Protein 3G23 (pdb70)

CATH classification: 3.40.50.10740 (+1 more: 3.50.30.60)

B-factor: mean 27.27, std 6.24, range [10.01, 80.88]

InterPro domains:
  IPR003507 Peptidase family S66 [PTHR30237] (4-136)
  IPR027461 LD-carboxypeptidase A, C-terminal domain superfamily [G3DSA:3.50.30.60] (161-262)
  IPR027461 LD-carboxypeptidase A, C-terminal domain superfamily [SSF141986] (164-272)
  IPR027478 Murein tetrapeptide carboxypeptidase, N-terminal [G3DSA:3.40.50.10740] (1-160)
  IPR029062 Class I glutamine amidotransferase-like [SSF52317] (4-153)
  IPR040449 LD-carboxypeptidase, N-terminal [PF02016] (5-123)
  IPR040921 LD-carboxypeptidase, C-terminal [PF17676] (167-272)

Sequence (528 aa):
GTRRIAICAPSTPFTREDSARVIIALAAAEFPDLSLSFHEQCFASEGHFAGSDALRLSAFLECANDDDAFEAVWFVRGGYGANRIAEDALARLGRAASAKQYLGYSDAGTLLAALYAHRIGRSVHAPPVDIRRPEGESAVRRTLGWLAGAREGLEPTLGAPAVAFNLTLALCGTRLLPDLSSGHVVIEEVAEHHYAVDRLLFHVTSCLADAGIAGLRLGRVSDDVPENDRPFGCSVEEARHWCHRAGIAFLGTADIGHDVDNRIVPFGGTTRRRIAICAPSTPFTREDSARVIALAAAEFPDLSLSFHEQCFASEGHFAGSDALRLSAFLECANDDAFEAVWFVRGGYGANRIAEDALARLGRAASAKQYLGYSDAGTLLAALYAHRIGRSVHAPPVDIRRPEGESAVRRTLGWLAGAREGLEPTLGAPAVAFNLTLALCGTRLLPDLSGHVVIEEVAEHHYAVDRLLFHVTSCLADAGIAGLRLGRVSDDVPENDRPFGCSVEEARHWCHRAGIAFLGTADIGHDVDNRIVPFG

Radius of gyration: 25.05 Å; Cα contacts (8 Å, |Δi|>4): 1220; chains: 2; bounding box: 41×42×93 Å

Structure (mmCIF, N/CA/C/O backbone):
data_3G23
#
_entry.id   3G23
#
_cell.length_a   43.628
_cell.length_b   91.042
_cell.length_c   145.744
_cell.angle_alpha   90.000
_cell.angle_beta   90.000
_cell.angle_gamma   90.000
#
_symmetry.space_group_name_H-M   'P 21 21 21'
#
loop_
_entity.id
_entity.type
_entity.pdbx_description
1 polymer 'LD-carboxypeptidase A'
2 non-polymer 'SULFATE ION'
3 non-polymer GLYCEROL
4 non-polymer 'UNKNOWN LIGAND'
5 water water
#
loop_
_atom_site.group_PDB
_atom_site.id
_atom_site.type_symbol
_atom_site.label_atom_id
_atom_site.label_alt_id
_atom_site.label_comp_id
_atom_site.label_asym_id
_atom_site.label_entity_id
_atom_site.label_seq_id
_atom_site.pdbx_PDB_ins_code
_atom_site.Cartn_x
_atom_site.Cartn_y
_atom_site.Cartn_z
_atom_site.occupancy
_atom_site.B_iso_or_equiv
_atom_site.auth_seq_id
_atom_site.auth_comp_id
_atom_site.auth_asym_id
_atom_site.auth_atom_id
_atom_site.pdbx_PDB_model_num
ATOM 1 N N . GLY A 1 1 ? 19.358 1.959 -4.907 1.00 35.51 0 GLY A N 1
ATOM 2 C CA . GLY A 1 1 ? 18.933 3.305 -5.313 1.00 33.85 0 GLY A CA 1
ATOM 3 C C . GLY A 1 1 ? 17.811 3.909 -4.473 1.00 31.19 0 GLY A C 1
ATOM 4 O O . GLY A 1 1 ? 17.638 5.115 -4.511 1.00 32.37 0 GLY A O 1
ATOM 13 N N . THR A 1 3 ? 16.190 5.789 -1.645 1.00 24.60 2 THR A N 1
ATOM 14 C CA . THR A 1 3 ? 16.842 6.625 -0.645 1.00 22.94 2 THR A CA 1
ATOM 15 C C . THR A 1 3 ? 16.052 6.605 0.676 1.00 23.68 2 THR A C 1
ATOM 16 O O . THR A 1 3 ? 14.914 6.147 0.732 1.00 22.37 2 THR A O 1
ATOM 20 N N . ARG A 1 4 ? 16.685 7.064 1.735 1.00 24.64 3 ARG A N 1
ATOM 21 C CA . ARG A 1 4 ? 16.070 7.110 3.059 1.00 27.01 3 ARG A CA 1
ATOM 22 C C . ARG A 1 4 ? 16.666 8.233 3.883 1.00 26.30 3 ARG A C 1
ATOM 23 O O . ARG A 1 4 ? 17.898 8.422 3.915 1.00 24.40 3 ARG A O 1
ATOM 31 N N . ARG A 1 5 ? 15.798 8.996 4.534 1.00 23.85 4 ARG A N 1
ATOM 32 C CA . ARG A 1 5 ? 16.261 10.137 5.318 1.00 26.70 4 ARG A CA 1
ATOM 33 C C . ARG A 1 5 ? 16.085 9.840 6.813 1.00 25.41 4 ARG A C 1
ATOM 34 O O . ARG A 1 5 ? 14.990 9.440 7.239 1.00 24.05 4 ARG A O 1
ATOM 42 N N . ILE A 1 6 ? 17.165 10.059 7.574 1.00 25.14 5 ILE A N 1
ATOM 43 C CA . ILE A 1 6 ? 17.200 9.841 9.035 1.00 24.77 5 ILE A CA 1
ATOM 44 C C . ILE A 1 6 ? 17.478 11.146 9.811 1.00 25.68 5 ILE A C 1
ATOM 45 O O . ILE A 1 6 ? 18.462 11.824 9.573 1.00 25.90 5 ILE A O 1
ATOM 50 N N . ALA A 1 7 ? 16.586 11.460 10.753 1.00 25.15 6 ALA A N 1
ATOM 51 C CA . ALA A 1 7 ? 16.720 12.601 11.666 1.00 24.22 6 ALA A CA 1
ATOM 52 C C . ALA A 1 7 ? 17.460 12.155 12.955 1.00 25.51 6 ALA A C 1
ATOM 53 O O . ALA A 1 7 ? 17.245 11.039 13.473 1.00 23.44 6 ALA A O 1
ATOM 55 N N . ILE A 1 8 ? 18.387 13.010 13.414 1.00 23.63 7 ILE A N 1
ATOM 56 C CA . ILE A 1 8 ? 19.136 12.763 14.615 1.00 24.97 7 ILE A CA 1
ATOM 57 C C . ILE A 1 8 ? 18.963 13.897 15.620 1.00 24.94 7 ILE A C 1
ATOM 58 O O . ILE A 1 8 ? 19.126 15.055 15.279 1.00 23.52 7 ILE A O 1
ATOM 63 N N . CYS A 1 9 ? 18.682 13.534 16.873 1.00 27.23 8 CYS A N 1
ATOM 64 C CA . CYS A 1 9 ? 18.424 14.517 17.957 1.00 26.79 8 CYS A CA 1
ATOM 65 C C . CYS A 1 9 ? 19.025 14.029 19.276 1.00 26.92 8 CYS A C 1
ATOM 66 O O . CYS A 1 9 ? 19.519 12.877 19.357 1.00 26.37 8 CYS A O 1
ATOM 69 N N . ALA A 1 10 ? 19.049 14.906 20.288 1.00 25.63 9 ALA A N 1
ATOM 70 C CA . ALA A 1 10 ? 19.748 14.581 21.565 1.00 25.96 9 ALA A CA 1
ATOM 71 C C . ALA A 1 10 ? 18.742 14.601 22.717 1.00 25.00 9 ALA A C 1
ATOM 72 O O . ALA A 1 10 ? 18.550 15.629 23.352 1.00 25.61 9 ALA A O 1
ATOM 74 N N . PRO A 1 11 ? 18.037 13.479 22.958 1.00 25.16 10 PRO A N 1
ATOM 75 C CA . PRO A 1 11 ? 16.998 13.493 24.007 1.00 24.98 10 PRO A CA 1
ATOM 76 C C . PRO A 1 11 ? 17.543 13.698 25.425 1.00 24.56 10 PRO A C 1
ATOM 77 O O . PRO A 1 11 ? 16.770 13.993 26.330 1.00 22.39 10 PRO A O 1
ATOM 81 N N . SER A 1 12 ? 18.860 13.503 25.630 1.00 22.54 11 SER A N 1
ATOM 82 C CA . SER A 1 12 ? 19.471 13.736 26.920 1.00 23.71 11 SER A CA 1
ATOM 83 C C . SER A 1 12 ? 20.745 14.578 26.827 1.00 22.52 11 SER A C 1
ATOM 84 O O . SER A 1 12 ? 20.697 15.735 27.099 1.00 22.55 11 SER A O 1
ATOM 87 N N . THR A 1 13 ? 21.866 13.950 26.469 1.00 24.81 12 THR A N 1
ATOM 88 C CA . THR A 1 13 ? 23.197 14.558 26.513 1.00 23.24 12 THR A CA 1
ATOM 89 C C . THR A 1 13 ? 23.752 14.922 25.120 1.00 25.28 12 THR A C 1
ATOM 90 O O . THR A 1 13 ? 23.380 14.327 24.124 1.00 26.49 12 THR A O 1
ATOM 94 N N . PRO A 1 14 ? 24.672 15.892 25.055 1.00 25.74 13 PRO A N 1
ATOM 95 C CA . PRO A 1 14 ? 25.042 16.453 23.757 1.00 25.99 13 PRO A CA 1
ATOM 96 C C . PRO A 1 14 ? 26.133 15.749 22.960 1.00 24.92 13 PRO A C 1
ATOM 97 O O . PRO A 1 14 ? 26.972 15.032 23.512 1.00 23.21 13 PRO A O 1
ATOM 101 N N . PHE A 1 15 ? 26.092 15.971 21.646 1.00 25.06 14 PHE A N 1
ATOM 102 C CA . PHE A 1 15 ? 27.135 15.515 20.720 1.00 25.18 14 PHE A CA 1
ATOM 103 C C . PHE A 1 15 ? 27.990 16.722 20.312 1.00 25.76 14 PHE A C 1
ATOM 104 O O . PHE A 1 15 ? 27.715 17.844 20.754 1.00 25.18 14 PHE A O 1
ATOM 112 N N . THR A 1 16 ? 28.997 16.487 19.459 1.00 24.54 15 THR A N 1
ATOM 113 C CA . THR A 1 16 ? 29.847 17.519 18.921 1.00 23.99 15 THR A CA 1
ATOM 114 C C . THR A 1 16 ? 29.839 17.480 17.397 1.00 24.31 15 THR A C 1
ATOM 115 O O . THR A 1 16 ? 29.641 16.419 16.759 1.00 23.95 15 THR A O 1
ATOM 119 N N . ARG A 1 17 ? 30.077 18.631 16.800 1.00 24.48 16 ARG A N 1
ATOM 120 C CA . ARG A 1 17 ? 29.981 18.776 15.339 1.00 26.76 16 ARG A CA 1
ATOM 121 C C . ARG A 1 17 ? 31.014 17.964 14.556 1.00 26.45 16 ARG A C 1
ATOM 122 O O . ARG A 1 17 ? 30.676 17.342 13.545 1.00 26.01 16 ARG A O 1
ATOM 130 N N . GLU A 1 18 ? 32.258 17.948 15.028 1.00 26.82 17 GLU A N 1
ATOM 131 C CA . GLU A 1 18 ? 33.305 17.189 14.346 1.00 27.98 17 GLU A CA 1
ATOM 132 C C . GLU A 1 18 ? 32.991 15.691 14.323 1.00 27.40 17 GLU A C 1
ATOM 133 O O . GLU A 1 18 ? 33.226 15.032 13.323 1.00 27.81 17 GLU A O 1
ATOM 136 N N . ASP A 1 19 ? 32.437 15.155 15.403 1.00 26.58 18 ASP A N 1
ATOM 137 C CA . ASP A 1 19 ? 32.036 13.754 15.414 1.00 26.28 18 ASP A CA 1
ATOM 138 C C . ASP A 1 19 ? 30.807 13.484 14.527 1.00 26.22 18 ASP A C 1
ATOM 139 O O . ASP A 1 19 ? 30.765 12.446 13.853 1.00 25.07 18 ASP A O 1
ATOM 144 N N . SER A 1 20 ? 29.841 14.412 14.473 1.00 25.27 19 SER A N 1
ATOM 145 C CA . SER A 1 20 ? 28.776 14.266 13.489 1.00 25.30 19 SER A CA 1
ATOM 146 C C . SER A 1 20 ? 29.350 14.282 12.063 1.00 24.53 19 SER A C 1
ATOM 147 O O . SER A 1 20 ? 28.889 13.549 11.245 1.00 24.17 19 SER A O 1
ATOM 150 N N . ALA A 1 21 ? 30.355 15.106 11.775 1.00 25.50 20 ALA A N 1
ATOM 151 C CA . ALA A 1 21 ? 30.978 15.151 10.433 1.00 25.52 20 ALA A CA 1
ATOM 152 C C . ALA A 1 21 ? 31.554 13.801 10.062 1.00 24.99 20 ALA A C 1
ATOM 153 O O . ALA A 1 21 ? 31.445 13.371 8.899 1.00 25.37 20 ALA A O 1
ATOM 155 N N . ARG A 1 22 ? 32.114 13.110 11.048 1.00 26.15 21 ARG A N 1
ATOM 156 C CA . ARG A 1 22 ? 32.683 11.756 10.872 1.00 26.76 21 ARG A CA 1
ATOM 157 C C . ARG A 1 22 ? 31.638 10.719 10.508 1.00 26.82 21 ARG A C 1
ATOM 158 O O . ARG A 1 22 ? 31.840 9.865 9.635 1.00 26.39 21 ARG A O 1
ATOM 163 N N . VAL A 1 23 ? 30.524 10.798 11.203 1.00 24.06 22 VAL A N 1
ATOM 164 C CA . VAL A 1 23 ? 29.400 9.901 10.920 1.00 24.72 22 VAL A CA 1
ATOM 165 C C . VAL A 1 23 ? 28.833 10.170 9.511 1.00 23.98 22 VAL A C 1
ATOM 166 O O . VAL A 1 23 ? 28.560 9.219 8.768 1.00 24.19 22 VAL A O 1
ATOM 170 N N . ILE A 1 24 ? 28.670 11.455 9.164 1.00 23.58 23 ILE A N 1
ATOM 171 C CA A ILE A 1 24 ? 28.173 11.854 7.847 0.50 23.61 23 ILE A CA 1
ATOM 172 C CA B ILE A 1 24 ? 28.185 11.845 7.836 0.50 23.85 23 ILE A CA 1
ATOM 173 C C . ILE A 1 24 ? 29.081 11.302 6.732 1.00 23.47 23 ILE A C 1
ATOM 174 O O . ILE A 1 24 ? 28.585 10.802 5.718 1.00 22.93 23 ILE A O 1
ATOM 183 N N . ALA A 1 25 ? 30.403 11.384 6.935 1.00 22.57 24 ALA A N 1
ATOM 184 C CA . ALA A 1 25 ? 31.377 10.913 5.952 1.00 22.75 24 ALA A CA 1
ATOM 185 C C . ALA A 1 25 ? 31.341 9.422 5.753 1.00 23.71 24 ALA A C 1
ATOM 186 O O . ALA A 1 25 ? 31.418 8.973 4.618 1.00 24.52 24 ALA A O 1
ATOM 188 N N . LEU A 1 26 ? 31.194 8.666 6.843 1.00 24.00 25 LEU A N 1
ATOM 189 C CA . LEU A 1 26 ? 31.101 7.213 6.813 1.00 23.26 25 LEU A CA 1
ATOM 190 C C . LEU A 1 26 ? 29.876 6.800 6.016 1.00 21.52 25 LEU A C 1
ATOM 191 O O . LEU A 1 26 ? 29.963 5.981 5.136 1.00 23.12 25 LEU A O 1
ATOM 196 N N . ALA A 1 27 ? 28.730 7.381 6.340 1.00 21.78 26 ALA A N 1
ATOM 197 C CA . ALA A 1 27 ? 27.493 7.097 5.635 1.00 21.43 26 ALA A CA 1
ATOM 198 C C . ALA A 1 27 ? 27.587 7.476 4.143 1.00 21.70 26 ALA A C 1
ATOM 199 O O . ALA A 1 27 ? 27.152 6.720 3.292 1.00 22.34 26 ALA A O 1
ATOM 201 N N . ALA A 1 28 ? 28.175 8.628 3.832 1.00 21.41 27 ALA A N 1
ATOM 202 C CA . ALA A 1 28 ? 28.333 9.078 2.450 1.00 21.92 27 ALA A CA 1
ATOM 203 C C . ALA A 1 28 ? 29.087 8.038 1.622 1.00 23.30 27 ALA A C 1
ATOM 204 O O . ALA A 1 28 ? 28.692 7.721 0.487 1.00 24.11 27 ALA A O 1
ATOM 206 N N . ALA A 1 29 ? 30.150 7.494 2.203 1.00 23.21 28 ALA A N 1
ATOM 207 C CA . ALA A 1 29 ? 31.030 6.508 1.519 1.00 23.49 28 ALA A CA 1
ATOM 208 C C . ALA A 1 29 ? 30.424 5.094 1.414 1.00 24.21 28 ALA A C 1
ATOM 209 O O . ALA A 1 29 ? 30.580 4.407 0.394 1.00 23.40 28 ALA A O 1
ATOM 211 N N . GLU A 1 30 ? 29.761 4.658 2.483 1.00 24.42 29 GLU A N 1
ATOM 212 C CA . GLU A 1 30 ? 29.370 3.263 2.646 1.00 26.00 29 GLU A CA 1
ATOM 213 C C . GLU A 1 30 ? 27.874 3.020 2.438 1.00 23.89 29 GLU A C 1
ATOM 214 O O . GLU A 1 30 ? 27.476 1.915 2.080 1.00 22.00 29 GLU A O 1
ATOM 220 N N . PHE A 1 31 ? 27.063 4.039 2.665 1.00 23.01 30 PHE A N 1
ATOM 221 C CA . PHE A 1 31 ? 25.610 3.933 2.485 1.00 24.17 30 PHE A CA 1
ATOM 222 C C . PHE A 1 31 ? 25.136 5.161 1.725 1.00 23.66 30 PHE A C 1
ATOM 223 O O . PHE A 1 31 ? 24.480 6.016 2.280 1.00 22.69 30 PHE A O 1
ATOM 231 N N . PRO A 1 32 ? 25.501 5.244 0.445 1.00 24.14 31 PRO A N 1
ATOM 232 C CA . PRO A 1 32 ? 25.225 6.441 -0.315 1.00 25.46 31 PRO A CA 1
ATOM 233 C C . PRO A 1 32 ? 23.748 6.798 -0.519 1.00 26.23 31 PRO A C 1
ATOM 234 O O . PRO A 1 32 ? 23.474 7.936 -0.864 1.00 27.31 31 PRO A O 1
ATOM 238 N N . ASP A 1 33 ? 22.829 5.852 -0.352 1.00 24.72 32 ASP A N 1
ATOM 239 C CA . ASP A 1 33 ? 21.375 6.169 -0.431 1.00 26.22 32 ASP A CA 1
ATOM 240 C C . ASP A 1 33 ? 20.772 6.704 0.875 1.00 25.95 32 ASP A C 1
ATOM 241 O O . ASP A 1 33 ? 19.633 7.181 0.872 1.00 28.02 32 ASP A O 1
ATOM 246 N N . LEU A 1 34 ? 21.497 6.591 1.980 1.00 25.06 33 LEU A N 1
ATOM 247 C CA . LEU A 1 34 ? 21.032 7.182 3.228 1.00 25.79 33 LEU A CA 1
ATOM 248 C C . LEU A 1 34 ? 21.399 8.665 3.250 1.00 26.19 33 LEU A C 1
ATOM 249 O O . LEU A 1 34 ? 22.391 9.077 2.669 1.00 25.83 33 LEU A O 1
ATOM 254 N N . SER A 1 35 ? 20.571 9.450 3.914 1.00 27.55 34 SER A N 1
ATOM 255 C CA . SER A 1 35 ? 20.830 10.862 4.126 1.00 29.12 34 SER A CA 1
ATOM 256 C C . SER A 1 35 ? 20.638 11.193 5.606 1.00 28.32 34 SER A C 1
ATOM 257 O O . SER A 1 35 ? 19.567 10.944 6.162 1.00 27.29 34 SER A O 1
ATOM 260 N N . LEU A 1 36 ? 21.675 11.721 6.259 1.00 26.79 35 LEU A N 1
ATOM 261 C CA . LEU A 1 36 ? 21.576 12.033 7.703 1.00 26.94 35 LEU A CA 1
ATOM 262 C C . LEU A 1 36 ? 21.350 13.525 7.972 1.00 26.72 35 LEU A C 1
ATOM 263 O O . LEU A 1 36 ? 22.036 14.350 7.402 1.00 27.92 35 LEU A O 1
ATOM 268 N N . SER A 1 37 ? 20.363 13.853 8.808 1.00 27.61 36 SER A N 1
ATOM 269 C CA . SER A 1 37 ? 20.110 15.235 9.249 1.00 27.56 36 SER A CA 1
ATOM 270 C C . SER A 1 37 ? 20.220 15.334 10.760 1.00 26.24 36 SER A C 1
ATOM 271 O O . SER A 1 37 ? 19.315 14.903 11.463 1.00 25.87 36 SER A O 1
ATOM 274 N N . PHE A 1 38 ? 21.343 15.858 11.251 1.00 24.92 37 PHE A N 1
ATOM 275 C CA . PHE A 1 38 ? 21.543 16.147 12.679 1.00 24.14 37 PHE A CA 1
ATOM 276 C C . PHE A 1 38 ? 20.838 17.453 13.004 1.00 24.67 37 PHE A C 1
ATOM 277 O O . PHE A 1 38 ? 21.216 18.488 12.486 1.00 24.14 37 PHE A O 1
ATOM 285 N N . HIS A 1 39 ? 19.813 17.396 13.847 1.00 24.40 38 HIS A N 1
ATOM 286 C CA . HIS A 1 39 ? 19.185 18.586 14.380 1.00 25.59 38 HIS A CA 1
ATOM 287 C C . HIS A 1 39 ? 20.219 19.423 15.095 1.00 24.92 38 HIS A C 1
ATOM 288 O O . HIS A 1 39 ? 21.110 18.892 15.739 1.00 24.07 38 HIS A O 1
ATOM 295 N N . GLU A 1 40 ? 20.134 20.742 14.942 1.00 24.89 39 GLU A N 1
ATOM 296 C CA . GLU A 1 40 ? 21.043 21.670 15.655 1.00 25.05 39 GLU A CA 1
ATOM 297 C C . GLU A 1 40 ? 21.119 21.442 17.172 1.00 23.59 39 GLU A C 1
ATOM 298 O O . GLU A 1 40 ? 22.151 21.685 17.786 1.00 21.94 39 GLU A O 1
ATOM 304 N N . GLN A 1 41 ? 20.015 20.973 17.745 1.00 23.69 40 GLN A N 1
ATOM 305 C CA . GLN A 1 41 ? 19.876 20.682 19.170 1.00 24.19 40 GLN A CA 1
ATOM 306 C C . GLN A 1 41 ? 20.790 19.552 19.635 1.00 24.48 40 GLN A C 1
ATOM 307 O O . GLN A 1 41 ? 21.058 19.453 20.812 1.00 26.36 40 GLN A O 1
ATOM 313 N N . CYS A 1 42 ? 21.259 18.690 18.728 1.00 25.55 41 CYS A N 1
ATOM 314 C CA . CYS A 1 42 ? 22.351 17.714 19.049 1.00 24.34 41 CYS A CA 1
ATOM 315 C C . CYS A 1 42 ? 23.561 18.367 19.708 1.00 25.26 41 CYS A C 1
ATOM 316 O O . CYS A 1 42 ? 24.265 17.733 20.501 1.00 25.81 41 CYS A O 1
ATOM 319 N N . PHE A 1 43 ? 23.823 19.614 19.340 1.00 24.05 42 PHE A N 1
ATOM 320 C CA . PHE A 1 43 ? 25.076 20.311 19.690 1.00 23.80 42 PHE A CA 1
ATOM 321 C C . PHE A 1 43 ? 24.939 21.389 20.789 1.00 23.84 42 PHE A C 1
ATOM 322 O O . PHE A 1 43 ? 25.933 22.003 21.192 1.00 23.50 42 PHE A O 1
ATOM 330 N N . ALA A 1 44 ? 23.711 21.605 21.256 1.00 23.34 43 ALA A N 1
ATOM 331 C CA . ALA A 1 44 ? 23.395 22.459 22.388 1.00 23.73 43 ALA A CA 1
ATOM 332 C C . ALA A 1 44 ? 23.980 21.850 23.657 1.00 23.59 43 ALA A C 1
ATOM 333 O O . ALA A 1 44 ? 24.008 20.640 23.828 1.00 23.26 43 ALA A O 1
ATOM 335 N N . SER A 1 45 ? 24.455 22.704 24.546 1.00 24.49 44 SER A N 1
ATOM 336 C CA . SER A 1 45 ? 24.886 22.250 25.839 1.00 24.56 44 SER A CA 1
ATOM 337 C C . SER A 1 45 ? 24.556 23.239 26.940 1.00 22.94 44 SER A C 1
ATOM 338 O O . SER A 1 45 ? 24.809 24.432 26.816 1.00 21.07 44 SER A O 1
ATOM 341 N N . GLU A 1 46 ? 24.019 22.704 28.031 1.00 23.21 45 GLU A N 1
ATOM 342 C CA . GLU A 1 46 ? 23.907 23.436 29.274 1.00 23.36 45 GLU A CA 1
ATOM 343 C C . GLU A 1 46 ? 24.691 22.743 30.395 1.00 22.76 45 GLU A C 1
ATOM 344 O O . GLU A 1 46 ? 24.407 22.921 31.591 1.00 21.12 45 GLU A O 1
ATOM 350 N N . GLY A 1 47 ? 25.693 21.968 29.994 1.00 22.59 46 GLY A N 1
ATOM 351 C CA . GLY A 1 47 ? 26.439 21.105 30.899 1.00 23.04 46 GLY A CA 1
ATOM 352 C C . GLY A 1 47 ? 26.123 19.654 30.695 1.00 21.69 46 GLY A C 1
ATOM 353 O O . GLY A 1 47 ? 26.510 19.061 29.696 1.00 20.62 46 GLY A O 1
ATOM 354 N N . HIS A 1 48 ? 25.356 19.074 31.630 1.00 22.16 47 HIS A N 1
ATOM 355 C CA . HIS A 1 48 ? 24.948 17.707 31.518 1.00 23.96 47 HIS A CA 1
ATOM 356 C C . HIS A 1 48 ? 24.084 17.516 30.270 1.00 25.10 47 HIS A C 1
ATOM 357 O O . HIS A 1 48 ? 24.323 16.582 29.476 1.00 24.24 47 HIS A O 1
ATOM 364 N N . PHE A 1 49 ? 23.093 18.405 30.103 1.00 24.56 48 PHE A N 1
ATOM 365 C CA . PHE A 1 49 ? 22.039 18.228 29.108 1.00 23.23 48 PHE A CA 1
ATOM 366 C C . PHE A 1 49 ? 22.293 18.988 27.823 1.00 23.86 48 PHE A C 1
ATOM 367 O O . PHE A 1 49 ? 22.899 20.094 27.813 1.00 22.46 48 PHE A O 1
ATOM 375 N N . ALA A 1 50 ? 21.719 18.454 26.739 1.00 25.06 49 ALA A N 1
ATOM 376 C CA . ALA A 1 50 ? 21.772 19.119 25.433 1.00 24.10 49 ALA A CA 1
ATOM 377 C C . ALA A 1 50 ? 20.620 20.135 25.316 1.00 24.75 49 ALA A C 1
ATOM 378 O O . ALA A 1 50 ? 19.706 20.005 24.479 1.00 25.14 49 ALA A O 1
ATOM 380 N N . GLY A 1 51 ? 20.688 21.165 26.168 1.00 22.94 50 GLY A N 1
ATOM 381 C CA . GLY A 1 51 ? 19.657 22.167 26.267 1.00 23.21 50 GLY A CA 1
ATOM 382 C C . GLY A 1 51 ? 18.637 21.869 27.346 1.00 23.32 50 GLY A C 1
ATOM 383 O O . GLY A 1 51 ? 18.628 20.812 27.961 1.00 23.77 50 GLY A O 1
ATOM 384 N N . SER A 1 52 ? 17.756 22.821 27.584 1.00 24.15 51 SER A N 1
ATOM 385 C CA . SER A 1 52 ? 16.696 22.632 28.576 1.00 24.42 51 SER A CA 1
ATOM 386 C C . SER A 1 52 ? 15.739 21.497 28.204 1.00 25.23 51 SER A C 1
ATOM 387 O O . SER A 1 52 ? 15.660 21.101 27.037 1.00 24.61 51 SER A O 1
ATOM 390 N N . ASP A 1 53 ? 14.956 21.014 29.170 1.00 24.89 52 ASP A N 1
ATOM 391 C CA . ASP A 1 53 ? 13.928 20.013 28.862 1.00 24.99 52 ASP A CA 1
ATOM 392 C C . ASP A 1 53 ? 12.999 20.483 27.729 1.00 23.22 52 ASP A C 1
ATOM 393 O O . ASP A 1 53 ? 12.673 19.706 26.844 1.00 23.14 52 ASP A O 1
ATOM 398 N N . ALA A 1 54 ? 12.588 21.746 27.729 1.00 24.45 53 ALA A N 1
ATOM 399 C CA . ALA A 1 54 ? 11.750 22.275 26.634 1.00 23.73 53 ALA A CA 1
ATOM 400 C C . ALA A 1 54 ? 12.421 22.185 25.237 1.00 24.85 53 ALA A C 1
ATOM 401 O O . ALA A 1 54 ? 11.739 21.900 24.249 1.00 26.14 53 ALA A O 1
ATOM 403 N N . LEU A 1 55 ? 13.725 22.445 25.155 1.00 23.67 54 LEU A N 1
ATOM 404 C CA . LEU A 1 55 ? 14.443 22.400 23.903 1.00 24.38 54 LEU A CA 1
ATOM 405 C C . LEU A 1 55 ? 14.613 20.951 23.418 1.00 23.97 54 LEU A C 1
ATOM 406 O O . LEU A 1 55 ? 14.427 20.651 22.244 1.00 24.03 54 LEU A O 1
ATOM 411 N N . ARG A 1 56 ? 14.991 20.058 24.322 1.00 23.56 55 ARG A N 1
ATOM 412 C CA . ARG A 1 56 ? 15.122 18.645 23.963 1.00 22.95 55 ARG A CA 1
ATOM 413 C C . ARG A 1 56 ? 13.790 18.080 23.500 1.00 23.32 55 ARG A C 1
ATOM 414 O O . ARG A 1 56 ? 13.750 17.363 22.506 1.00 24.22 55 ARG A O 1
ATOM 422 N N . LEU A 1 57 ? 12.718 18.376 24.226 1.00 24.17 56 LEU A N 1
ATOM 423 C CA . LEU A 1 57 ? 11.360 17.935 23.855 1.00 24.25 56 LEU A CA 1
ATOM 424 C C . LEU A 1 57 ? 10.986 18.464 22.476 1.00 25.97 56 LEU A C 1
ATOM 425 O O . LEU A 1 57 ? 10.469 17.736 21.633 1.00 24.24 56 LEU A O 1
ATOM 430 N N . SER A 1 58 ? 11.186 19.770 22.286 1.00 26.05 57 SER A N 1
ATOM 431 C CA . SER A 1 58 ? 10.897 20.425 21.028 1.00 26.59 57 SER A CA 1
ATOM 432 C C . SER A 1 58 ? 11.622 19.798 19.814 1.00 25.53 57 SER A C 1
ATOM 433 O O . SER A 1 58 ? 11.006 19.512 18.784 1.00 26.07 57 SER A O 1
ATOM 436 N N . ALA A 1 59 ? 12.922 19.566 19.933 1.00 25.44 58 ALA A N 1
ATOM 437 C CA . ALA A 1 59 ? 13.698 18.989 18.850 1.00 24.17 58 ALA A CA 1
ATOM 438 C C . ALA A 1 59 ? 13.227 17.563 18.538 1.00 26.18 58 ALA A C 1
ATOM 439 O O . ALA A 1 59 ? 13.127 17.182 17.368 1.00 27.09 58 ALA A O 1
ATOM 441 N N . PHE A 1 60 ? 12.913 16.780 19.571 1.00 25.56 59 PHE A N 1
ATOM 442 C CA . PHE A 1 60 ? 12.466 15.411 19.357 1.00 25.38 59 PHE A CA 1
ATOM 443 C C . PHE A 1 60 ? 11.154 15.395 18.596 1.00 25.25 59 PHE A C 1
ATOM 444 O O . PHE A 1 60 ? 11.010 14.661 17.618 1.00 24.46 59 PHE A O 1
ATOM 452 N N . LEU A 1 61 ? 10.200 16.214 19.037 1.00 24.79 60 LEU A N 1
ATOM 453 C CA . LEU A 1 61 ? 8.922 16.278 18.357 1.00 25.63 60 LEU A CA 1
ATOM 454 C C . LEU A 1 61 ? 9.031 16.800 16.920 1.00 26.90 60 LEU A C 1
ATOM 455 O O . LEU A 1 61 ? 8.252 16.386 16.056 1.00 26.09 60 LEU A O 1
ATOM 460 N N . GLU A 1 62 ? 9.943 17.742 16.688 1.00 27.99 61 GLU A N 1
ATOM 461 C CA . GLU A 1 62 ? 10.240 18.227 15.339 1.00 29.96 61 GLU A CA 1
ATOM 462 C C . GLU A 1 62 ? 10.732 17.141 14.416 1.00 28.02 61 GLU A C 1
ATOM 463 O O . GLU A 1 62 ? 10.318 17.077 13.268 1.00 29.14 61 GLU A O 1
ATOM 469 N N . CYS A 1 63 ? 11.628 16.306 14.904 1.00 26.40 62 CYS A N 1
ATOM 470 C CA . CYS A 1 63 ? 12.069 15.133 14.157 1.00 25.90 62 CYS A CA 1
ATOM 471 C C . CYS A 1 63 ? 10.968 14.104 13.989 1.00 25.43 62 CYS A C 1
ATOM 472 O O . CYS A 1 63 ? 10.717 13.639 12.875 1.00 26.18 62 CYS A O 1
ATOM 475 N N . ALA A 1 64 ? 10.309 13.757 15.090 1.00 26.18 63 ALA A N 1
ATOM 476 C CA . ALA A 1 64 ? 9.375 12.642 15.123 1.00 26.25 63 ALA A CA 1
ATOM 477 C C . ALA A 1 64 ? 8.175 12.908 14.248 1.00 25.64 63 ALA A C 1
ATOM 478 O O . ALA A 1 64 ? 7.720 12.017 13.537 1.00 24.82 63 ALA A O 1
ATOM 480 N N . ASN A 1 65 ? 7.714 14.162 14.227 1.00 24.99 64 ASN A N 1
ATOM 481 C CA . ASN A 1 65 ? 6.485 14.535 13.531 1.00 24.59 64 ASN A CA 1
ATOM 482 C C . ASN A 1 65 ? 6.679 15.018 12.074 1.00 24.62 64 ASN A C 1
ATOM 483 O O . ASN A 1 65 ? 5.725 15.368 11.410 1.00 22.46 64 ASN A O 1
ATOM 488 N N . ASP A 1 66 ? 7.924 15.036 11.616 1.00 24.50 65 ASP A N 1
ATOM 489 C CA . ASP A 1 66 ? 8.258 15.422 10.257 1.00 25.53 65 ASP A CA 1
ATOM 490 C C . ASP A 1 66 ? 8.269 14.162 9.371 1.00 24.76 65 ASP A C 1
ATOM 491 O O . ASP A 1 66 ? 9.071 13.290 9.564 1.00 24.47 65 ASP A O 1
ATOM 496 N N A ASP A 1 67 ? 7.362 14.065 8.412 0.50 24.56 66 ASP A N 1
ATOM 497 N N B ASP A 1 67 ? 7.360 14.121 8.401 0.50 24.75 66 ASP A N 1
ATOM 498 C CA A ASP A 1 67 ? 7.309 12.867 7.573 0.50 24.59 66 ASP A CA 1
ATOM 499 C CA B ASP A 1 67 ? 7.242 13.006 7.455 0.50 24.81 66 ASP A CA 1
ATOM 500 C C A ASP A 1 67 ? 8.370 12.878 6.453 0.50 25.15 66 ASP A C 1
ATOM 501 C C B ASP A 1 67 ? 8.432 12.852 6.540 0.50 25.38 66 ASP A C 1
ATOM 502 O O A ASP A 1 67 ? 8.401 11.974 5.644 0.50 26.12 66 ASP A O 1
ATOM 503 O O B ASP A 1 67 ? 8.624 11.802 5.962 0.50 26.56 66 ASP A O 1
ATOM 512 N N . ALA A 1 68 ? 9.220 13.907 6.398 1.00 26.86 67 ALA A N 1
ATOM 513 C CA . ALA A 1 68 ? 10.464 13.840 5.600 1.00 26.09 67 ALA A CA 1
ATOM 514 C C . ALA A 1 68 ? 11.423 12.768 6.107 1.00 27.30 67 ALA A C 1
ATOM 515 O O . ALA A 1 68 ? 12.340 12.427 5.382 1.00 28.97 67 ALA A O 1
ATOM 517 N N . PHE A 1 69 ? 11.242 12.259 7.329 1.00 27.06 68 PHE A N 1
ATOM 518 C CA . PHE A 1 69 ? 12.168 11.277 7.901 1.00 26.13 68 PHE A CA 1
ATOM 519 C C . PHE A 1 69 ? 11.521 9.946 8.179 1.00 26.51 68 PHE A C 1
ATOM 520 O O . PHE A 1 69 ? 10.404 9.920 8.669 1.00 26.92 68 PHE A O 1
ATOM 528 N N . GLU A 1 70 ? 12.229 8.846 7.875 1.00 27.30 69 GLU A N 1
ATOM 529 C CA . GLU A 1 70 ? 11.733 7.473 8.099 1.00 28.67 69 GLU A CA 1
ATOM 530 C C . GLU A 1 70 ? 12.203 6.935 9.462 1.00 26.79 69 GLU A C 1
ATOM 531 O O . GLU A 1 70 ? 11.715 5.906 9.931 1.00 24.63 69 GLU A O 1
ATOM 537 N N . ALA A 1 71 ? 13.183 7.612 10.057 1.00 25.31 70 ALA A N 1
ATOM 538 C CA . ALA A 1 71 ? 13.743 7.235 11.344 1.00 25.25 70 ALA A CA 1
ATOM 539 C C . ALA A 1 71 ? 14.147 8.459 12.157 1.00 23.94 70 ALA A C 1
ATOM 540 O O . ALA A 1 71 ? 14.493 9.525 11.594 1.00 23.29 70 ALA A O 1
ATOM 542 N N . VAL A 1 72 ? 14.105 8.292 13.479 1.00 23.89 71 VAL A N 1
ATOM 543 C CA . VAL A 1 72 ? 14.784 9.177 14.452 1.00 24.02 71 VAL A CA 1
ATOM 544 C C . VAL A 1 72 ? 15.851 8.322 15.172 1.00 24.28 71 VAL A C 1
ATOM 545 O O . VAL A 1 72 ? 15.555 7.286 15.783 1.00 25.90 71 VAL A O 1
ATOM 549 N N . TRP A 1 73 ? 17.099 8.728 15.059 1.00 24.88 72 TRP A N 1
ATOM 550 C CA . TRP A 1 73 ? 18.217 8.036 15.641 1.00 25.30 72 TRP A CA 1
ATOM 551 C C . TRP A 1 73 ? 18.752 8.917 16.790 1.00 27.00 72 TRP A C 1
ATOM 552 O O . TRP A 1 73 ? 19.197 10.060 16.557 1.00 28.33 72 TRP A O 1
ATOM 563 N N . PHE A 1 74 ? 18.657 8.402 18.025 1.00 24.60 73 PHE A N 1
ATOM 564 C CA . PHE A 1 74 ? 19.046 9.170 19.204 1.00 25.30 73 PHE A CA 1
ATOM 565 C C . PHE A 1 74 ? 20.583 9.269 19.226 1.00 25.61 73 PHE A C 1
ATOM 566 O O . PHE A 1 74 ? 21.287 8.280 19.077 1.00 26.88 73 PHE A O 1
ATOM 574 N N . VAL A 1 75 ? 21.109 10.473 19.339 1.00 24.55 74 VAL A N 1
ATOM 575 C CA . VAL A 1 75 ? 22.549 10.702 19.133 1.00 24.36 74 VAL A CA 1
ATOM 576 C C . VAL A 1 75 ? 23.481 10.157 20.211 1.00 25.43 74 VAL A C 1
ATOM 577 O O . VAL A 1 75 ? 24.644 9.724 19.925 1.00 24.82 74 VAL A O 1
ATOM 581 N N . ARG A 1 76 ? 22.966 10.166 21.446 1.00 25.13 75 ARG A N 1
ATOM 582 C CA . ARG A 1 76 ? 23.694 9.830 22.652 1.00 26.72 75 ARG A CA 1
ATOM 583 C C . ARG A 1 76 ? 22.708 9.449 23.753 1.00 27.24 75 ARG A C 1
ATOM 584 O O . ARG A 1 76 ? 21.563 9.877 23.705 1.00 29.20 75 ARG A O 1
ATOM 592 N N . GLY A 1 77 ? 23.111 8.593 24.691 1.00 27.66 76 GLY A N 1
ATOM 593 C CA . GLY A 1 77 ? 22.193 8.064 25.706 1.00 27.06 76 GLY A CA 1
ATOM 594 C C . GLY A 1 77 ? 22.680 8.151 27.150 1.00 26.29 76 GLY A C 1
ATOM 595 O O . GLY A 1 77 ? 22.586 7.172 27.926 1.00 25.35 76 GLY A O 1
ATOM 596 N N . GLY A 1 78 ? 23.181 9.325 27.531 1.00 26.09 77 GLY A N 1
ATOM 597 C CA . GLY A 1 78 ? 23.387 9.634 28.938 1.00 24.62 77 GLY A CA 1
ATOM 598 C C . GLY A 1 78 ? 22.053 9.913 29.600 1.00 24.19 77 GLY A C 1
ATOM 599 O O . GLY A 1 78 ? 21.026 10.066 28.932 1.00 25.09 77 GLY A O 1
ATOM 600 N N . TYR A 1 79 ? 22.058 10.009 30.918 1.00 25.34 78 TYR A N 1
ATOM 601 C CA . TYR A 1 79 ? 20.819 10.270 31.667 1.00 24.94 78 TYR A CA 1
ATOM 602 C C . TYR A 1 79 ? 20.058 11.487 31.182 1.00 24.84 78 TYR A C 1
ATOM 603 O O . TYR A 1 79 ? 20.621 12.565 30.967 1.00 22.10 78 TYR A O 1
ATOM 612 N N . GLY A 1 80 ? 18.735 11.336 31.039 1.00 25.47 79 GLY A N 1
ATOM 613 C CA . GLY A 1 80 ? 17.885 12.497 30.919 1.00 26.27 79 GLY A CA 1
ATOM 614 C C . GLY A 1 80 ? 16.675 12.443 30.028 1.00 26.26 79 GLY A C 1
ATOM 615 O O . GLY A 1 80 ? 15.885 13.365 30.037 1.00 26.87 79 GLY A O 1
ATOM 616 N N . ALA A 1 81 ? 16.504 11.382 29.259 1.00 26.49 80 ALA A N 1
ATOM 617 C CA . ALA A 1 81 ? 15.352 11.306 28.359 1.00 25.11 80 ALA A CA 1
ATOM 618 C C . ALA A 1 81 ? 14.020 11.197 29.117 1.00 26.49 80 ALA A C 1
ATOM 619 O O . ALA A 1 81 ? 12.958 11.545 28.575 1.00 26.18 80 ALA A O 1
ATOM 621 N N . ASN A 1 82 ? 14.053 10.765 30.388 1.00 25.73 81 ASN A N 1
ATOM 622 C CA . ASN A 1 82 ? 12.843 10.711 31.236 1.00 25.07 81 ASN A CA 1
ATOM 623 C C . ASN A 1 82 ? 12.158 12.074 31.454 1.00 25.47 81 ASN A C 1
ATOM 624 O O . ASN A 1 82 ? 10.935 12.146 31.776 1.00 23.48 81 ASN A O 1
ATOM 629 N N . ARG A 1 83 ? 12.926 13.145 31.241 1.00 24.59 82 ARG A N 1
ATOM 630 C CA . ARG A 1 83 ? 12.399 14.512 31.367 1.00 25.00 82 ARG A CA 1
ATOM 631 C C . ARG A 1 83 ? 11.653 15.026 30.124 1.00 25.34 82 ARG A C 1
ATOM 632 O O . ARG A 1 83 ? 11.073 16.137 30.164 1.00 25.90 82 ARG A O 1
ATOM 640 N N . ILE A 1 84 ? 11.655 14.252 29.037 1.00 24.51 83 ILE A N 1
ATOM 641 C CA . ILE A 1 84 ? 10.857 14.608 27.851 1.00 25.41 83 ILE A CA 1
ATOM 642 C C . ILE A 1 84 ? 9.817 13.519 27.437 1.00 24.98 83 ILE A C 1
ATOM 643 O O . ILE A 1 84 ? 8.855 13.805 26.726 1.00 23.94 83 ILE A O 1
ATOM 648 N N . ALA A 1 85 ? 9.966 12.288 27.920 1.00 25.60 84 ALA A N 1
ATOM 649 C CA . ALA A 1 85 ? 9.229 11.138 27.330 1.00 25.32 84 ALA A CA 1
ATOM 650 C C . ALA A 1 85 ? 7.711 11.238 27.516 1.00 25.83 84 ALA A C 1
ATOM 651 O O . ALA A 1 85 ? 6.948 11.126 26.552 1.00 23.03 84 ALA A O 1
ATOM 653 N N . GLU A 1 86 ? 7.279 11.502 28.736 1.00 26.23 85 GLU A N 1
ATOM 654 C CA . GLU A 1 86 ? 5.850 11.603 29.013 1.00 28.28 85 GLU A CA 1
ATOM 655 C C . GLU A 1 86 ? 5.194 12.744 28.221 1.00 27.02 85 GLU A C 1
ATOM 656 O O . GLU A 1 86 ? 4.175 12.570 27.570 1.00 28.60 85 GLU A O 1
ATOM 659 N N . ASP A 1 87 ? 5.803 13.919 28.255 1.00 27.69 86 ASP A N 1
ATOM 660 C CA . ASP A 1 87 ? 5.275 15.064 27.508 1.00 26.63 86 ASP A CA 1
ATOM 661 C C . ASP A 1 87 ? 5.301 14.797 26.004 1.00 25.70 86 ASP A C 1
ATOM 662 O O . ASP A 1 87 ? 4.435 15.248 25.303 1.00 24.38 86 ASP A O 1
ATOM 667 N N . ALA A 1 88 ? 6.331 14.105 25.514 1.00 24.17 87 ALA A N 1
ATOM 668 C CA . ALA A 1 88 ? 6.416 13.786 24.060 1.00 25.14 87 ALA A CA 1
ATOM 669 C C . ALA A 1 88 ? 5.238 12.941 23.565 1.00 25.52 87 ALA A C 1
ATOM 670 O O . ALA A 1 88 ? 4.714 13.230 22.499 1.00 25.10 87 ALA A O 1
ATOM 672 N N . LEU A 1 89 ? 4.823 11.939 24.354 1.00 26.35 88 LEU A N 1
ATOM 673 C CA . LEU A 1 89 ? 3.757 11.004 23.993 1.00 26.15 88 LEU A CA 1
ATOM 674 C C . LEU A 1 89 ? 2.474 11.734 23.737 1.00 27.75 88 LEU A C 1
ATOM 675 O O . LEU A 1 89 ? 1.752 11.366 22.824 1.00 29.14 88 LEU A O 1
ATOM 680 N N . ALA A 1 90 ? 2.210 12.794 24.503 1.00 27.68 89 ALA A N 1
ATOM 681 C CA . ALA A 1 90 ? 0.987 13.554 24.367 1.00 29.11 89 ALA A CA 1
ATOM 682 C C . ALA A 1 90 ? 0.964 14.421 23.112 1.00 28.96 89 ALA A C 1
ATOM 683 O O . ALA A 1 90 ? -0.072 14.923 22.748 1.00 30.06 89 ALA A O 1
ATOM 685 N N . ARG A 1 91 ? 2.099 14.587 22.452 1.00 29.15 90 ARG A N 1
ATOM 686 C CA . ARG A 1 91 ? 2.214 15.523 21.347 1.00 30.24 90 ARG A CA 1
ATOM 687 C C . ARG A 1 91 ? 2.705 14.879 20.048 1.00 29.12 90 ARG A C 1
ATOM 688 O O . ARG A 1 91 ? 3.084 15.584 19.144 1.00 26.50 90 ARG A O 1
ATOM 696 N N . LEU A 1 92 ? 2.714 13.552 19.960 1.00 28.64 91 LEU A N 1
ATOM 697 C CA . LEU A 1 92 ? 3.130 12.869 18.731 1.00 29.27 91 LEU A CA 1
ATOM 698 C C . LEU A 1 92 ? 1.954 12.818 17.762 1.00 29.89 91 LEU A C 1
ATOM 699 O O . LEU A 1 92 ? 0.824 12.572 18.169 1.00 30.71 91 LEU A O 1
ATOM 704 N N . GLY A 1 93 ? 2.229 13.113 16.493 1.00 29.66 92 GLY A N 1
ATOM 705 C CA . GLY A 1 93 ? 1.239 13.051 15.426 1.00 29.50 92 GLY A CA 1
ATOM 706 C C . GLY A 1 93 ? 1.263 11.751 14.625 1.00 29.17 92 GLY A C 1
ATOM 707 O O . GLY A 1 93 ? 1.968 10.822 14.950 1.00 29.78 92 GLY A O 1
ATOM 708 N N . ARG A 1 94 ? 0.480 11.715 13.547 1.00 29.95 93 ARG A N 1
ATOM 709 C CA . ARG A 1 94 ? 0.367 10.539 12.678 1.00 28.36 93 ARG A CA 1
ATOM 710 C C . ARG A 1 94 ? 1.733 10.185 12.087 1.00 27.78 93 ARG A C 1
ATOM 711 O O . ARG A 1 94 ? 2.110 9.021 12.071 1.00 27.77 93 ARG A O 1
ATOM 713 N N . ALA A 1 95 ? 2.494 11.174 11.618 1.00 26.31 94 ALA A N 1
ATOM 714 C CA . ALA A 1 95 ? 3.812 10.885 11.062 1.00 25.66 94 ALA A CA 1
ATOM 715 C C . ALA A 1 95 ? 4.637 10.041 11.992 1.00 25.91 94 ALA A C 1
ATOM 716 O O . ALA A 1 95 ? 5.445 9.248 11.536 1.00 25.30 94 ALA A O 1
ATOM 718 N N . ALA A 1 96 ? 4.435 10.190 13.308 1.00 25.47 95 ALA A N 1
ATOM 719 C CA . ALA A 1 96 ? 5.348 9.595 14.251 1.00 25.05 95 ALA A CA 1
ATOM 720 C C . ALA A 1 96 ? 5.173 8.071 14.292 1.00 23.64 95 ALA A C 1
ATOM 721 O O . ALA A 1 96 ? 6.099 7.379 14.556 1.00 24.42 95 ALA A O 1
ATOM 723 N N . SER A 1 97 ? 3.980 7.577 13.975 1.00 23.52 96 SER A N 1
ATOM 724 C CA . SER A 1 97 ? 3.737 6.145 13.903 1.00 23.76 96 SER A CA 1
ATOM 725 C C . SER A 1 97 ? 4.324 5.471 12.654 1.00 21.84 96 SER A C 1
ATOM 726 O O . SER A 1 97 ? 4.329 4.250 12.572 1.00 21.15 96 SER A O 1
ATOM 729 N N . ALA A 1 98 ? 4.748 6.259 11.677 1.00 20.55 97 ALA A N 1
ATOM 730 C CA . ALA A 1 98 ? 5.306 5.735 10.414 1.00 22.55 97 ALA A CA 1
ATOM 731 C C . ALA A 1 98 ? 6.824 5.762 10.427 1.00 22.68 97 ALA A C 1
ATOM 732 O O . ALA A 1 98 ? 7.443 5.688 9.393 1.00 23.97 97 ALA A O 1
ATOM 734 N N . LYS A 1 99 ? 7.404 5.831 11.603 1.00 24.75 98 LYS A N 1
ATOM 735 C CA . LYS A 1 99 ? 8.854 5.920 11.782 1.00 26.08 98 LYS A CA 1
ATOM 736 C C . LYS A 1 99 ? 9.396 4.810 12.669 1.00 26.34 98 LYS A C 1
ATOM 737 O O . LYS A 1 99 ? 8.674 4.217 13.460 1.00 24.59 98 LYS A O 1
ATOM 743 N N . GLN A 1 100 ? 10.699 4.607 12.578 1.00 24.49 99 GLN A N 1
ATOM 744 C CA . GLN A 1 100 ? 11.436 3.843 13.559 1.00 26.81 99 GLN A CA 1
ATOM 745 C C . GLN A 1 100 ? 12.369 4.725 14.394 1.00 25.14 99 GLN A C 1
ATOM 746 O O . GLN A 1 100 ? 12.810 5.785 13.941 1.00 24.14 99 GLN A O 1
ATOM 752 N N . TYR A 1 101 ? 12.627 4.276 15.616 1.00 23.44 100 TYR A N 1
ATOM 753 C CA . TYR A 1 101 ? 13.363 5.057 16.622 1.00 23.59 100 TYR A CA 1
ATOM 754 C C . TYR A 1 101 ? 14.471 4.165 17.120 1.00 24.33 100 TYR A C 1
ATOM 755 O O . TYR A 1 101 ? 14.207 3.038 17.514 1.00 22.73 100 TYR A O 1
ATOM 764 N N . LEU A 1 102 ? 15.715 4.640 17.054 1.00 24.48 101 LEU A N 1
ATOM 765 C CA . LEU A 1 102 ? 16.881 3.805 17.311 1.00 25.53 101 LEU A CA 1
ATOM 766 C C . LEU A 1 102 ? 17.869 4.411 18.319 1.00 25.39 101 LEU A C 1
ATOM 767 O O . LEU A 1 102 ? 18.236 5.560 18.230 1.00 24.78 101 LEU A O 1
ATOM 772 N N . GLY A 1 103 ? 18.234 3.641 19.328 1.00 25.37 102 GLY A N 1
ATOM 773 C CA . GLY A 1 103 ? 19.463 3.935 20.127 1.00 26.15 102 GLY A CA 1
ATOM 774 C C . GLY A 1 103 ? 19.566 2.956 21.265 1.00 24.74 102 GLY A C 1
ATOM 775 O O . GLY A 1 103 ? 18.944 1.907 21.192 1.00 26.43 102 GLY A O 1
ATOM 776 N N . TYR A 1 104 ? 20.359 3.260 22.292 1.00 26.18 103 TYR A N 1
ATOM 777 C CA . TYR A 1 104 ? 20.469 2.387 23.484 1.00 25.58 103 TYR A CA 1
ATOM 778 C C . TYR A 1 104 ? 20.726 3.242 24.764 1.00 26.25 103 TYR A C 1
ATOM 779 O O . TYR A 1 104 ? 20.698 4.491 24.716 1.00 24.60 103 TYR A O 1
ATOM 788 N N . SER A 1 105 ? 20.972 2.586 25.896 1.00 26.33 104 SER A N 1
ATOM 789 C CA . SER A 1 105 ? 21.282 3.260 27.154 1.00 26.60 104 SER A CA 1
ATOM 790 C C . SER A 1 105 ? 20.065 4.058 27.573 1.00 27.22 104 SER A C 1
ATOM 791 O O . SER A 1 105 ? 18.962 3.520 27.468 1.00 26.50 104 SER A O 1
ATOM 794 N N . ASP A 1 106 ? 20.217 5.301 28.058 1.00 27.77 105 ASP A N 1
ATOM 795 C CA . ASP A 1 106 ? 19.038 6.103 28.498 1.00 28.23 105 ASP A CA 1
ATOM 796 C C . ASP A 1 106 ? 17.981 6.308 27.423 1.00 27.92 105 ASP A C 1
ATOM 797 O O . ASP A 1 106 ? 16.771 6.456 27.741 1.00 29.93 105 ASP A O 1
ATOM 802 N N . ALA A 1 107 ? 18.399 6.315 26.149 1.00 27.87 106 ALA A N 1
ATOM 803 C CA . ALA A 1 107 ? 17.446 6.454 25.023 1.00 27.69 106 ALA A CA 1
ATOM 804 C C . ALA A 1 107 ? 16.386 5.347 25.014 1.00 26.28 106 ALA A C 1
ATOM 805 O O . ALA A 1 107 ? 15.239 5.521 24.500 1.00 28.58 106 ALA A O 1
ATOM 807 N N . GLY A 1 108 ? 16.743 4.220 25.640 1.00 26.54 107 GLY A N 1
ATOM 808 C CA . GLY A 1 108 ? 15.814 3.139 25.974 1.00 25.49 107 GLY A CA 1
ATOM 809 C C . GLY A 1 108 ? 14.560 3.625 26.660 1.00 25.98 107 GLY A C 1
ATOM 810 O O . GLY A 1 108 ? 13.538 2.996 26.547 1.00 24.37 107 GLY A O 1
ATOM 811 N N . THR A 1 109 ? 14.643 4.735 27.399 1.00 25.73 108 THR A N 1
ATOM 812 C CA . THR A 1 109 ? 13.454 5.358 27.994 1.00 24.13 108 THR A CA 1
ATOM 813 C C . THR A 1 109 ? 12.407 5.699 26.933 1.00 24.42 108 THR A C 1
ATOM 814 O O . THR A 1 109 ? 11.204 5.414 27.117 1.00 23.43 108 THR A O 1
ATOM 818 N N . LEU A 1 110 ? 12.871 6.311 25.834 1.00 25.07 109 LEU A N 1
ATOM 819 C CA . LEU A 1 110 ? 12.029 6.619 24.671 1.00 25.87 109 LEU A CA 1
ATOM 820 C C . LEU A 1 110 ? 11.597 5.352 23.901 1.00 24.59 109 LEU A C 1
ATOM 821 O O . LEU A 1 110 ? 10.400 5.178 23.580 1.00 25.78 109 LEU A O 1
ATOM 826 N N . LEU A 1 111 ? 12.517 4.418 23.701 1.00 24.48 110 LEU A N 1
ATOM 827 C CA . LEU A 1 111 ? 12.179 3.130 23.077 1.00 24.77 110 LEU A CA 1
ATOM 828 C C . LEU A 1 111 ? 11.037 2.458 23.820 1.00 25.64 110 LEU A C 1
ATOM 829 O O . LEU A 1 111 ? 10.087 1.955 23.187 1.00 26.82 110 LEU A O 1
ATOM 834 N N . ALA A 1 112 ? 11.127 2.470 25.157 1.00 25.76 111 ALA A N 1
ATOM 835 C CA . ALA A 1 112 ? 10.120 1.855 26.012 1.00 25.09 111 ALA A CA 1
ATOM 836 C C . ALA A 1 112 ? 8.796 2.552 25.865 1.00 24.87 111 ALA A C 1
ATOM 837 O O . ALA A 1 112 ? 7.749 1.923 25.703 1.00 24.98 111 ALA A O 1
ATOM 839 N N . ALA A 1 113 ? 8.821 3.872 25.990 1.00 24.45 112 ALA A N 1
ATOM 840 C CA . ALA A 1 113 ? 7.578 4.630 25.990 1.00 22.86 112 ALA A CA 1
ATOM 841 C C . ALA A 1 113 ? 6.872 4.488 24.662 1.00 22.74 112 ALA A C 1
ATOM 842 O O . ALA A 1 113 ? 5.647 4.373 24.618 1.00 20.83 112 ALA A O 1
ATOM 844 N N . LEU A 1 114 ? 7.621 4.518 23.565 1.00 23.37 113 LEU A N 1
ATOM 845 C CA . LEU A 1 114 ? 6.974 4.406 22.222 1.00 23.65 113 LEU A CA 1
ATOM 846 C C . LEU A 1 114 ? 6.426 3.001 21.998 1.00 23.81 113 LEU A C 1
ATOM 847 O O . LEU A 1 114 ? 5.322 2.799 21.472 1.00 22.81 113 LEU A O 1
ATOM 852 N N . TYR A 1 115 ? 7.181 2.012 22.470 1.00 24.58 114 TYR A N 1
ATOM 853 C CA . TYR A 1 115 ? 6.737 0.646 22.348 1.00 24.09 114 TYR A CA 1
ATOM 854 C C . TYR A 1 115 ? 5.506 0.361 23.202 1.00 23.88 114 TYR A C 1
ATOM 855 O O . TYR A 1 115 ? 4.674 -0.409 22.787 1.00 22.82 114 TYR A O 1
ATOM 864 N N . ALA A 1 116 ? 5.405 0.991 24.385 1.00 24.13 115 ALA A N 1
ATOM 865 C CA . ALA A 1 116 ? 4.259 0.817 25.298 1.00 23.09 115 ALA A CA 1
ATOM 866 C C . ALA A 1 116 ? 2.973 1.278 24.683 1.00 23.26 115 ALA A C 1
ATOM 867 O O . ALA A 1 116 ? 1.920 0.834 25.095 1.00 25.32 115 ALA A O 1
ATOM 869 N N . HIS A 1 117 ? 3.055 2.171 23.702 1.00 24.06 116 HIS A N 1
ATOM 870 C CA . HIS A 1 117 ? 1.905 2.650 22.981 1.00 25.54 116 HIS A CA 1
ATOM 871 C C . HIS A 1 117 ? 1.875 2.184 21.521 1.00 26.19 116 HIS A C 1
ATOM 872 O O . HIS A 1 117 ? 0.989 2.566 20.798 1.00 23.67 116 HIS A O 1
ATOM 879 N N . ARG A 1 118 ? 2.852 1.372 21.098 1.00 26.36 117 ARG A N 1
ATOM 880 C CA . ARG A 1 118 ? 2.896 0.851 19.724 1.00 25.87 117 ARG A CA 1
ATOM 881 C C . ARG A 1 118 ? 3.024 1.982 18.710 1.00 24.79 117 ARG A C 1
ATOM 882 O O . ARG A 1 118 ? 2.318 2.033 17.708 1.00 26.61 117 ARG A O 1
ATOM 886 N N . ILE A 1 119 ? 3.898 2.933 18.998 1.00 24.13 118 ILE A N 1
ATOM 887 C CA . ILE A 1 119 ? 4.122 4.052 18.088 1.00 24.72 118 ILE A CA 1
ATOM 888 C C . ILE A 1 119 ? 5.354 3.762 17.237 1.00 24.90 118 ILE A C 1
ATOM 889 O O . ILE A 1 119 ? 6.468 3.810 17.727 1.00 24.75 118 ILE A O 1
ATOM 894 N N . GLY A 1 120 ? 5.148 3.482 15.946 1.00 24.03 119 GLY A N 1
ATOM 895 C CA . GLY A 1 120 ? 6.288 3.198 15.071 1.00 23.43 119 GLY A CA 1
ATOM 896 C C . GLY A 1 120 ? 6.952 1.895 15.440 1.00 24.76 119 GLY A C 1
ATOM 897 O O . GLY A 1 120 ? 6.270 0.930 15.792 1.00 22.44 119 GLY A O 1
ATOM 898 N N . ARG A 1 121 ? 8.283 1.868 15.369 1.00 24.03 120 ARG A N 1
ATOM 899 C CA . ARG A 1 121 ? 9.088 0.693 15.744 1.00 24.92 120 ARG A CA 1
ATOM 900 C C . ARG A 1 121 ? 10.233 1.175 16.621 1.00 24.33 120 ARG A C 1
ATOM 901 O O . ARG A 1 121 ? 10.884 2.134 16.283 1.00 26.19 120 ARG A O 1
ATOM 909 N N . SER A 1 122 ? 10.417 0.539 17.771 1.00 21.70 121 SER A N 1
ATOM 910 C CA . SER A 1 122 ? 11.501 0.850 18.688 1.00 22.93 121 SER A CA 1
ATOM 911 C C . SER A 1 122 ? 12.612 -0.118 18.440 1.00 21.46 121 SER A C 1
ATOM 912 O O . SER A 1 122 ? 12.371 -1.311 18.354 1.00 21.04 121 SER A O 1
ATOM 915 N N . VAL A 1 123 ? 13.838 0.371 18.330 1.00 22.80 122 VAL A N 1
ATOM 916 C CA . VAL A 1 123 ? 14.963 -0.514 17.986 1.00 22.75 122 VAL A CA 1
ATOM 917 C C . VAL A 1 123 ? 16.162 -0.146 18.831 1.00 23.24 122 VAL A C 1
ATOM 918 O O . VAL A 1 123 ? 16.585 0.989 18.786 1.00 25.79 122 VAL A O 1
ATOM 922 N N . HIS A 1 124 ? 16.663 -1.116 19.618 1.00 21.92 123 HIS A N 1
ATOM 923 C CA . HIS A 1 124 ? 17.911 -1.033 20.328 1.00 23.49 123 HIS A CA 1
ATOM 924 C C . HIS A 1 124 ? 19.057 -1.179 19.305 1.00 23.00 123 HIS A C 1
ATOM 925 O O . HIS A 1 124 ? 19.158 -2.176 18.586 1.00 23.53 123 HIS A O 1
ATOM 932 N N . ALA A 1 125 ? 19.915 -0.194 19.201 1.00 23.79 124 ALA A N 1
ATOM 933 C CA . ALA A 1 125 ? 20.927 -0.189 18.144 1.00 23.78 124 ALA A CA 1
ATOM 934 C C . ALA A 1 125 ? 22.064 0.743 18.524 1.00 24.56 124 ALA A C 1
ATOM 935 O O . ALA A 1 125 ? 21.852 1.688 19.290 1.00 24.81 124 ALA A O 1
ATOM 937 N N . PRO A 1 126 ? 23.291 0.485 18.007 1.00 24.24 125 PRO A N 1
ATOM 938 C CA . PRO A 1 126 ? 24.309 1.498 18.184 1.00 23.52 125 PRO A CA 1
ATOM 939 C C . PRO A 1 126 ? 23.929 2.915 17.800 1.00 25.25 125 PRO A C 1
ATOM 940 O O . PRO A 1 126 ? 23.122 3.119 16.906 1.00 24.70 125 PRO A O 1
ATOM 952 N N . PRO A 1 128 ? 25.135 7.258 17.064 1.00 22.29 127 PRO A N 1
ATOM 953 C CA . PRO A 1 128 ? 26.231 8.064 16.489 1.00 24.19 127 PRO A CA 1
ATOM 954 C C . PRO A 1 128 ? 27.446 8.263 17.431 1.00 24.49 127 PRO A C 1
ATOM 955 O O . PRO A 1 128 ? 28.622 8.314 16.972 1.00 24.81 127 PRO A O 1
ATOM 959 N N . VAL A 1 129 ? 27.186 8.408 18.738 1.00 25.45 128 VAL A 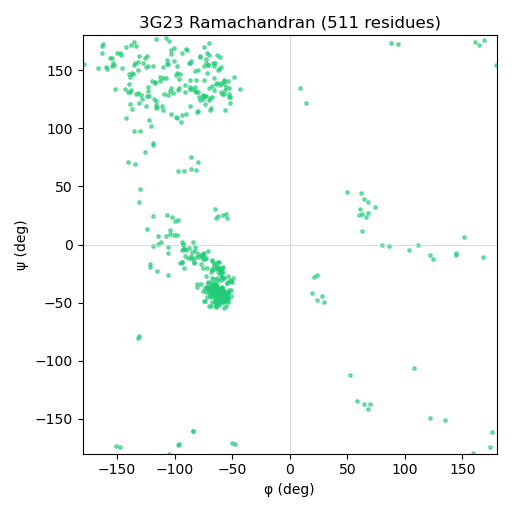N 1
ATOM 960 C CA . VAL A 1 129 ? 28.291 8.610 19.711 1.00 25.88 128 VAL A CA 1
ATOM 961 C C . VAL A 1 129 ? 29.300 7.448 19.749 1.00 24.59 128 VAL A C 1
ATOM 962 O O . VAL A 1 129 ? 30.427 7.617 20.203 1.00 25.60 128 VAL A O 1
ATOM 966 N N . ASP A 1 130 ? 28.878 6.257 19.308 1.00 26.27 129 ASP A N 1
ATOM 967 C CA . ASP A 1 130 ? 29.795 5.105 19.240 1.00 25.83 129 ASP A CA 1
ATOM 968 C C . ASP A 1 130 ? 30.975 5.341 18.309 1.00 25.67 129 ASP A C 1
ATOM 969 O O . ASP A 1 130 ? 31.943 4.616 18.427 1.00 24.37 129 ASP A O 1
ATOM 974 N N . ILE A 1 131 ? 30.927 6.371 17.441 1.00 24.81 130 ILE A N 1
ATOM 975 C CA . ILE A 1 131 ? 32.060 6.720 16.566 1.00 25.30 130 ILE A CA 1
ATOM 976 C C . ILE A 1 131 ? 33.290 7.051 17.410 1.00 24.75 130 ILE A C 1
ATOM 977 O O . ILE A 1 131 ? 34.450 6.947 16.965 1.00 24.06 130 ILE A O 1
ATOM 982 N N . ARG A 1 132 ? 33.055 7.446 18.656 1.00 25.69 131 ARG A N 1
ATOM 983 C CA . ARG A 1 132 ? 34.131 7.826 19.575 1.00 25.41 131 ARG A CA 1
ATOM 984 C C . ARG A 1 132 ? 34.904 6.653 20.135 1.00 25.06 131 ARG A C 1
ATOM 985 O O . ARG A 1 132 ? 36.035 6.832 20.576 1.00 25.14 131 ARG A O 1
ATOM 993 N N . ARG A 1 133 ? 34.317 5.453 20.104 1.00 24.62 132 ARG A N 1
ATOM 994 C CA . ARG A 1 133 ? 35.012 4.258 20.560 1.00 24.34 132 ARG A CA 1
ATOM 995 C C . ARG A 1 133 ? 36.116 3.864 19.614 1.00 24.93 132 ARG A C 1
ATOM 996 O O . ARG A 1 133 ? 36.086 4.179 18.435 1.00 24.31 132 ARG A O 1
ATOM 1004 N N . PRO A 1 134 ? 37.121 3.167 20.143 1.00 26.49 133 PRO A N 1
ATOM 1005 C CA . PRO A 1 134 ? 38.102 2.503 19.313 1.00 26.33 133 PRO A CA 1
ATOM 1006 C C . PRO A 1 134 ? 37.345 1.517 18.418 1.00 27.35 133 PRO A C 1
ATOM 1007 O O . PRO A 1 134 ? 36.501 0.804 18.931 1.00 27.56 133 PRO A O 1
ATOM 1011 N N . GLU A 1 135 ? 37.581 1.547 17.105 1.00 26.53 134 GLU A N 1
ATOM 1012 C CA . GLU A 1 135 ? 36.853 0.691 16.134 1.00 26.46 134 GLU A CA 1
ATOM 1013 C C . GLU A 1 135 ? 35.363 0.994 16.094 1.00 25.62 134 GLU A C 1
ATOM 1014 O O . GLU A 1 135 ? 34.557 0.134 15.734 1.00 27.15 134 GLU A O 1
ATOM 1017 N N . GLY A 1 136 ? 34.991 2.225 16.439 1.00 24.85 135 GLY A N 1
ATOM 1018 C CA . GLY A 1 136 ? 33.578 2.590 16.595 1.00 24.81 135 GLY A CA 1
ATOM 1019 C C . GLY A 1 136 ? 32.776 2.686 15.299 1.00 24.48 135 GLY A C 1
ATOM 1020 O O . GLY A 1 136 ? 31.556 2.589 15.316 1.00 24.74 135 GLY A O 1
ATOM 1021 N N . GLU A 1 137 ? 33.487 2.853 14.182 1.00 25.48 136 GLU A N 1
ATOM 1022 C CA . GLU A 1 137 ? 32.931 2.766 12.828 1.00 25.04 136 GLU A CA 1
ATOM 1023 C C . GLU A 1 137 ? 32.189 1.448 12.671 1.00 25.40 136 GLU A C 1
ATOM 1024 O O . GLU A 1 137 ? 31.130 1.426 12.040 1.00 27.56 136 GLU A O 1
ATOM 1028 N N . SER A 1 138 ? 32.728 0.360 13.240 1.00 25.44 137 SER A N 1
ATOM 1029 C CA . SER A 1 138 ? 32.053 -0.953 13.196 1.00 26.39 137 SER A CA 1
ATOM 1030 C C . SER A 1 138 ? 30.656 -0.924 13.835 1.00 26.81 137 SER A C 1
ATOM 1031 O O . SER A 1 138 ? 29.723 -1.540 13.318 1.00 28.22 137 SER A O 1
ATOM 1034 N N . ALA A 1 139 ? 30.475 -0.169 14.924 1.00 26.22 138 ALA A N 1
ATOM 1035 C CA . ALA A 1 139 ? 29.159 -0.043 15.536 1.00 24.52 138 ALA A CA 1
ATOM 1036 C C . ALA A 1 139 ? 28.219 0.838 14.729 1.00 26.10 138 ALA A C 1
ATOM 1037 O O . ALA A 1 139 ? 27.029 0.500 14.499 1.00 23.97 138 ALA A O 1
ATOM 1039 N N . VAL A 1 140 ? 28.731 2.000 14.352 1.00 25.76 139 VAL A N 1
ATOM 1040 C CA . VAL A 1 140 ? 27.960 2.951 13.549 1.00 24.83 139 VAL A CA 1
ATOM 1041 C C . VAL A 1 140 ? 27.532 2.325 12.196 1.00 24.57 139 VAL A C 1
ATOM 1042 O O . VAL A 1 140 ? 26.380 2.487 11.760 1.00 22.96 139 VAL A O 1
ATOM 1046 N N . ARG A 1 141 ? 28.415 1.592 11.538 1.00 23.23 140 ARG A N 1
ATOM 1047 C CA . ARG A 1 141 ? 28.029 0.914 10.289 1.00 25.20 140 ARG A CA 1
ATOM 1048 C C . ARG A 1 141 ? 27.025 -0.218 10.475 1.00 24.29 140 ARG A C 1
ATOM 1049 O O . ARG A 1 141 ? 26.237 -0.492 9.583 1.00 24.67 140 ARG A O 1
ATOM 1057 N N . ARG A 1 142 ? 26.963 -0.795 11.670 1.00 22.98 141 ARG A N 1
ATOM 1058 C CA . ARG A 1 142 ? 25.886 -1.741 11.971 1.00 22.97 141 ARG A CA 1
ATOM 1059 C C . ARG A 1 142 ? 24.497 -1.116 11.895 1.00 22.18 141 ARG A C 1
ATOM 1060 O O . ARG A 1 142 ? 23.598 -1.651 11.229 1.00 24.14 141 ARG A O 1
ATOM 1068 N N . THR A 1 143 ? 24.294 -0.003 12.589 1.00 22.00 142 THR A N 1
ATOM 1069 C CA . THR A 1 143 ? 22.995 0.729 12.512 1.00 22.83 142 THR A CA 1
ATOM 1070 C C . THR A 1 143 ? 22.700 1.286 11.118 1.00 22.89 142 THR A C 1
ATOM 1071 O O . THR A 1 143 ? 21.588 1.120 10.596 1.00 22.29 142 THR A O 1
ATOM 1075 N N . LEU A 1 144 ? 23.705 1.888 10.475 1.00 22.55 143 LEU A N 1
ATOM 1076 C CA . LEU A 1 144 ? 23.524 2.377 9.104 1.00 23.53 143 LEU A CA 1
ATOM 1077 C C . LEU A 1 144 ? 23.137 1.220 8.153 1.00 23.29 143 LEU A C 1
ATOM 1078 O O . LEU A 1 144 ? 22.296 1.375 7.302 1.00 24.74 143 LEU A O 1
ATOM 1083 N N . GLY A 1 145 ? 23.751 0.056 8.303 1.00 23.48 144 GLY A N 1
ATOM 1084 C CA . GLY A 1 145 ? 23.395 -1.089 7.482 1.00 24.25 144 GLY A CA 1
ATOM 1085 C C . GLY A 1 145 ? 21.957 -1.496 7.692 1.00 24.23 144 GLY A C 1
ATOM 1086 O O . GLY A 1 145 ? 21.250 -1.785 6.726 1.00 26.49 144 GLY A O 1
ATOM 1087 N N . TRP A 1 146 ? 21.555 -1.563 8.960 1.00 24.90 145 TRP A N 1
ATOM 1088 C CA . TRP A 1 146 ? 20.145 -1.816 9.347 1.00 25.25 145 TRP A CA 1
ATOM 1089 C C . TRP A 1 146 ? 19.197 -0.823 8.671 1.00 24.69 145 TRP A C 1
ATOM 1090 O O . TRP A 1 146 ? 18.155 -1.204 8.106 1.00 27.49 145 TRP A O 1
ATOM 1101 N N . LEU A 1 147 ? 19.556 0.454 8.694 1.00 25.44 146 LEU A N 1
ATOM 1102 C CA . LEU A 1 147 ? 18.697 1.493 8.107 1.00 24.81 146 LEU A CA 1
ATOM 1103 C C . LEU A 1 147 ? 18.635 1.341 6.579 1.00 24.83 146 LEU A C 1
ATOM 1104 O O . LEU A 1 147 ? 17.619 1.641 5.967 1.00 24.96 146 LEU A O 1
ATOM 1109 N N . ALA A 1 148 ? 19.712 0.790 6.001 1.00 24.33 147 ALA A N 1
ATOM 1110 C CA . ALA A 1 148 ? 19.796 0.520 4.586 1.00 25.16 147 ALA A CA 1
ATOM 1111 C C . ALA A 1 148 ? 19.154 -0.800 4.201 1.00 25.83 147 ALA A C 1
ATOM 1112 O O . ALA A 1 148 ? 19.204 -1.189 3.023 1.00 26.12 147 ALA A O 1
ATOM 1114 N N . GLY A 1 149 ? 18.567 -1.510 5.163 1.00 26.37 148 GLY A N 1
ATOM 1115 C CA . GLY A 1 149 ? 17.847 -2.731 4.862 1.00 26.96 148 GLY A CA 1
ATOM 1116 C C . GLY A 1 149 ? 18.537 -4.034 5.188 1.00 28.00 148 GLY A C 1
ATOM 1117 O O . GLY A 1 149 ? 17.903 -5.082 5.050 1.00 27.52 148 GLY A O 1
ATOM 1118 N N . ALA A 1 150 ? 19.801 -4.005 5.636 1.00 27.52 149 ALA A N 1
ATOM 1119 C CA . ALA A 1 150 ? 20.496 -5.237 6.048 1.00 28.26 149 ALA A CA 1
ATOM 1120 C C . ALA A 1 150 ? 19.951 -5.781 7.370 1.00 27.86 149 ALA A C 1
ATOM 1121 O O . ALA A 1 150 ? 19.517 -5.016 8.245 1.00 26.86 149 ALA A O 1
ATOM 1123 N N . ARG A 1 151 ? 19.980 -7.104 7.502 1.00 28.14 150 ARG A N 1
ATOM 1124 C CA . ARG A 1 151 ? 19.561 -7.807 8.746 1.00 30.55 150 ARG A CA 1
ATOM 1125 C C . ARG A 1 151 ? 20.676 -8.563 9.493 1.00 29.58 150 ARG A C 1
ATOM 1126 O O . ARG A 1 151 ? 20.432 -9.111 10.569 1.00 30.05 150 ARG A O 1
ATOM 1134 N N . GLU A 1 152 ? 21.895 -8.512 8.959 1.00 27.42 151 GLU A N 1
ATOM 1135 C CA . GLU A 1 152 ? 23.056 -9.172 9.553 1.00 27.47 151 GLU A CA 1
ATOM 1136 C C . GLU A 1 152 ? 23.361 -8.725 10.985 1.00 26.41 151 GLU A C 1
ATOM 1137 O O . GLU A 1 152 ? 23.872 -9.515 11.771 1.00 26.15 151 GLU A O 1
ATOM 1140 N N . GLY A 1 153 ? 23.011 -7.488 11.327 1.00 25.47 152 GLY A N 1
ATOM 1141 C CA . GLY A 1 153 ? 23.269 -6.935 12.658 1.00 25.96 152 GLY A CA 1
ATOM 1142 C C . GLY A 1 153 ? 22.330 -7.323 13.783 1.00 25.11 152 GLY A C 1
ATOM 1143 O O . GLY A 1 153 ? 22.577 -6.996 14.930 1.00 24.84 152 GLY A O 1
ATOM 1144 N N . LEU A 1 154 ? 21.244 -8.007 13.464 1.00 24.12 153 LEU A N 1
ATOM 1145 C CA . LEU A 1 154 ? 20.321 -8.496 14.490 1.00 25.13 153 LEU A CA 1
ATOM 1146 C C . LEU A 1 154 ? 21.059 -9.390 15.475 1.00 25.14 153 LEU A C 1
ATOM 1147 O O . LEU A 1 154 ? 21.943 -10.138 15.084 1.00 24.51 153 LEU A O 1
ATOM 1152 N N . GLU A 1 155 ? 20.691 -9.262 16.745 1.00 24.87 154 GLU A N 1
ATOM 1153 C CA . GLU A 1 155 ? 21.241 -10.067 17.817 1.00 26.40 154 GLU A CA 1
ATOM 1154 C C . GLU A 1 155 ? 20.908 -11.532 17.438 1.00 26.58 154 GLU A C 1
ATOM 1155 O O . GLU A 1 155 ? 19.777 -11.801 17.005 1.00 26.01 154 GLU A O 1
ATOM 1161 N N . PRO A 1 156 ? 21.909 -12.442 17.491 1.00 25.70 155 PRO A N 1
ATOM 1162 C CA . PRO A 1 156 ? 21.746 -13.766 16.869 1.00 27.21 155 PRO A CA 1
ATOM 1163 C C . PRO A 1 156 ? 20.726 -14.731 17.470 1.00 27.83 155 PRO A C 1
ATOM 1164 O O . PRO A 1 156 ? 20.413 -15.709 16.808 1.00 27.82 155 PRO A O 1
ATOM 1168 N N . THR A 1 157 ? 20.220 -14.472 18.679 1.00 28.71 156 THR A N 1
ATOM 1169 C CA . THR A 1 157 ? 19.162 -15.301 19.292 1.00 29.44 156 THR A CA 1
ATOM 1170 C C . THR A 1 157 ? 17.773 -14.929 18.781 1.00 31.32 156 THR A C 1
ATOM 1171 O O . THR A 1 157 ? 16.813 -15.645 19.022 1.00 30.79 156 THR A O 1
ATOM 1175 N N . LEU A 1 158 ? 17.670 -13.820 18.063 1.00 31.81 157 LEU A N 1
ATOM 1176 C CA . LEU A 1 158 ? 16.386 -13.335 17.583 1.00 33.04 157 LEU A CA 1
ATOM 1177 C C . LEU A 1 158 ? 15.931 -14.206 16.428 1.00 36.10 157 LEU A C 1
ATOM 1178 O O . LEU A 1 158 ? 16.740 -14.616 15.600 1.00 36.88 157 LEU A O 1
ATOM 1183 N N . GLY A 1 159 ? 14.636 -14.487 16.378 1.00 38.34 158 GLY A N 1
ATOM 1184 C CA . GLY A 1 159 ? 14.071 -15.300 15.309 1.00 40.54 158 GLY A CA 1
ATOM 1185 C C . GLY A 1 159 ? 12.838 -16.082 15.717 1.00 41.36 158 GLY A C 1
ATOM 1186 O O . GLY A 1 159 ? 12.200 -16.697 14.854 1.00 43.98 158 GLY A O 1
ATOM 1187 N N . ALA A 1 162 ? 9.718 -15.934 20.696 1.00 37.50 161 ALA A N 1
ATOM 1188 C CA . ALA A 1 162 ? 9.475 -14.984 21.800 1.00 36.43 161 ALA A CA 1
ATOM 1189 C C . ALA A 1 162 ? 9.944 -13.574 21.444 1.00 34.80 161 ALA A C 1
ATOM 1190 O O . ALA A 1 162 ? 11.129 -13.387 21.196 1.00 35.03 161 ALA A O 1
ATOM 1192 N N . PRO A 1 163 ? 9.027 -12.579 21.475 1.00 31.90 162 PRO A N 1
ATOM 1193 C CA . PRO A 1 163 ? 9.384 -11.195 21.203 1.00 30.54 162 PRO A CA 1
ATOM 1194 C C . PRO A 1 163 ? 10.394 -10.698 22.239 1.00 29.76 162 PRO A C 1
ATOM 1195 O O . PRO A 1 163 ? 10.359 -11.160 23.367 1.00 29.02 162 PRO A O 1
ATOM 1199 N N . ALA A 1 164 ? 11.258 -9.764 21.857 1.00 27.74 163 ALA A N 1
ATOM 1200 C CA . ALA A 1 164 ? 12.364 -9.306 22.690 1.00 27.32 163 ALA A CA 1
ATOM 1201 C C . ALA A 1 164 ? 12.309 -7.786 22.929 1.00 26.39 163 ALA A C 1
ATOM 1202 O O . ALA A 1 164 ? 11.710 -7.036 22.175 1.00 27.22 163 ALA A O 1
ATOM 1204 N N . VAL A 1 165 ? 12.884 -7.367 24.040 1.00 25.50 164 VAL A N 1
ATOM 1205 C CA . VAL A 1 165 ? 13.233 -5.963 24.291 1.00 24.46 164 VAL A CA 1
ATOM 1206 C C . VAL A 1 165 ? 14.637 -6.065 24.778 1.00 24.98 164 VAL A C 1
ATOM 1207 O O . VAL A 1 165 ? 15.026 -7.149 25.209 1.00 25.50 164 VAL A O 1
ATOM 1211 N N . ALA A 1 166 ? 15.402 -4.976 24.645 1.00 25.30 165 ALA A N 1
ATOM 1212 C CA . ALA A 1 166 ? 16.756 -4.831 25.185 1.00 25.25 165 ALA A CA 1
ATOM 1213 C C . ALA A 1 166 ? 16.874 -3.501 25.927 1.00 25.99 165 ALA A C 1
ATOM 1214 O O . ALA A 1 166 ? 16.465 -2.454 25.397 1.00 25.25 165 ALA A O 1
ATOM 1216 N N . PHE A 1 167 ? 17.389 -3.545 27.157 1.00 26.96 166 PHE A N 1
ATOM 1217 C CA . PHE A 1 167 ? 17.552 -2.343 27.984 1.00 25.70 166 PHE A CA 1
ATOM 1218 C C . PHE A 1 167 ? 18.884 -2.326 28.687 1.00 25.45 166 PHE A C 1
ATOM 1219 O O . PHE A 1 167 ? 19.430 -3.369 29.109 1.00 26.45 166 PHE A O 1
ATOM 1227 N N . ASN A 1 168 ? 19.401 -1.135 28.876 1.00 25.35 167 ASN A N 1
ATOM 1228 C CA . ASN A 1 168 ? 20.432 -0.907 29.893 1.00 24.97 167 ASN A CA 1
ATOM 1229 C C . ASN A 1 168 ? 19.786 -1.205 31.277 1.00 25.23 167 ASN A C 1
ATOM 1230 O O . ASN A 1 168 ? 18.618 -0.854 31.521 1.00 25.12 167 ASN A O 1
ATOM 1235 N N . LEU A 1 169 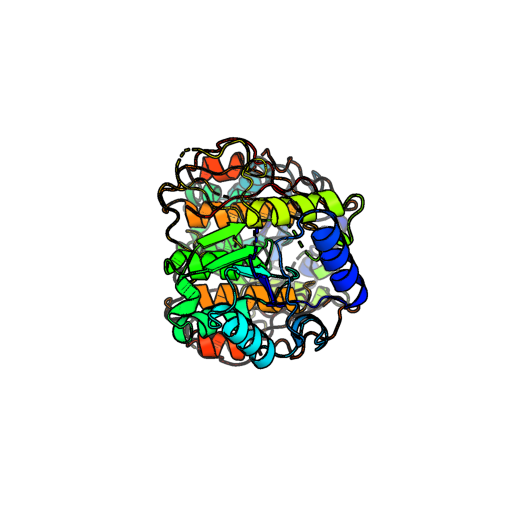? 20.510 -1.878 32.156 1.00 25.02 168 LEU A N 1
ATOM 1236 C CA . LEU A 1 169 ? 19.956 -2.357 33.416 1.00 25.94 168 LEU A CA 1
ATOM 1237 C C . LEU A 1 169 ? 19.470 -1.204 34.336 1.00 26.05 168 LEU A C 1
ATOM 1238 O O . LEU A 1 169 ? 18.342 -1.223 34.832 1.00 27.66 168 LEU A O 1
ATOM 1256 N N . THR A 1 171 ? 18.539 1.795 33.403 1.00 26.71 170 THR A N 1
ATOM 1257 C CA . THR A 1 171 ? 17.393 2.414 32.752 1.00 26.27 170 THR A CA 1
ATOM 1258 C C . THR A 1 171 ? 16.156 1.625 33.013 1.00 25.99 170 THR A C 1
ATOM 1259 O O . THR A 1 171 ? 15.121 2.182 33.279 1.00 25.07 170 THR A O 1
ATOM 1263 N N . LEU A 1 172 ? 16.245 0.303 32.894 1.00 26.61 171 LEU A N 1
ATOM 1264 C CA . LEU A 1 172 ? 15.093 -0.572 33.192 1.00 26.49 171 LEU A CA 1
ATOM 1265 C C . LEU A 1 172 ? 14.6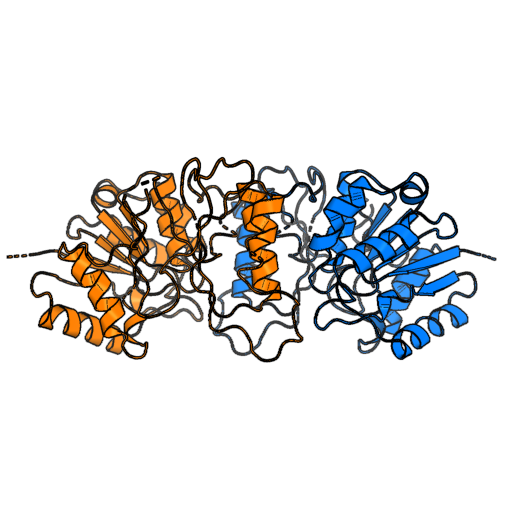54 -0.463 34.661 1.00 24.85 171 LEU A C 1
ATOM 1266 O O . LEU A 1 172 ? 13.486 -0.444 34.971 1.00 26.24 171 LEU A O 1
ATOM 1271 N N . ALA A 1 173 ? 15.613 -0.423 35.562 1.00 25.78 172 ALA A N 1
ATOM 1272 C CA . ALA A 1 173 ? 15.308 -0.278 36.994 1.00 24.90 172 ALA A CA 1
ATOM 1273 C C . ALA A 1 173 ? 14.509 1.012 37.205 1.00 24.70 172 ALA A C 1
ATOM 1274 O O . ALA A 1 173 ? 13.538 1.027 37.962 1.00 25.04 172 ALA A O 1
ATOM 1284 N N . LEU A 1 175 ? 12.639 2.548 35.013 1.00 24.96 174 LEU A N 1
ATOM 1285 C CA . LEU A 1 175 ? 11.371 2.437 34.282 1.00 25.94 174 LEU A CA 1
ATOM 1286 C C . LEU A 1 175 ? 10.355 1.533 34.995 1.00 26.02 174 LEU A C 1
ATOM 1287 O O . LEU A 1 175 ? 9.143 1.707 34.813 1.00 26.73 174 LEU A O 1
ATOM 1292 N N . CYS A 1 176 ? 10.839 0.583 35.807 1.00 27.52 175 CYS A N 1
ATOM 1293 C CA . CYS A 1 176 ? 9.963 -0.325 36.560 1.00 27.51 175 CYS A CA 1
ATOM 1294 C C . CYS A 1 176 ? 8.979 0.454 37.441 1.00 29.71 175 CYS A C 1
ATOM 1295 O O . CYS A 1 176 ? 9.349 1.384 38.115 1.00 31.49 175 CYS A O 1
ATOM 1298 N N . GLY A 1 177 ? 7.718 0.081 37.409 1.00 29.71 176 GLY A N 1
ATOM 1299 C CA . GLY A 1 177 ? 6.727 0.743 38.227 1.00 30.32 176 GLY A CA 1
ATOM 1300 C C . GLY A 1 177 ? 6.234 2.060 37.672 1.00 29.42 176 GLY A C 1
ATOM 1301 O O . GLY A 1 177 ? 5.383 2.689 38.290 1.00 31.48 176 GLY A O 1
ATOM 1302 N N . THR A 1 178 ? 6.753 2.472 36.517 1.00 28.71 177 THR A N 1
ATOM 1303 C CA . THR A 1 178 ? 6.275 3.664 35.833 1.00 27.59 177 THR A CA 1
ATOM 1304 C C . THR A 1 178 ? 5.396 3.296 34.649 1.00 27.87 177 THR A C 1
ATOM 1305 O O . THR A 1 178 ? 5.429 2.175 34.133 1.00 28.24 177 THR A O 1
ATOM 1309 N N . ARG A 1 179 ? 4.662 4.296 34.196 1.00 28.48 178 ARG A N 1
ATOM 1310 C CA . ARG A 1 179 ? 3.770 4.197 33.044 1.00 28.32 178 ARG A CA 1
ATOM 1311 C C . ARG A 1 179 ? 4.540 4.166 31.714 1.00 27.81 178 ARG A C 1
ATOM 1312 O O . ARG A 1 179 ? 3.932 3.990 30.673 1.00 26.87 178 ARG A O 1
ATOM 1316 N N . LEU A 1 180 ? 5.858 4.373 31.727 1.00 26.94 179 LEU A N 1
ATOM 1317 C CA . LEU A 1 180 ? 6.676 4.301 30.510 1.00 26.80 179 LEU A CA 1
ATOM 1318 C C . LEU A 1 180 ? 7.105 2.869 30.109 1.00 26.79 179 LEU A C 1
ATOM 1319 O O . LEU A 1 180 ? 7.562 2.662 28.977 1.00 26.03 179 LEU A O 1
ATOM 1324 N N . LEU A 1 181 ? 6.971 1.904 31.023 1.00 27.12 180 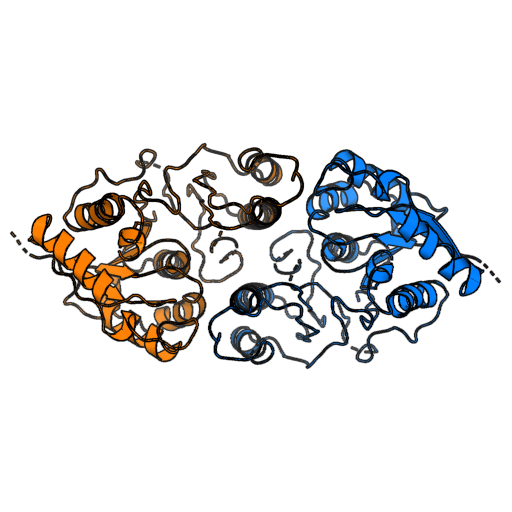LEU A N 1
ATOM 1325 C CA . LEU A 1 181 ? 7.365 0.528 30.743 1.00 28.55 180 LEU A CA 1
ATOM 1326 C C . LEU A 1 181 ? 6.250 -0.172 29.973 1.00 27.38 180 LEU A C 1
ATOM 1327 O O . LEU A 1 181 ? 5.076 -0.080 30.355 1.00 24.49 180 LEU A O 1
ATOM 1332 N N . PRO A 1 182 ? 6.598 -0.843 28.865 1.00 26.42 181 PRO A N 1
ATOM 1333 C CA . PRO A 1 182 ? 5.595 -1.654 28.175 1.00 27.33 181 PRO A CA 1
ATOM 1334 C C . PRO A 1 182 ? 5.248 -2.904 28.943 1.00 26.53 181 PRO A C 1
ATOM 1335 O O . PRO A 1 182 ? 5.957 -3.272 29.876 1.00 26.78 181 PRO A O 1
ATOM 1339 N N . ASP A 1 183 ? 4.143 -3.535 28.569 1.00 25.48 182 ASP A N 1
ATOM 1340 C CA . ASP A 1 183 ? 3.802 -4.848 29.098 1.00 26.00 182 ASP A CA 1
ATOM 1341 C C . ASP A 1 183 ? 4.836 -5.849 28.518 1.00 26.07 182 ASP A C 1
ATOM 1342 O O . ASP A 1 183 ? 4.939 -6.030 27.299 1.00 24.59 182 ASP A O 1
ATOM 1347 N N . LEU A 1 184 ? 5.632 -6.439 29.405 1.00 25.33 183 LEU A N 1
ATOM 1348 C CA . LEU A 1 184 ? 6.723 -7.341 29.017 1.00 25.42 183 LEU A CA 1
ATOM 1349 C C . LEU A 1 184 ? 6.324 -8.829 29.137 1.00 25.25 183 LEU A C 1
ATOM 1350 O O . LEU A 1 184 ? 7.137 -9.727 28.978 1.00 25.44 183 LEU A O 1
ATOM 1355 N N A SER A 1 185 ? 5.058 -9.096 29.406 0.50 25.12 184 SER A N 1
ATOM 1356 N N B SER A 1 185 ? 5.045 -9.070 29.377 0.50 25.08 184 SER A N 1
ATOM 1357 C CA A SER A 1 185 ? 4.627 -10.474 29.462 0.50 25.43 184 SER A CA 1
ATOM 1358 C CA B SER A 1 185 ? 4.509 -10.415 29.357 0.50 25.36 184 SER A CA 1
ATOM 1359 C C A SER A 1 185 ? 4.927 -11.151 28.123 0.50 25.40 184 SER A C 1
ATOM 1360 C C B SER A 1 185 ? 4.934 -11.143 28.075 0.50 25.30 184 SER A C 1
ATOM 1361 O O A SER A 1 185 ? 4.775 -10.569 27.051 0.50 25.68 184 SER A O 1
ATOM 1362 O O B SER A 1 185 ? 4.877 -10.579 26.982 0.50 25.20 184 SER A O 1
ATOM 1367 N N . GLY A 1 186 ? 5.408 -12.376 28.202 1.00 25.71 185 GLY A N 1
ATOM 1368 C CA . GLY A 1 186 ? 5.824 -13.122 27.048 1.00 25.52 185 GLY A CA 1
ATOM 1369 C C . GLY A 1 186 ? 7.077 -12.690 26.314 1.00 25.38 185 GLY A C 1
ATOM 1370 O O . GLY A 1 186 ? 7.450 -13.350 25.339 1.00 25.32 185 GLY A O 1
ATOM 1371 N N . HIS A 1 187 ? 7.738 -11.623 26.769 1.00 25.52 186 HIS A N 1
ATOM 1372 C CA . HIS A 1 187 ? 8.963 -11.129 26.142 1.00 26.22 186 HIS A CA 1
ATOM 1373 C C . HIS A 1 187 ? 10.231 -11.646 26.802 1.00 26.98 186 HIS A C 1
ATOM 1374 O O . HIS A 1 187 ? 10.284 -11.824 28.022 1.00 27.04 186 HIS A O 1
ATOM 1381 N N . VAL A 1 188 ? 11.262 -11.842 25.982 1.00 27.43 187 VAL A N 1
ATOM 1382 C CA . VAL A 1 188 ? 12.647 -11.934 26.462 1.00 27.17 187 VAL A CA 1
ATOM 1383 C C . VAL A 1 188 ? 13.189 -10.544 26.752 1.00 26.34 187 VAL A C 1
ATOM 1384 O O . VAL A 1 188 ? 13.203 -9.639 25.891 1.00 24.29 187 VAL A O 1
ATOM 1388 N N . VAL A 1 189 ? 13.658 -10.367 27.976 1.00 25.76 188 VAL A N 1
ATOM 1389 C CA . VAL A 1 189 ? 14.226 -9.104 28.397 1.00 24.53 188 VAL A CA 1
ATOM 1390 C C . VAL A 1 189 ? 15.753 -9.250 28.446 1.00 24.83 188 VAL A C 1
ATOM 1391 O O . VAL A 1 189 ? 16.288 -9.960 29.300 1.00 26.57 188 VAL A O 1
ATOM 1403 N N . ILE A 1 191 ? 19.508 -7.540 28.997 1.00 23.31 190 ILE A N 1
ATOM 1404 C CA . ILE A 1 191 ? 20.077 -6.421 29.736 1.00 24.14 190 ILE A CA 1
ATOM 1405 C C . ILE A 1 191 ? 21.600 -6.277 29.563 1.00 25.27 190 ILE A C 1
ATOM 1406 O O . ILE A 1 191 ? 22.262 -7.223 29.190 1.00 24.38 190 ILE A O 1
ATOM 1411 N N . GLU A 1 192 ? 22.097 -5.056 29.743 1.00 26.57 191 GLU A N 1
ATOM 1412 C CA . GLU A 1 192 ? 23.537 -4.743 29.734 1.00 26.35 191 GLU A CA 1
ATOM 1413 C C . GLU A 1 192 ? 23.772 -3.601 30.717 1.00 25.94 191 GLU A C 1
ATOM 1414 O O . GLU A 1 192 ? 22.845 -2.881 31.056 1.00 26.07 191 GLU A O 1
ATOM 1420 N N . GLU A 1 193 ? 25.012 -3.388 31.119 1.00 25.81 192 GLU A N 1
ATOM 1421 C CA . GLU A 1 193 ? 25.313 -2.321 32.055 1.00 27.06 192 GLU A CA 1
ATOM 1422 C C . GLU A 1 193 ? 26.741 -1.849 31.849 1.00 25.49 192 GLU A C 1
ATOM 1423 O O . GLU A 1 193 ? 27.564 -2.614 31.353 1.00 27.05 192 GLU A O 1
ATOM 1429 N N . VAL A 1 194 ? 27.023 -0.596 32.220 1.00 25.26 193 VAL A N 1
ATOM 1430 C CA . VAL A 1 194 ? 28.376 -0.063 32.137 1.00 25.29 193 VAL A CA 1
ATOM 1431 C C . VAL A 1 194 ? 28.712 0.800 33.370 1.00 26.06 193 VAL A C 1
ATOM 1432 O O . VAL A 1 194 ? 27.849 1.468 33.889 1.00 26.08 193 VAL A O 1
ATOM 1436 N N . ALA A 1 195 ? 29.975 0.792 33.793 1.00 26.98 194 ALA A N 1
ATOM 1437 C CA . ALA A 1 195 ? 30.507 1.722 34.787 1.00 27.15 194 ALA A CA 1
ATOM 1438 C C . ALA A 1 195 ? 29.826 1.655 36.173 1.00 29.05 194 ALA A C 1
ATOM 1439 O O . ALA A 1 195 ? 29.770 2.665 36.888 1.00 30.10 194 ALA A O 1
ATOM 1441 N N . GLU A 1 196 ? 29.337 0.470 36.549 1.00 28.34 195 GLU A N 1
ATOM 1442 C CA . GLU A 1 196 ? 28.687 0.264 37.852 1.00 27.47 195 GLU A CA 1
ATOM 1443 C C . GLU A 1 196 ? 29.486 -0.737 38.661 1.00 26.30 195 GLU A C 1
ATOM 1444 O O . GLU A 1 196 ? 29.988 -1.727 38.101 1.00 26.46 195 GLU A O 1
ATOM 1450 N N . HIS A 1 197 ? 29.606 -0.470 39.963 1.00 24.03 196 HIS A N 1
ATOM 1451 C CA . HIS A 1 197 ? 30.232 -1.387 40.892 1.00 24.88 196 HIS A CA 1
ATOM 1452 C C . HIS A 1 197 ? 29.473 -2.702 40.873 1.00 23.32 196 HIS A C 1
ATOM 1453 O O . HIS A 1 197 ? 28.268 -2.736 40.602 1.00 23.26 196 HIS A O 1
ATOM 1460 N N . HIS A 1 198 ? 30.162 -3.783 41.185 1.00 23.08 197 HIS A N 1
ATOM 1461 C CA . HIS A 1 198 ? 29.461 -5.050 41.324 1.00 25.28 197 HIS A CA 1
ATOM 1462 C C . HIS A 1 198 ? 28.294 -4.998 42.332 1.00 25.25 197 HIS A C 1
ATOM 1463 O O . HIS A 1 198 ? 27.230 -5.528 42.039 1.00 23.51 197 HIS A O 1
ATOM 1470 N N . TYR A 1 199 ? 28.467 -4.370 43.504 1.00 24.69 198 TYR A N 1
ATOM 1471 C CA . TYR A 1 199 ? 27.330 -4.294 44.441 1.00 24.88 198 TYR A CA 1
ATOM 1472 C C . TYR A 1 199 ? 26.142 -3.514 43.859 1.00 23.40 198 TYR A C 1
ATOM 1473 O O . TYR A 1 199 ? 24.979 -3.817 44.162 1.00 23.82 198 TYR A O 1
ATOM 1482 N N . ALA A 1 200 ? 26.438 -2.534 43.002 1.00 21.93 199 ALA A N 1
ATOM 1483 C CA . ALA A 1 200 ? 25.419 -1.763 42.290 1.00 22.94 199 ALA A CA 1
ATOM 1484 C C . ALA A 1 200 ? 24.714 -2.603 41.240 1.00 23.08 199 ALA A C 1
ATOM 1485 O O . ALA A 1 200 ? 23.471 -2.540 41.114 1.00 23.77 199 ALA A O 1
ATOM 1487 N N . VAL A 1 201 ? 25.468 -3.439 40.514 1.00 23.77 200 VAL A N 1
ATOM 1488 C CA . VAL A 1 201 ? 24.834 -4.410 39.584 1.00 23.85 200 VAL A CA 1
ATOM 1489 C C . VAL A 1 201 ? 23.942 -5.390 40.364 1.00 23.79 200 VAL A C 1
ATOM 1490 O O . VAL A 1 201 ? 22.841 -5.663 39.951 1.00 24.95 200 VAL A O 1
ATOM 1494 N N . ASP A 1 202 ? 24.404 -5.881 41.515 1.00 23.48 201 ASP A N 1
ATOM 1495 C CA . ASP A 1 202 ? 23.584 -6.745 42.359 1.00 21.50 201 ASP A CA 1
ATOM 1496 C C . ASP A 1 202 ? 22.302 -6.052 42.786 1.00 22.20 201 ASP A C 1
ATOM 1497 O O . ASP A 1 202 ? 21.217 -6.640 42.700 1.00 23.48 201 ASP A O 1
ATOM 1502 N N . ARG A 1 203 ? 22.423 -4.807 43.236 1.00 24.12 202 ARG A N 1
ATOM 1503 C CA . ARG A 1 203 ? 21.282 -4.007 43.702 1.00 25.83 202 ARG A CA 1
ATOM 1504 C C . ARG A 1 203 ? 20.209 -3.800 42.630 1.00 24.99 202 ARG A C 1
ATOM 1505 O O . ARG A 1 203 ? 18.984 -3.931 42.875 1.00 24.94 202 ARG A O 1
ATOM 1513 N N . LEU A 1 204 ? 20.690 -3.440 41.441 1.00 25.84 203 LEU A N 1
ATOM 1514 C CA . LEU A 1 204 ? 19.839 -3.318 40.247 1.00 26.18 203 LEU A CA 1
ATOM 1515 C C . LEU A 1 204 ? 19.137 -4.617 39.845 1.00 24.85 203 LEU A C 1
ATOM 1516 O O . LEU A 1 204 ? 17.927 -4.612 39.532 1.00 23.94 203 LEU A O 1
ATOM 1521 N N . LEU A 1 205 ? 19.889 -5.722 39.818 1.00 24.61 204 LEU A N 1
ATOM 1522 C CA . LEU A 1 205 ? 19.312 -7.037 39.532 1.00 23.91 204 LEU A CA 1
ATOM 1523 C C . LEU A 1 205 ? 18.253 -7.410 40.562 1.00 24.64 204 LEU A C 1
ATOM 1524 O O . LEU A 1 205 ? 17.195 -7.924 40.196 1.00 24.06 204 LEU A O 1
ATOM 1529 N N . PHE A 1 206 ? 18.516 -7.144 41.846 1.00 24.36 205 PHE A N 1
ATOM 1530 C CA . PHE A 1 206 ? 17.511 -7.437 42.872 1.00 23.12 205 PHE A CA 1
ATOM 1531 C C . PHE A 1 206 ? 16.191 -6.710 42.586 1.00 23.68 205 PHE A C 1
ATOM 1532 O O . PHE A 1 206 ? 15.081 -7.269 42.679 1.00 22.34 205 PHE A O 1
ATOM 1540 N N . HIS A 1 207 ? 16.334 -5.428 42.303 1.00 24.62 206 HIS A N 1
ATOM 1541 C CA . HIS A 1 207 ? 15.195 -4.555 42.046 1.00 24.56 206 HIS A CA 1
ATOM 1542 C C . HIS A 1 207 ? 14.431 -4.980 40.789 1.00 24.21 206 HIS A C 1
ATOM 1543 O O . HIS A 1 207 ? 13.220 -5.156 40.837 1.00 25.01 206 HIS A O 1
ATOM 1550 N N . VAL A 1 208 ? 15.129 -5.131 39.672 1.00 23.88 207 VAL A N 1
ATOM 1551 C CA . VAL A 1 208 ? 14.459 -5.441 38.395 1.00 23.92 207 VAL A CA 1
ATOM 1552 C C . VAL A 1 208 ? 13.797 -6.829 38.451 1.00 24.29 207 VAL A C 1
ATOM 1553 O O . VAL A 1 208 ? 12.613 -6.977 38.108 1.00 24.24 207 VAL A O 1
ATOM 1557 N N . THR A 1 209 ? 14.514 -7.840 38.947 1.00 23.23 208 THR A N 1
ATOM 1558 C CA . THR A 1 209 ? 13.922 -9.188 39.055 1.00 23.65 208 THR A CA 1
ATOM 1559 C C . THR A 1 209 ? 12.706 -9.187 39.996 1.00 23.62 208 THR A C 1
ATOM 1560 O O . THR A 1 209 ? 11.681 -9.821 39.697 1.00 23.51 208 THR A O 1
ATOM 1564 N N . SER A 1 210 ? 12.788 -8.463 41.125 1.00 24.97 209 SER A N 1
ATOM 1565 C CA . SER A 1 210 ? 11.657 -8.334 42.061 1.00 24.32 209 SER A CA 1
ATOM 1566 C C . SER A 1 210 ? 10.434 -7.707 41.385 1.00 25.64 209 SER A C 1
ATOM 1567 O O . SER A 1 210 ? 9.300 -8.173 41.529 1.00 24.69 209 SER A O 1
ATOM 1570 N N . CYS A 1 211 ? 10.673 -6.645 40.637 1.00 26.68 210 CYS A N 1
ATOM 1571 C CA . CYS A 1 211 ? 9.606 -5.938 39.962 1.00 28.49 210 CYS A CA 1
ATOM 1572 C C . CYS A 1 211 ? 8.942 -6.725 38.839 1.00 27.26 210 CYS A C 1
ATOM 1573 O O . CYS A 1 211 ? 7.761 -6.570 38.609 1.00 29.50 210 CYS A O 1
ATOM 1576 N N . LEU A 1 212 ? 9.716 -7.530 38.124 1.00 25.43 211 LEU A N 1
ATOM 1577 C CA . LEU A 1 212 ? 9.217 -8.295 36.969 1.00 24.93 211 LEU A CA 1
ATOM 1578 C C . LEU A 1 212 ? 8.729 -9.705 37.338 1.00 24.13 211 LEU A C 1
ATOM 1579 O O . LEU A 1 212 ? 8.175 -10.403 36.487 1.00 24.53 211 LEU A O 1
ATOM 1584 N N . ALA A 1 213 ? 8.880 -10.104 38.610 1.00 24.61 212 ALA A N 1
ATOM 1585 C CA . ALA A 1 213 ? 8.482 -11.459 39.066 1.00 24.46 212 ALA A CA 1
ATOM 1586 C C . ALA A 1 213 ? 7.067 -11.822 38.671 1.00 25.70 212 ALA A C 1
ATOM 1587 O O . ALA A 1 213 ? 6.804 -12.984 38.343 1.00 25.07 212 ALA A O 1
ATOM 1589 N N . ASP A 1 214 ? 6.157 -10.845 38.745 1.00 25.42 213 ASP A N 1
ATOM 1590 C CA . ASP A 1 214 ? 4.727 -11.095 38.502 1.00 25.49 213 ASP A CA 1
ATOM 1591 C C . ASP A 1 214 ? 4.290 -10.674 37.083 1.00 26.31 213 ASP A C 1
ATOM 1592 O O . ASP A 1 214 ? 3.086 -10.691 36.777 1.00 25.21 213 ASP A O 1
ATOM 1594 N N . ALA A 1 215 ? 5.246 -10.315 36.236 1.00 23.73 214 ALA A N 1
ATOM 1595 C CA . ALA A 1 215 ? 4.986 -9.714 34.910 1.00 25.49 214 ALA A CA 1
ATOM 1596 C C . ALA A 1 215 ? 4.806 -10.748 33.818 1.00 26.40 214 ALA A C 1
ATOM 1597 O O . ALA A 1 215 ? 4.425 -10.407 32.712 1.00 26.65 214 ALA A O 1
ATOM 1599 N N . GLY A 1 216 ? 5.133 -11.996 34.128 1.00 27.52 215 GLY A N 1
ATOM 1600 C CA . GLY A 1 216 ? 5.039 -13.096 33.171 1.00 27.36 215 GLY A CA 1
ATOM 1601 C C . GLY A 1 216 ? 6.012 -13.045 32.003 1.00 26.01 215 GLY A C 1
ATOM 1602 O O . GLY A 1 216 ? 5.655 -13.426 30.899 1.00 24.83 215 GLY A O 1
ATOM 1603 N N . ILE A 1 217 ? 7.231 -12.582 32.220 1.00 26.59 216 ILE A N 1
ATOM 1604 C CA . ILE A 1 217 ? 8.155 -12.437 31.093 1.00 25.08 216 ILE A CA 1
ATOM 1605 C C . ILE A 1 217 ? 8.614 -13.823 30.656 1.00 25.87 216 ILE A C 1
ATOM 1606 O O . ILE A 1 217 ? 8.514 -14.789 31.438 1.00 24.34 216 ILE A O 1
ATOM 1611 N N . ALA A 1 218 ? 9.110 -13.932 29.428 1.00 24.65 217 ALA A N 1
ATOM 1612 C CA . ALA A 1 218 ? 9.570 -15.218 28.905 1.00 26.09 217 ALA A CA 1
ATOM 1613 C C . ALA A 1 218 ? 10.860 -15.610 29.627 1.00 25.55 217 ALA A C 1
ATOM 1614 O O . ALA A 1 218 ? 11.102 -16.775 29.916 1.00 25.30 217 ALA A O 1
ATOM 1616 N N . GLY A 1 219 ? 11.684 -14.618 29.916 1.00 26.52 218 GLY A N 1
ATOM 1617 C CA . GLY A 1 219 ? 12.894 -14.832 30.676 1.00 26.45 218 GLY A CA 1
ATOM 1618 C C . GLY A 1 219 ? 13.871 -13.716 30.445 1.00 25.69 218 GLY A C 1
ATOM 1619 O O . GLY A 1 219 ? 13.612 -12.778 29.674 1.00 26.34 218 GLY A O 1
ATOM 1620 N N . LEU A 1 220 ? 15.017 -13.840 31.090 1.00 25.85 219 LEU A N 1
ATOM 1621 C CA . LEU A 1 220 ? 16.040 -12.833 31.056 1.00 25.89 219 LEU A CA 1
ATOM 1622 C C . LEU A 1 220 ? 17.276 -13.342 30.317 1.00 25.79 219 LEU A C 1
ATOM 1623 O O . LEU A 1 220 ? 17.634 -14.501 30.451 1.00 25.69 219 LEU A O 1
ATOM 1628 N N . ARG A 1 221 ? 17.900 -12.473 29.515 1.00 25.67 220 ARG A N 1
ATOM 1629 C CA . ARG A 1 221 ? 19.217 -12.750 28.910 1.00 25.26 220 ARG A CA 1
ATOM 1630 C C . ARG A 1 221 ? 20.197 -11.699 29.378 1.00 24.94 220 ARG A C 1
ATOM 1631 O O . ARG A 1 221 ? 19.880 -10.505 29.449 1.00 24.00 220 ARG A O 1
ATOM 1639 N N . LEU A 1 222 ? 21.412 -12.140 29.658 1.00 25.71 221 LEU A N 1
ATOM 1640 C CA . LEU A 1 222 ? 22.410 -11.274 30.217 1.00 25.82 221 LEU A CA 1
ATOM 1641 C C . LEU A 1 222 ? 23.407 -10.865 29.153 1.00 25.24 221 LEU A C 1
ATOM 1642 O O . LEU A 1 222 ? 24.205 -11.690 28.700 1.00 25.43 221 LEU A O 1
ATOM 1647 N N . GLY A 1 223 ? 23.395 -9.581 28.794 1.00 24.26 222 GLY A N 1
ATOM 1648 C CA . GLY A 1 223 ? 24.390 -9.011 27.930 1.00 24.22 222 GLY A CA 1
ATOM 1649 C C . GLY A 1 223 ? 25.617 -8.613 28.724 1.00 23.94 222 GLY A C 1
ATOM 1650 O O . GLY A 1 223 ? 25.785 -9.014 29.875 1.00 22.37 222 GLY A O 1
ATOM 1651 N N . ARG A 1 224 ? 26.426 -7.736 28.149 1.00 24.09 223 ARG A N 1
ATOM 1652 C CA . ARG A 1 224 ? 27.733 -7.417 28.728 1.00 25.41 223 ARG A CA 1
ATOM 1653 C C . ARG A 1 224 ? 27.660 -6.344 29.813 1.00 26.38 223 ARG A C 1
ATOM 1654 O O . ARG A 1 224 ? 26.946 -5.343 29.659 1.00 27.51 223 ARG A O 1
ATOM 1662 N N . VAL A 1 225 ? 28.347 -6.619 30.923 1.00 27.08 224 VAL A N 1
ATOM 1663 C CA . VAL A 1 225 ? 28.441 -5.691 32.060 1.00 25.43 224 VAL A CA 1
ATOM 1664 C C . VAL A 1 225 ? 29.919 -5.303 32.131 1.00 26.06 224 VAL A C 1
ATOM 1665 O O . VAL A 1 225 ? 30.773 -6.133 32.372 1.00 27.04 224 VAL A O 1
ATOM 1669 N N . SER A 1 226 ? 30.192 -4.017 31.957 1.00 27.03 225 SER A N 1
ATOM 1670 C CA . SER A 1 226 ? 31.518 -3.539 31.628 1.00 27.00 225 SER A CA 1
ATOM 1671 C C . SER A 1 226 ? 31.940 -2.263 32.391 1.00 27.99 225 SER A C 1
ATOM 1672 O O . SER A 1 226 ? 31.139 -1.638 33.081 1.00 27.76 225 SER A O 1
ATOM 1675 N N . ASP A 1 227 ? 33.217 -1.918 32.235 1.00 28.12 226 ASP A N 1
ATOM 1676 C CA A ASP A 1 227 ? 33.862 -0.798 32.933 0.50 28.92 226 ASP A CA 1
ATOM 1677 C CA B ASP A 1 227 ? 33.841 -0.767 32.913 0.50 29.61 226 ASP A CA 1
ATOM 1678 C C . ASP A 1 227 ? 33.582 -0.833 34.433 1.00 29.17 226 ASP A C 1
ATOM 1679 O O . ASP A 1 227 ? 33.326 0.189 35.070 1.00 28.27 226 ASP A O 1
ATOM 1688 N N . VAL A 1 228 ? 33.628 -2.037 35.002 1.00 29.36 227 VAL A N 1
ATOM 1689 C CA . VAL A 1 228 ? 33.383 -2.213 36.439 1.00 29.87 227 VAL A CA 1
ATOM 1690 C C . VAL A 1 228 ? 34.567 -1.606 37.187 1.00 30.54 227 VAL A C 1
ATOM 1691 O O . VAL A 1 228 ? 35.703 -1.991 36.914 1.00 31.47 227 VAL A O 1
ATOM 1695 N N . PRO A 1 229 ? 34.322 -0.656 38.123 1.00 30.47 228 PRO A N 1
ATOM 1696 C CA . PRO A 1 229 ? 35.437 -0.136 38.937 1.00 30.38 228 PRO A CA 1
ATOM 1697 C C . PRO A 1 229 ? 36.278 -1.245 39.512 1.00 30.93 228 PRO A C 1
ATOM 1698 O O . PRO A 1 229 ? 35.730 -2.270 39.922 1.00 28.79 228 PRO A O 1
ATOM 1702 N N . GLU A 1 230 ? 37.592 -1.019 39.602 1.00 30.97 229 GLU A N 1
ATOM 1703 C CA . GLU A 1 230 ? 38.540 -2.091 39.890 1.00 34.10 229 GLU A CA 1
ATOM 1704 C C . GLU A 1 230 ? 39.129 -2.105 41.318 1.00 33.95 229 GLU A C 1
ATOM 1705 O O . GLU A 1 230 ? 39.818 -3.060 41.693 1.00 33.91 229 GLU A O 1
ATOM 1711 N N . ASN A 1 231 ? 38.850 -1.071 42.107 1.00 34.35 230 ASN A N 1
ATOM 1712 C CA . ASN A 1 231 ? 39.406 -0.977 43.456 1.00 33.90 230 ASN A CA 1
ATOM 1713 C C . ASN A 1 231 ? 38.446 -1.330 44.607 1.00 33.20 230 ASN A C 1
ATOM 1714 O O . ASN A 1 231 ? 38.680 -0.921 45.755 1.00 33.88 230 ASN A O 1
ATOM 1719 N N . ASP A 1 232 ? 37.415 -2.115 44.319 1.00 31.42 231 ASP A N 1
ATOM 1720 C CA . ASP A 1 232 ? 36.475 -2.599 45.364 1.00 30.81 231 ASP A CA 1
ATOM 1721 C C . ASP A 1 232 ? 36.978 -3.886 45.986 1.00 29.85 231 ASP A C 1
ATOM 1722 O O . ASP A 1 232 ? 37.723 -4.632 45.359 1.00 28.74 231 ASP A O 1
ATOM 1727 N N . ARG A 1 233 ? 36.543 -4.164 47.215 1.00 28.47 232 ARG A N 1
ATOM 1728 C CA . ARG A 1 233 ? 36.774 -5.470 47.803 1.00 27.68 232 ARG A CA 1
ATOM 1729 C C . ARG A 1 233 ? 36.021 -6.521 46.997 1.00 26.19 232 ARG A C 1
ATOM 1730 O O . ARG A 1 233 ? 35.038 -6.206 46.314 1.00 25.07 232 ARG A O 1
ATOM 1738 N N . PRO A 1 234 ? 36.486 -7.778 47.059 1.00 25.90 233 PRO A N 1
ATOM 1739 C CA . PRO A 1 234 ? 35.759 -8.822 46.347 1.00 25.41 233 PRO A CA 1
ATOM 1740 C C . PRO A 1 234 ? 34.262 -8.860 46.688 1.00 24.87 233 PRO A C 1
ATOM 1741 O O . PRO A 1 234 ? 33.900 -8.851 47.858 1.00 22.57 233 PRO A O 1
ATOM 1745 N N . PHE A 1 235 ? 33.403 -8.874 45.675 1.00 25.63 234 PHE A N 1
ATOM 1746 C CA . PHE A 1 235 ? 31.961 -8.939 45.941 1.00 25.68 234 PHE A CA 1
ATOM 1747 C C . PHE A 1 235 ? 31.537 -10.338 46.442 1.00 26.59 234 PHE A C 1
ATOM 1748 O O . PHE A 1 235 ? 30.689 -10.478 47.351 1.00 26.39 234 PHE A O 1
ATOM 1756 N N . GLY A 1 236 ? 32.114 -11.359 45.838 1.00 26.26 235 GLY A N 1
ATOM 1757 C CA . GLY A 1 236 ? 31.896 -12.729 46.280 1.00 27.81 235 GLY A CA 1
ATOM 1758 C C . GLY A 1 236 ? 31.383 -13.687 45.226 1.00 27.40 235 GLY A C 1
ATOM 1759 O O . GLY A 1 236 ? 31.389 -14.907 45.440 1.00 27.13 235 GLY A O 1
ATOM 1760 N N . CYS A 1 237 ? 30.937 -13.150 44.102 1.00 27.46 236 CYS A N 1
ATOM 1761 C CA . CYS A 1 237 ? 30.446 -13.956 42.996 1.00 27.94 236 CYS A CA 1
ATOM 1762 C C . CYS A 1 237 ? 30.407 -13.114 41.722 1.00 26.93 236 CYS A C 1
ATOM 1763 O O . CYS A 1 237 ? 30.504 -11.876 41.781 1.00 26.95 236 CYS A O 1
ATOM 1766 N N . SER A 1 238 ? 30.273 -13.800 40.579 1.00 24.62 237 SER A N 1
ATOM 1767 C CA . SER A 1 238 ? 30.311 -13.167 39.272 1.00 22.24 237 SER A CA 1
ATOM 1768 C C . SER A 1 238 ? 28.977 -12.488 39.001 1.00 22.16 237 SER A C 1
ATOM 1769 O O . SER A 1 238 ? 28.007 -12.779 39.661 1.00 23.61 237 SER A O 1
ATOM 1772 N N . VAL A 1 239 ? 28.944 -11.579 38.042 1.00 22.60 238 VAL A N 1
ATOM 1773 C CA . VAL A 1 239 ? 27.710 -10.940 37.612 1.00 22.45 238 VAL A CA 1
ATOM 1774 C C . VAL A 1 239 ? 26.674 -11.968 37.110 1.00 23.04 238 VAL A C 1
ATOM 1775 O O . VAL A 1 239 ? 25.486 -11.833 37.379 1.00 22.56 238 VAL A O 1
ATOM 1779 N N . GLU A 1 240 ? 27.118 -12.988 36.375 1.00 23.97 239 GLU A N 1
ATOM 1780 C CA . GLU A 1 240 ? 26.170 -14.015 35.927 1.00 24.96 239 GLU A CA 1
ATOM 1781 C C . GLU A 1 240 ? 25.596 -14.803 37.119 1.00 22.59 239 GLU A C 1
ATOM 1782 O O . GLU A 1 240 ? 24.397 -15.063 37.181 1.00 22.20 239 GLU A O 1
ATOM 1788 N N . GLU A 1 241 ? 26.442 -15.153 38.081 1.00 23.41 240 GLU A N 1
ATOM 1789 C CA . GLU A 1 241 ? 25.922 -15.750 39.323 1.00 24.56 240 GLU A CA 1
ATOM 1790 C C . GLU A 1 241 ? 24.859 -14.875 40.033 1.00 23.88 240 GLU A C 1
ATOM 1791 O O . GLU A 1 241 ? 23.869 -15.385 40.519 1.00 23.48 240 GLU A O 1
ATOM 1805 N N . ALA A 1 243 ? 22.832 -12.611 38.568 1.00 23.31 242 ALA A N 1
ATOM 1806 C CA . ALA A 1 243 ? 21.648 -12.623 37.739 1.00 21.88 242 ALA A CA 1
ATOM 1807 C C . ALA A 1 243 ? 20.865 -13.927 37.912 1.00 22.59 242 ALA A C 1
ATOM 1808 O O . ALA A 1 243 ? 19.651 -13.909 38.087 1.00 24.35 242 ALA A O 1
ATOM 1810 N N . ARG A 1 244 ? 21.556 -15.066 37.858 1.00 23.21 243 ARG A N 1
ATOM 1811 C CA . ARG A 1 244 ? 20.917 -16.372 38.078 1.00 22.55 243 ARG A CA 1
ATOM 1812 C C . ARG A 1 244 ? 20.276 -16.507 39.461 1.00 21.87 243 ARG A C 1
ATOM 1813 O O . ARG A 1 244 ? 19.147 -17.000 39.606 1.00 23.41 243 ARG A O 1
ATOM 1821 N N . HIS A 1 245 ? 20.994 -16.054 40.477 1.00 22.05 244 HIS A N 1
ATOM 1822 C CA . HIS A 1 245 ? 20.483 -16.046 41.850 1.00 21.29 244 HIS A CA 1
ATOM 1823 C C . HIS A 1 245 ? 19.146 -15.288 41.947 1.00 21.17 244 HIS A C 1
ATOM 1824 O O . HIS A 1 245 ? 18.175 -15.807 42.461 1.00 21.08 244 HIS A O 1
ATOM 1831 N N . TRP A 1 246 ? 19.109 -14.054 41.452 1.00 22.60 245 TRP A N 1
ATOM 1832 C CA . TRP A 1 246 ? 17.914 -13.238 41.568 1.00 23.20 245 TRP A CA 1
ATOM 1833 C C . TRP A 1 246 ? 16.766 -13.721 40.664 1.00 23.33 245 TRP A C 1
ATOM 1834 O O . TRP A 1 246 ? 15.611 -13.672 41.063 1.00 23.66 245 TRP A O 1
ATOM 1845 N N . CYS A 1 247 ? 17.096 -14.186 39.455 1.00 22.53 246 CYS A N 1
ATOM 1846 C CA . CYS A 1 247 ? 16.121 -14.845 38.570 1.00 23.23 246 CYS A CA 1
ATOM 1847 C C . CYS A 1 247 ? 15.502 -16.094 39.207 1.00 23.20 246 CYS A C 1
ATOM 1848 O O . CYS A 1 247 ? 14.274 -16.298 39.179 1.00 22.09 246 CYS A O 1
ATOM 1851 N N . HIS A 1 248 ? 16.327 -16.915 39.836 1.00 22.09 247 HIS A N 1
ATOM 1852 C CA . HIS A 1 248 ? 15.762 -18.032 40.577 1.00 22.98 247 HIS A CA 1
ATOM 1853 C C . HIS A 1 248 ? 14.781 -17.598 41.657 1.00 22.34 247 HIS A C 1
ATOM 1854 O O . HIS A 1 248 ? 13.694 -18.141 41.759 1.00 22.56 247 HIS A O 1
ATOM 1861 N N . ARG A 1 249 ? 15.146 -16.610 42.458 1.00 25.26 248 ARG A N 1
ATOM 1862 C CA . ARG A 1 249 ? 14.286 -16.166 43.555 1.00 26.50 248 ARG A CA 1
ATOM 1863 C C . ARG A 1 249 ? 12.969 -15.616 43.031 1.00 25.56 248 ARG A C 1
ATOM 1864 O O . ARG A 1 249 ? 11.923 -15.819 43.652 1.00 23.94 248 ARG A O 1
ATOM 1872 N N . ALA A 1 250 ? 13.013 -14.941 41.892 1.00 23.62 249 ALA A N 1
ATOM 1873 C CA . ALA A 1 250 ? 11.848 -14.291 41.318 1.00 23.85 249 ALA A CA 1
ATOM 1874 C C . ALA A 1 250 ? 11.024 -15.237 40.472 1.00 24.14 249 ALA A C 1
ATOM 1875 O O . ALA A 1 250 ? 9.926 -14.886 40.046 1.00 25.52 249 ALA A O 1
ATOM 1877 N N . GLY A 1 251 ? 11.555 -16.416 40.169 1.00 24.66 250 GLY A N 1
ATOM 1878 C CA . GLY A 1 251 ? 10.863 -17.341 39.286 1.00 23.54 250 GLY A CA 1
ATOM 1879 C C . GLY A 1 251 ? 10.905 -16.908 37.827 1.00 25.03 250 GLY A C 1
ATOM 1880 O O . GLY A 1 251 ? 9.974 -17.187 37.076 1.00 26.01 250 GLY A O 1
ATOM 1881 N N . ILE A 1 252 ? 11.995 -16.254 37.431 1.00 23.78 251 ILE A N 1
ATOM 1882 C CA . ILE A 1 252 ? 12.186 -15.766 36.070 1.00 23.31 251 ILE A CA 1
ATOM 1883 C C . ILE A 1 252 ? 13.199 -16.706 35.406 1.00 24.09 251 ILE A C 1
ATOM 1884 O O . ILE A 1 252 ? 14.266 -16.985 35.980 1.00 24.15 251 ILE A O 1
ATOM 1889 N N . ALA A 1 253 ? 12.859 -17.229 34.225 1.00 23.58 252 ALA A N 1
ATOM 1890 C CA . ALA A 1 253 ? 13.778 -18.098 33.509 1.00 22.55 252 ALA A CA 1
ATOM 1891 C C . ALA A 1 253 ? 15.005 -17.290 33.079 1.00 22.82 252 ALA A C 1
ATOM 1892 O O . ALA A 1 253 ? 14.890 -16.164 32.549 1.00 24.04 252 ALA A O 1
ATOM 1894 N N . PHE A 1 254 ? 16.177 -17.866 33.326 1.00 23.44 253 PHE A N 1
ATOM 1895 C CA . PHE A 1 254 ? 17.431 -17.330 32.848 1.00 24.46 253 PHE A CA 1
ATOM 1896 C C . PHE A 1 254 ? 17.686 -18.036 31.525 1.00 26.06 253 PHE A C 1
ATOM 1897 O O . PHE A 1 254 ? 17.933 -19.236 31.496 1.00 25.01 253 PHE A O 1
ATOM 1905 N N . LEU A 1 255 ? 17.605 -17.265 30.434 1.00 25.47 254 LEU A N 1
ATOM 1906 C CA . LEU A 1 255 ? 17.653 -17.827 29.095 1.00 25.69 254 LEU A CA 1
ATOM 1907 C C . LEU A 1 255 ? 19.049 -17.911 28.502 1.00 25.44 254 LEU A C 1
ATOM 1908 O O . LEU A 1 255 ? 19.233 -18.592 27.497 1.00 26.34 254 LEU A O 1
ATOM 1913 N N . GLY A 1 256 ? 20.028 -17.291 29.149 1.00 25.32 255 GLY A N 1
ATOM 1914 C CA . GLY A 1 256 ? 21.409 -17.328 28.661 1.00 24.59 255 GLY A CA 1
ATOM 1915 C C . GLY A 1 256 ? 21.910 -15.916 28.416 1.00 24.98 255 GLY A C 1
ATOM 1916 O O . GLY A 1 256 ? 21.495 -14.996 29.084 1.00 22.42 255 GLY A O 1
ATOM 1917 N N . THR A 1 257 ? 22.804 -15.754 27.449 1.00 25.94 256 THR A N 1
ATOM 1918 C CA . THR A 1 257 ? 23.424 -14.470 27.220 1.00 28.05 256 THR A CA 1
ATOM 1919 C C . THR A 1 257 ? 22.836 -13.723 26.000 1.00 27.92 256 THR A C 1
ATOM 1920 O O . THR A 1 257 ? 22.117 -14.302 25.184 1.00 28.69 256 THR A O 1
ATO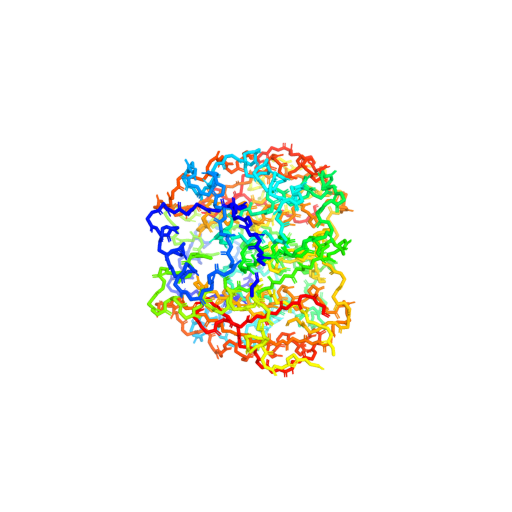M 1924 N N . ALA A 1 258 ? 23.182 -12.440 25.891 1.00 27.54 257 ALA A N 1
ATOM 1925 C CA . ALA A 1 258 ? 22.835 -11.593 24.740 1.00 27.34 257 ALA A CA 1
ATOM 1926 C C . ALA A 1 258 ? 24.065 -10.846 24.259 1.00 26.74 257 ALA A C 1
ATOM 1927 O O . ALA A 1 258 ? 24.955 -10.477 25.052 1.00 24.54 257 ALA A O 1
ATOM 1929 N N . ASP A 1 259 ? 24.083 -10.569 22.959 1.00 26.60 258 ASP A N 1
ATOM 1930 C CA . ASP A 1 259 ? 25.218 -9.920 22.323 1.00 25.48 258 ASP A CA 1
ATOM 1931 C C . ASP A 1 259 ? 24.910 -8.432 22.233 1.00 25.01 258 ASP A C 1
ATOM 1932 O O . ASP A 1 259 ? 24.721 -7.866 21.138 1.00 25.75 258 ASP A O 1
ATOM 1937 N N . ILE A 1 260 ? 24.775 -7.826 23.410 1.00 24.73 259 ILE A N 1
ATOM 1938 C CA . ILE A 1 260 ? 24.559 -6.391 23.570 1.00 24.67 259 ILE A CA 1
ATOM 1939 C C . ILE A 1 260 ? 25.479 -5.854 24.675 1.00 24.49 259 ILE A C 1
ATOM 1940 O O . ILE A 1 260 ? 25.962 -6.598 25.545 1.00 25.21 259 ILE A O 1
ATOM 1945 N N . GLY A 1 261 ? 25.772 -4.561 24.616 1.00 25.04 260 GLY A N 1
ATOM 1946 C CA . GLY A 1 261 ? 26.627 -3.937 25.616 1.00 24.34 260 GLY A CA 1
ATOM 1947 C C . GLY A 1 261 ? 27.053 -2.542 25.208 1.00 24.63 260 GLY A C 1
ATOM 1948 O O . GLY A 1 261 ? 26.799 -2.123 24.096 1.00 27.11 260 GLY A O 1
ATOM 1949 N N . HIS A 1 262 ? 27.767 -1.840 26.084 1.00 24.30 261 HIS A N 1
ATOM 1950 C CA . HIS A 1 262 ? 28.309 -0.531 25.753 1.00 24.03 261 HIS A CA 1
ATOM 1951 C C . HIS A 1 262 ? 29.643 -0.776 25.071 1.00 25.81 261 HIS A C 1
ATOM 1952 O O . HIS A 1 262 ? 30.692 -0.617 25.689 1.00 24.10 261 HIS A O 1
ATOM 1959 N N . ASP A 1 263 ? 29.596 -1.207 23.803 1.00 25.81 262 ASP A N 1
ATOM 1960 C CA . ASP A 1 263 ? 30.792 -1.622 23.075 1.00 26.48 262 ASP A CA 1
ATOM 1961 C C . ASP A 1 263 ? 30.485 -1.640 21.576 1.00 25.37 262 ASP A C 1
ATOM 1962 O O . ASP A 1 263 ? 29.345 -1.484 21.160 1.00 23.67 262 ASP A O 1
ATOM 1967 N N . VAL A 1 264 ? 31.504 -1.815 20.765 1.00 24.03 263 VAL A N 1
ATOM 1968 C CA . VAL A 1 264 ? 31.320 -1.743 19.324 1.00 24.33 263 VAL A CA 1
ATOM 1969 C C . VAL A 1 264 ? 30.646 -2.971 18.728 1.00 25.50 263 VAL A C 1
ATOM 1970 O O . VAL A 1 264 ? 30.317 -2.962 17.553 1.00 25.89 263 VAL A O 1
ATOM 1974 N N . ASP A 1 265 ? 30.507 -4.048 19.515 1.00 25.17 264 ASP A N 1
ATOM 1975 C CA . ASP A 1 265 ? 29.858 -5.296 19.076 1.00 25.80 264 ASP A CA 1
ATOM 1976 C C . ASP A 1 265 ? 28.380 -5.384 19.375 1.00 25.31 264 ASP A C 1
ATOM 1977 O O . ASP A 1 265 ? 27.721 -6.363 19.050 1.00 26.95 264 ASP A O 1
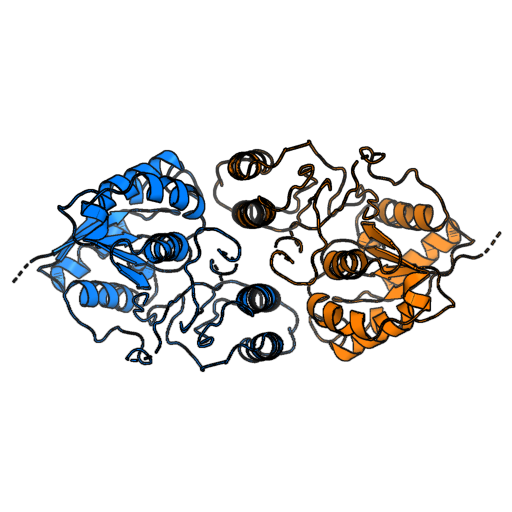ATOM 1982 N N . ASN A 1 266 ? 27.870 -4.345 19.991 1.00 25.28 265 ASN A N 1
ATOM 1983 C CA . ASN A 1 266 ? 26.455 -4.235 20.369 1.00 25.24 265 ASN A CA 1
ATOM 1984 C C . ASN A 1 266 ? 25.549 -4.508 19.158 1.00 25.83 265 ASN A C 1
ATOM 1985 O O . ASN A 1 266 ? 25.632 -3.801 18.125 1.00 26.78 265 ASN A O 1
ATOM 1990 N N . ARG A 1 267 ? 24.680 -5.514 19.287 1.00 27.15 266 ARG A N 1
ATOM 1991 C CA . ARG A 1 267 ? 23.823 -5.947 18.211 1.00 26.29 266 ARG A CA 1
ATOM 1992 C C . ARG A 1 267 ? 22.430 -5.277 18.235 1.00 26.92 266 ARG A C 1
ATOM 1993 O O . ARG A 1 267 ? 22.012 -4.647 19.216 1.00 27.57 266 ARG A O 1
ATOM 2001 N N . ILE A 1 268 ? 21.732 -5.398 17.113 1.00 25.50 267 ILE A N 1
ATOM 2002 C CA . ILE A 1 268 ? 20.449 -4.753 16.950 1.00 26.25 267 ILE A CA 1
ATOM 2003 C C . ILE A 1 268 ? 19.304 -5.610 17.489 1.00 25.24 267 ILE A C 1
ATOM 2004 O O . ILE A 1 268 ? 19.206 -6.804 17.188 1.00 24.92 267 ILE A O 1
ATOM 2009 N N . VAL A 1 269 ? 18.418 -4.983 18.251 1.00 26.24 268 VAL A N 1
ATOM 2010 C CA . VAL A 1 269 ? 17.258 -5.663 18.863 1.00 25.00 268 VAL A CA 1
ATOM 2011 C C . VAL A 1 269 ? 16.011 -4.807 18.669 1.00 24.37 268 VAL A C 1
ATOM 2012 O O . VAL A 1 269 ? 15.766 -3.870 19.441 1.00 22.51 268 VAL A O 1
ATOM 2016 N N . PRO A 1 270 ? 15.210 -5.127 17.633 1.00 25.23 269 PRO A N 1
ATOM 2017 C CA . PRO A 1 270 ? 13.904 -4.494 17.486 1.00 25.74 269 PRO A CA 1
ATOM 2018 C C . PRO A 1 270 ? 12.934 -4.966 18.550 1.00 27.60 269 PRO A C 1
ATOM 2019 O O . PRO A 1 270 ? 12.847 -6.162 18.808 1.00 28.47 269 PRO A O 1
ATOM 2023 N N . PHE A 1 271 ? 12.207 -4.031 19.159 1.00 26.99 270 PHE A N 1
ATOM 2024 C CA . PHE A 1 271 ? 11.357 -4.343 20.288 1.00 24.74 270 PHE A CA 1
ATOM 2025 C C . PHE A 1 271 ? 10.134 -5.042 19.707 1.00 25.79 270 PHE A C 1
ATOM 2026 O O . PHE A 1 271 ? 9.461 -4.522 18.806 1.00 21.51 270 PHE A O 1
ATOM 2034 N N . GLY A 1 272 ? 9.876 -6.231 20.232 1.00 26.29 271 GLY A N 1
ATOM 2035 C CA . GLY A 1 272 ? 8.804 -7.073 19.780 1.00 26.64 271 GLY A CA 1
ATOM 2036 C C . GLY A 1 272 ? 9.355 -7.997 18.728 1.00 27.87 271 GLY A C 1
ATOM 2037 O O . GLY A 1 272 ? 8.558 -8.714 18.121 1.00 30.92 271 GLY A O 1
ATOM 2038 N N . GLY B 1 1 ? 18.298 2.865 86.884 1.00 33.06 0 GLY B N 1
ATOM 2039 C CA . GLY B 1 1 ? 18.641 1.610 87.577 1.00 31.34 0 GLY B CA 1
ATOM 2040 C C . GLY B 1 1 ? 18.433 0.449 86.625 1.00 29.07 0 GLY B C 1
ATOM 2041 O O . GLY B 1 1 ? 19.267 -0.429 86.548 1.00 30.86 0 GLY B O 1
ATOM 2050 N N . THR B 1 3 ? 18.438 -2.152 83.776 1.00 23.40 2 THR B N 1
ATOM 2051 C CA A THR B 1 3 ? 19.370 -2.419 82.696 0.50 24.43 2 THR B CA 1
ATOM 2052 C CA B THR B 1 3 ? 19.363 -2.472 82.703 0.50 22.86 2 THR B CA 1
ATOM 2053 C C . THR B 1 3 ? 18.620 -2.648 81.388 1.00 24.86 2 THR B C 1
ATOM 2054 O O . THR B 1 3 ? 17.555 -3.273 81.360 1.00 25.12 2 THR B O 1
ATOM 2061 N N . ARG B 1 4 ? 19.185 -2.103 80.303 1.00 26.15 3 ARG B N 1
ATOM 2062 C CA . ARG B 1 4 ? 18.640 -2.244 78.959 1.00 27.38 3 ARG B CA 1
ATOM 2063 C C . ARG B 1 4 ? 19.721 -2.855 78.080 1.00 26.30 3 ARG B C 1
ATOM 2064 O O . ARG B 1 4 ? 20.814 -2.284 77.922 1.00 27.42 3 ARG B O 1
ATOM 2072 N N A ARG B 1 5 ? 19.418 -4.011 77.498 0.60 25.43 4 ARG B N 1
ATOM 2073 N N B ARG B 1 5 ? 19.438 -4.043 77.544 0.40 25.85 4 ARG B N 1
ATOM 2074 C CA A ARG B 1 5 ? 20.412 -4.773 76.755 0.60 25.27 4 ARG B CA 1
ATOM 2075 C CA B ARG B 1 5 ? 20.413 -4.785 76.744 0.40 25.74 4 ARG B CA 1
ATOM 2076 C C A ARG B 1 5 ? 20.162 -4.679 75.248 0.60 25.31 4 ARG B C 1
ATOM 2077 C C B ARG B 1 5 ? 20.146 -4.622 75.253 0.40 25.52 4 ARG B C 1
ATOM 2078 O O A ARG B 1 5 ? 19.038 -4.937 74.765 0.60 26.39 4 ARG B O 1
ATOM 2079 O O B ARG B 1 5 ? 19.008 -4.806 74.781 0.40 26.15 4 ARG B O 1
ATOM 2094 N N . ILE B 1 6 ? 21.193 -4.257 74.522 1.00 24.72 5 ILE B N 1
ATOM 2095 C CA . ILE B 1 6 ? 21.101 -4.006 73.087 1.00 25.26 5 ILE B CA 1
ATOM 2096 C C . ILE B 1 6 ? 22.062 -4.926 72.348 1.00 26.21 5 ILE B C 1
ATOM 2097 O O . ILE B 1 6 ? 23.256 -4.986 72.676 1.00 26.71 5 ILE B O 1
ATOM 2102 N N . ALA B 1 7 ? 21.548 -5.672 71.372 1.00 25.14 6 ALA B N 1
ATOM 2103 C CA . ALA B 1 7 ? 22.412 -6.512 70.531 1.00 24.35 6 ALA B CA 1
ATOM 2104 C C . ALA B 1 7 ? 22.748 -5.761 69.248 1.00 25.02 6 ALA B C 1
ATOM 2105 O O . ALA B 1 7 ? 21.934 -5.049 68.726 1.00 24.55 6 ALA B O 1
ATOM 2107 N N . ILE B 1 8 ? 23.973 -5.911 68.769 1.00 24.12 7 ILE B N 1
ATOM 2108 C CA . ILE B 1 8 ? 24.439 -5.242 67.569 1.00 25.14 7 ILE B CA 1
ATOM 2109 C C . ILE B 1 8 ? 24.908 -6.305 66.584 1.00 26.38 7 ILE B C 1
ATOM 2110 O O . ILE B 1 8 ? 25.680 -7.210 66.946 1.00 25.01 7 ILE B O 1
ATOM 2115 N N . CYS B 1 9 ? 24.395 -6.239 65.356 1.00 25.51 8 CYS B N 1
ATOM 2116 C CA . CYS B 1 9 ? 24.818 -7.140 64.295 1.00 25.53 8 CYS B CA 1
ATOM 2117 C C . CYS B 1 9 ? 25.094 -6.392 62.990 1.00 25.44 8 CYS B C 1
ATOM 2118 O O . CYS B 1 9 ? 24.821 -5.212 62.890 1.00 24.69 8 CYS B O 1
ATOM 2121 N N . ALA B 1 10 ? 25.670 -7.087 62.007 1.00 24.54 9 ALA B N 1
ATOM 2122 C CA . ALA B 1 10 ? 26.077 -6.452 60.749 1.00 24.68 9 ALA B CA 1
ATOM 2123 C C . ALA B 1 10 ? 25.342 -7.070 59.560 1.00 24.04 9 ALA B C 1
ATOM 2124 O O . ALA B 1 10 ? 25.813 -8.012 58.928 1.00 23.99 9 ALA B O 1
ATOM 2126 N N . PRO B 1 11 ? 24.173 -6.550 59.250 1.00 25.24 10 PRO B N 1
ATOM 2127 C CA . PRO B 1 11 ? 23.365 -7.111 58.159 1.00 26.26 10 PRO B CA 1
ATOM 2128 C C . PRO B 1 11 ? 23.928 -6.995 56.742 1.00 25.58 10 PRO B C 1
ATOM 2129 O O . PRO B 1 11 ? 23.501 -7.738 55.855 1.00 26.09 10 PRO B O 1
ATOM 2133 N N . SER B 1 12 ? 24.888 -6.087 56.529 1.00 24.55 11 SER B N 1
ATOM 2134 C CA . SER B 1 12 ? 25.560 -5.952 55.247 1.00 22.77 11 SER B CA 1
ATOM 2135 C C . SER B 1 12 ? 27.092 -5.920 55.407 1.00 23.59 11 SER B C 1
ATOM 2136 O O . SER B 1 12 ? 27.773 -6.921 55.145 1.00 23.31 11 SER B O 1
ATOM 2139 N N . THR B 1 13 ? 27.624 -4.758 55.797 1.00 23.57 12 THR B N 1
ATOM 2140 C CA . THR B 1 13 ? 29.089 -4.531 55.821 1.00 22.98 12 THR B CA 1
ATOM 2141 C C . THR B 1 13 ? 29.593 -4.529 57.243 1.00 23.74 12 THR B C 1
ATOM 2142 O O . THR B 1 13 ? 28.816 -4.324 58.194 1.00 22.95 12 THR B O 1
ATOM 2146 N N . PRO B 1 14 ? 30.894 -4.850 57.433 1.00 22.08 13 PRO B N 1
ATOM 2147 C CA . PRO B 1 14 ? 31.421 -5.054 58.756 1.00 23.04 13 PRO B CA 1
ATOM 2148 C C . PRO B 1 14 ? 31.984 -3.839 59.509 1.00 23.46 13 PRO B C 1
ATOM 2149 O O . PRO B 1 14 ? 32.240 -2.768 58.926 1.00 23.44 13 PRO B O 1
ATOM 2153 N N . PHE B 1 15 ? 32.211 -4.058 60.802 1.00 22.80 14 PHE B N 1
ATOM 2154 C CA . PHE B 1 15 ? 32.712 -3.031 61.726 1.00 23.82 14 PHE B CA 1
ATOM 2155 C C . PHE B 1 15 ? 34.058 -3.556 62.155 1.00 23.77 14 PHE B C 1
ATOM 2156 O O . PHE B 1 15 ? 34.409 -4.654 61.740 1.00 26.77 14 PHE B O 1
ATOM 2164 N N . THR B 1 16 ? 34.795 -2.778 62.960 1.00 23.79 15 THR B N 1
ATOM 2165 C CA . THR B 1 16 ? 36.081 -3.187 63.526 1.00 23.56 15 THR B CA 1
ATOM 2166 C C . THR B 1 16 ? 35.956 -3.179 65.062 1.00 25.14 15 THR B C 1
ATOM 2167 O O . THR B 1 16 ? 35.140 -2.432 65.621 1.00 25.55 15 THR B O 1
ATOM 2171 N N . ARG B 1 17 ? 36.767 -3.994 65.730 1.00 26.06 16 ARG B N 1
ATOM 2172 C CA . ARG B 1 17 ? 36.699 -4.154 67.183 1.00 26.00 16 ARG B CA 1
ATOM 2173 C C . ARG B 1 17 ? 37.119 -2.886 67.917 1.00 26.93 16 ARG B C 1
ATOM 2174 O O . ARG B 1 17 ? 36.507 -2.536 68.925 1.00 27.27 16 ARG B O 1
ATOM 2182 N N . GLU B 1 18 ? 38.135 -2.191 67.394 1.00 26.09 17 GLU B N 1
ATOM 2183 C CA . GLU B 1 18 ? 38.616 -0.943 67.991 1.00 26.90 17 GLU B CA 1
ATOM 2184 C C . GLU B 1 18 ? 37.496 0.079 68.031 1.00 27.42 17 GLU B C 1
ATOM 2185 O O . GLU B 1 18 ? 37.308 0.755 69.059 1.00 28.14 17 GLU B O 1
ATOM 2187 N N . ASP B 1 19 ? 36.716 0.159 66.948 1.00 27.03 18 ASP B N 1
ATOM 2188 C CA . ASP B 1 19 ? 35.621 1.116 66.882 1.00 26.01 18 ASP B CA 1
ATOM 2189 C C . ASP B 1 19 ? 34.456 0.716 67.754 1.00 25.17 18 ASP B C 1
ATOM 2190 O O . ASP B 1 19 ? 33.849 1.573 68.358 1.00 26.99 18 ASP B O 1
ATOM 2195 N N . SER B 1 20 ? 34.154 -0.574 67.827 1.00 24.10 19 SER B N 1
ATOM 2196 C CA . SER B 1 20 ? 33.192 -1.109 68.791 1.00 23.47 19 SER B CA 1
ATOM 2197 C C . SER B 1 20 ? 33.565 -0.822 70.244 1.00 22.04 19 SER B C 1
ATOM 2198 O O . SER B 1 20 ? 32.696 -0.541 71.047 1.00 23.39 19 SER B O 1
ATOM 2201 N N . ALA B 1 21 ? 34.863 -0.893 70.581 1.00 23.50 20 ALA B N 1
ATOM 2202 C CA . ALA B 1 21 ? 35.321 -0.585 71.923 1.00 23.36 20 ALA B CA 1
ATOM 2203 C C . ALA B 1 21 ? 35.024 0.889 72.243 1.00 23.54 20 ALA B C 1
ATOM 2204 O O . ALA B 1 21 ? 34.613 1.200 73.364 1.00 22.05 20 ALA B O 1
ATOM 2206 N N . ARG B 1 22 ? 35.229 1.762 71.250 1.00 23.35 21 ARG B N 1
ATOM 2207 C CA . ARG B 1 22 ? 34.958 3.194 71.363 1.00 24.88 21 ARG B CA 1
ATOM 2208 C C . ARG B 1 22 ? 33.472 3.469 71.669 1.00 23.77 21 ARG B C 1
ATOM 2209 O O . ARG B 1 22 ? 33.165 4.277 72.540 1.00 22.90 21 ARG B O 1
ATOM 2217 N N . VAL B 1 23 ? 32.576 2.768 71.000 1.00 22.87 22 VAL B N 1
ATOM 2218 C CA . VAL B 1 23 ? 31.124 2.924 71.243 1.00 23.18 22 VAL B CA 1
ATOM 2219 C C . VAL B 1 23 ? 30.771 2.464 72.664 1.00 22.48 22 VAL B C 1
ATOM 2220 O O . VAL B 1 23 ? 30.111 3.188 73.394 1.00 21.64 22 VAL B O 1
ATOM 2224 N N . ILE B 1 24 ? 31.242 1.275 73.056 1.00 23.30 23 ILE B N 1
ATOM 2225 C CA . ILE B 1 24 ? 31.009 0.738 74.390 1.00 22.38 23 ILE B CA 1
ATOM 2226 C C . ILE B 1 24 ? 31.534 1.690 75.484 1.00 23.42 23 ILE B C 1
ATOM 2227 O O . ILE B 1 24 ? 30.867 1.929 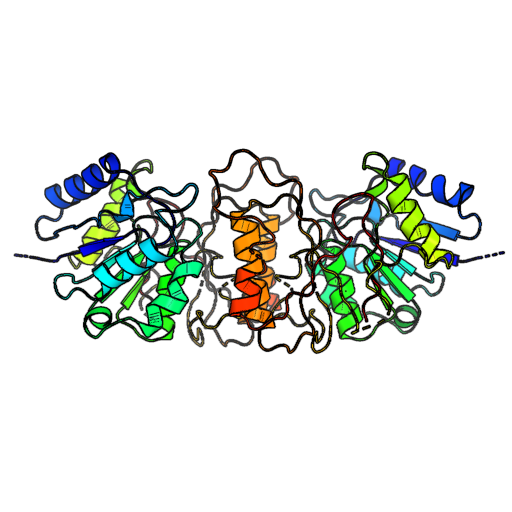76.509 1.00 21.51 23 ILE B O 1
ATOM 2232 N N . ALA B 1 25 ? 32.734 2.229 75.262 1.00 21.77 24 ALA B N 1
ATOM 2233 C CA . ALA B 1 25 ? 33.346 3.154 76.173 1.00 22.82 24 ALA B CA 1
ATOM 2234 C C . ALA B 1 25 ? 32.481 4.406 76.342 1.00 21.95 24 ALA B C 1
ATOM 2235 O O . ALA B 1 25 ? 32.374 4.916 77.456 1.00 21.63 24 ALA B O 1
ATOM 2237 N N . LEU B 1 26 ? 31.879 4.890 75.251 1.00 22.37 25 LEU B N 1
ATOM 2238 C CA . LEU B 1 26 ? 31.037 6.096 75.289 1.00 23.07 25 LEU B CA 1
ATOM 2239 C C . LEU B 1 26 ? 29.739 5.815 76.086 1.00 24.06 25 LEU B C 1
ATOM 2240 O O . LEU B 1 26 ? 29.309 6.625 76.930 1.00 24.51 25 LEU B O 1
ATOM 2245 N N . ALA B 1 27 ? 29.143 4.661 75.827 1.00 22.37 26 ALA B N 1
ATOM 2246 C CA . ALA B 1 27 ? 27.953 4.231 76.545 1.00 24.56 26 ALA B CA 1
ATOM 2247 C C . ALA B 1 27 ? 28.239 4.023 78.007 1.00 24.03 26 ALA B C 1
ATOM 2248 O O . ALA B 1 27 ? 27.415 4.355 78.828 1.00 24.37 26 ALA B O 1
ATOM 2250 N N . ALA B 1 28 ? 29.427 3.508 78.349 1.00 24.47 27 ALA B N 1
ATOM 2251 C CA . ALA B 1 28 ? 29.793 3.238 79.755 1.00 24.87 27 ALA B CA 1
ATOM 2252 C C . ALA B 1 28 ? 29.892 4.527 80.553 1.00 25.45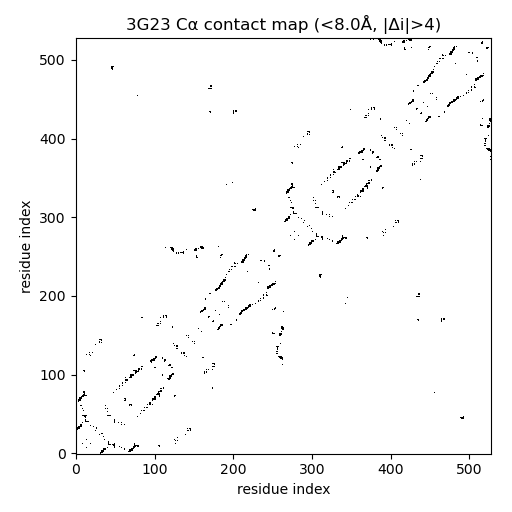 27 ALA B C 1
ATOM 2253 O O . ALA B 1 28 ? 29.515 4.585 81.726 1.00 24.77 27 ALA B O 1
ATOM 2255 N N . ALA B 1 29 ? 30.413 5.561 79.901 1.00 26.65 28 ALA B N 1
ATOM 2256 C CA . ALA B 1 29 ? 30.675 6.849 80.542 1.00 26.41 28 ALA B CA 1
ATOM 2257 C C . ALA B 1 29 ? 29.391 7.646 80.716 1.00 26.45 28 ALA B C 1
ATOM 2258 O O . ALA B 1 29 ? 29.245 8.379 81.669 1.00 26.57 28 ALA B O 1
ATOM 2260 N N . GLU B 1 30 ? 28.472 7.505 79.779 1.00 26.24 29 GLU B N 1
ATOM 2261 C CA . GLU B 1 30 ? 27.313 8.390 79.704 1.00 27.43 29 GLU B CA 1
ATOM 2262 C C . GLU B 1 30 ? 25.962 7.752 79.943 1.00 26.87 29 GLU B C 1
ATOM 2263 O O . GLU B 1 30 ? 25.036 8.463 80.258 1.00 25.59 29 GLU B O 1
ATOM 2269 N N . PHE B 1 31 ? 25.845 6.442 79.752 1.00 26.94 30 PHE B N 1
ATOM 2270 C CA . PHE B 1 31 ? 24.558 5.744 79.847 1.00 28.14 30 PHE B CA 1
ATOM 2271 C C . PHE B 1 31 ? 24.834 4.440 80.535 1.00 28.03 30 PHE B C 1
ATOM 2272 O O . PHE B 1 31 ? 24.819 3.388 79.898 1.00 31.23 30 PHE B O 1
ATOM 2280 N N . PRO B 1 32 ? 25.131 4.508 81.837 1.00 27.01 31 PRO B N 1
ATOM 2281 C CA . PRO B 1 32 ? 25.590 3.326 82.556 1.00 27.83 31 PRO B CA 1
ATOM 2282 C C . PRO B 1 32 ? 24.584 2.158 82.630 1.00 27.09 31 PRO B C 1
ATOM 2283 O O . PRO B 1 32 ? 24.998 1.046 82.855 1.00 26.34 31 PRO B O 1
ATOM 2287 N N . ASP B 1 33 ? 23.291 2.408 82.432 1.00 27.52 32 ASP B N 1
ATOM 2288 C CA . ASP B 1 33 ? 22.303 1.333 82.464 1.00 27.45 32 ASP B CA 1
ATOM 2289 C C . ASP B 1 33 ? 22.133 0.576 81.140 1.00 26.97 32 ASP B C 1
ATOM 2290 O O . ASP B 1 33 ? 21.435 -0.430 81.093 1.00 27.50 32 ASP B O 1
ATOM 2295 N N . LEU B 1 34 ? 22.789 1.036 80.076 1.00 25.52 33 LEU B N 1
ATOM 2296 C CA . LEU B 1 34 ? 22.758 0.352 78.816 1.00 25.17 33 LEU B CA 1
ATOM 2297 C C . LEU B 1 34 ? 23.844 -0.697 78.807 1.00 26.44 33 LEU B C 1
ATOM 2298 O O . LEU B 1 34 ? 24.949 -0.465 79.293 1.00 26.85 33 LEU B O 1
ATOM 2303 N N . SER B 1 35 ? 23.531 -1.840 78.228 1.00 27.05 34 SER B N 1
ATOM 2304 C CA . SER B 1 35 ? 24.495 -2.906 78.073 1.00 27.17 34 SER B CA 1
ATOM 2305 C C . SER B 1 35 ? 24.561 -3.264 76.602 1.00 26.73 34 SER B C 1
ATOM 2306 O O . SER B 1 35 ? 23.551 -3.602 75.982 1.00 25.11 34 SER B O 1
ATOM 2309 N N . LEU B 1 36 ? 25.737 -3.108 76.003 1.00 25.37 35 LEU B N 1
ATOM 2310 C CA . LEU B 1 36 ? 25.843 -3.338 74.574 1.00 26.90 35 LEU B CA 1
ATOM 2311 C C . LEU B 1 36 ? 26.509 -4.694 74.361 1.00 27.07 35 LEU B C 1
ATOM 2312 O O . LEU B 1 36 ? 27.491 -5.020 75.050 1.00 26.27 35 LEU B O 1
ATOM 2317 N N . SER B 1 37 ? 25.942 -5.489 73.451 1.00 27.15 36 SER B N 1
ATOM 2318 C CA . SER B 1 37 ? 26.547 -6.743 73.024 1.00 27.96 36 SER B CA 1
ATOM 2319 C C . SER B 1 37 ? 26.775 -6.735 71.509 1.00 26.40 36 SER B C 1
ATOM 2320 O O . SER B 1 37 ? 25.838 -6.890 70.752 1.00 25.29 36 SER B O 1
ATOM 2323 N N . PHE B 1 38 ? 28.021 -6.611 71.073 1.00 24.74 37 PHE B N 1
ATOM 2324 C CA . PHE B 1 38 ? 28.338 -6.786 69.637 1.00 25.63 37 PHE B CA 1
ATOM 2325 C C . PHE B 1 38 ? 28.448 -8.271 69.282 1.00 24.66 37 PHE B C 1
ATOM 2326 O O . PHE B 1 38 ? 29.345 -8.953 69.753 1.00 25.65 37 PHE B O 1
ATOM 2334 N N . HIS B 1 39 ? 27.533 -8.769 68.451 1.00 24.36 38 HIS B N 1
ATOM 2335 C CA . HIS B 1 39 ? 27.668 -10.101 67.897 1.00 24.29 38 HIS B CA 1
ATOM 2336 C C . HIS B 1 39 ? 29.049 -10.202 67.238 1.00 23.46 38 HIS B C 1
ATOM 2337 O O . HIS B 1 39 ? 29.466 -9.260 66.587 1.00 24.82 38 HIS B O 1
ATOM 2344 N N . GLU B 1 40 ? 29.727 -11.326 67.366 1.00 24.23 39 GLU B N 1
ATOM 2345 C CA . GLU B 1 40 ? 31.019 -11.550 66.701 1.00 24.70 39 GLU B CA 1
ATOM 2346 C C . GLU B 1 40 ? 30.937 -11.432 65.183 1.00 23.86 39 GLU B C 1
ATOM 2347 O O . GLU B 1 40 ? 31.892 -11.091 64.529 1.00 23.90 39 GLU B O 1
ATOM 2353 N N . GLN B 1 41 ? 29.775 -11.709 64.616 1.00 23.27 40 GLN B N 1
ATOM 2354 C CA . GLN B 1 41 ? 29.574 -11.547 63.177 1.00 22.95 40 GLN B CA 1
ATOM 2355 C C . GLN B 1 41 ? 29.813 -10.088 62.655 1.00 23.92 40 GLN B C 1
ATOM 2356 O O . GLN B 1 41 ? 30.081 -9.895 61.459 1.00 22.27 40 GLN B O 1
ATOM 2362 N N . CYS B 1 42 ? 29.750 -9.091 63.557 1.00 23.01 41 CYS B N 1
ATOM 2363 C CA . CYS B 1 42 ? 29.961 -7.674 63.232 1.00 23.01 41 CYS B CA 1
ATOM 2364 C C . CYS B 1 42 ? 31.345 -7.507 62.642 1.00 23.47 41 CYS B C 1
ATOM 2365 O O . CYS B 1 42 ? 31.584 -6.588 61.882 1.00 26.52 41 CYS B O 1
ATOM 2368 N N . PHE B 1 43 ? 32.250 -8.384 63.030 1.00 23.09 42 PHE B N 1
ATOM 2369 C CA . PHE B 1 43 ? 33.673 -8.280 62.678 1.00 24.16 42 PHE B CA 1
ATOM 2370 C C . PHE B 1 43 ? 34.057 -9.331 61.629 1.00 25.22 42 PHE B C 1
ATOM 2371 O O . PHE B 1 43 ? 35.214 -9.459 61.281 1.00 26.03 42 PHE B O 1
ATOM 2379 N N . ALA B 1 44 ? 33.079 -10.048 61.083 1.00 26.78 43 ALA B N 1
ATOM 2380 C CA . ALA B 1 44 ? 33.389 -11.042 60.033 1.00 27.68 43 ALA B CA 1
ATOM 2381 C C . ALA B 1 44 ? 33.685 -10.296 58.728 1.00 27.37 43 ALA B C 1
ATOM 2382 O O . ALA B 1 44 ? 33.235 -9.161 58.521 1.00 27.53 43 ALA B O 1
ATOM 2384 N N . SER B 1 45 ? 34.480 -10.909 57.867 1.00 30.63 44 SER B N 1
ATOM 2385 C CA . SER B 1 45 ? 34.929 -10.282 56.630 1.00 31.13 44 SER B CA 1
ATOM 2386 C C . SER B 1 45 ? 34.992 -11.275 55.457 1.00 31.16 44 SER B C 1
ATOM 2387 O O . SER B 1 45 ? 35.853 -12.173 55.446 1.00 30.85 44 SER B O 1
ATOM 2390 N N . GLU B 1 46 ? 34.061 -11.116 54.509 1.00 31.15 45 GLU B N 1
ATOM 2391 C CA . GLU B 1 46 ? 34.046 -11.832 53.225 1.00 32.02 45 GLU B CA 1
ATOM 2392 C C . GLU B 1 46 ? 33.977 -10.746 52.128 1.00 32.28 45 GLU B C 1
ATOM 2393 O O . GLU B 1 46 ? 32.889 -10.414 51.593 1.00 31.61 45 GLU B O 1
ATOM 2396 N N . GLY B 1 47 ? 35.149 -10.155 51.857 1.00 30.68 46 GLY B N 1
ATOM 2397 C CA . GLY B 1 47 ? 35.295 -9.004 50.958 1.00 29.90 46 GLY B CA 1
ATOM 2398 C C . GLY B 1 47 ? 34.380 -7.849 51.290 1.00 29.26 46 GLY B C 1
ATOM 2399 O O . GLY B 1 47 ? 34.523 -7.194 52.324 1.00 30.23 46 GLY B O 1
ATOM 2400 N N . HIS B 1 48 ? 33.420 -7.596 50.411 1.00 27.71 47 HIS B N 1
ATOM 2401 C CA . HIS B 1 48 ? 32.423 -6.552 50.629 1.00 25.94 47 HIS B CA 1
ATOM 2402 C C . HIS B 1 48 ? 31.591 -6.782 51.900 1.00 25.76 47 HIS B C 1
ATOM 2403 O O . HIS B 1 48 ? 31.266 -5.829 52.627 1.00 24.69 47 HIS B O 1
ATOM 2410 N N . PHE B 1 49 ? 31.246 -8.034 52.188 1.00 25.28 48 PHE B N 1
ATOM 2411 C CA . PHE B 1 49 ? 30.194 -8.318 53.187 1.00 25.38 48 PHE B CA 1
ATOM 2412 C C . PHE B 1 49 ? 30.799 -8.724 54.530 1.00 24.64 48 PHE B C 1
ATOM 2413 O O . PHE B 1 49 ? 31.934 -9.186 54.589 1.00 24.40 48 PHE B O 1
ATOM 2421 N N . ALA B 1 50 ? 30.013 -8.567 55.584 1.00 24.52 49 ALA B N 1
ATOM 2422 C CA . ALA B 1 50 ? 30.361 -9.041 56.956 1.00 24.43 49 ALA B CA 1
ATOM 2423 C C . ALA B 1 50 ? 30.054 -10.533 57.085 1.00 24.34 49 ALA B C 1
ATOM 2424 O O . ALA B 1 50 ? 29.202 -10.931 57.872 1.00 23.76 49 ALA B O 1
ATOM 2426 N N . GLY B 1 51 ? 30.761 -11.336 56.314 1.00 23.76 50 GLY B N 1
ATOM 2427 C CA . GLY B 1 51 ? 30.485 -12.758 56.202 1.00 24.27 50 GLY B CA 1
ATOM 2428 C C . GLY B 1 51 ? 29.465 -13.074 55.117 1.00 22.47 50 GLY B C 1
ATOM 2429 O O . GLY B 1 51 ? 28.862 -12.171 54.504 1.00 21.79 50 GLY B O 1
ATOM 2430 N N . SER B 1 52 ? 29.281 -14.370 54.881 1.00 20.94 51 SER B N 1
ATOM 2431 C CA . SER B 1 52 ? 28.295 -14.842 53.912 1.00 22.50 51 SER B CA 1
ATOM 2432 C C . SER B 1 52 ? 26.846 -14.432 54.220 1.00 23.28 51 SER B C 1
ATOM 2433 O O . SER B 1 52 ? 26.521 -14.080 55.345 1.00 22.86 51 SER B O 1
ATOM 2436 N N . ASP B 1 53 ? 25.972 -14.500 53.205 1.00 22.57 52 ASP B N 1
ATOM 2437 C CA . ASP B 1 53 ? 24.570 -14.236 53.398 1.00 22.98 52 ASP B CA 1
ATOM 2438 C C . ASP B 1 53 ? 24.049 -15.121 54.540 1.00 21.87 52 ASP B C 1
ATOM 2439 O O . ASP B 1 53 ? 23.368 -14.603 55.415 1.00 22.17 52 ASP B O 1
ATOM 2444 N N . ALA B 1 54 ? 24.377 -16.417 54.540 1.00 21.07 53 ALA B N 1
ATOM 2445 C CA . ALA B 1 54 ? 23.979 -17.336 55.655 1.00 22.56 53 ALA B CA 1
ATOM 2446 C C . ALA B 1 54 ? 24.442 -16.867 57.051 1.00 22.71 53 ALA B C 1
ATOM 2447 O O . ALA B 1 54 ? 23.670 -16.918 58.000 1.00 22.68 53 ALA B O 1
ATOM 2449 N N . LEU B 1 55 ? 25.702 -16.442 57.168 1.00 23.83 54 LEU B N 1
ATOM 2450 C CA . LEU B 1 55 ? 26.262 -15.943 58.446 1.00 23.97 54 LEU B CA 1
ATOM 2451 C C . LEU B 1 55 ? 25.565 -14.683 58.922 1.00 22.50 54 LEU B C 1
ATOM 2452 O O . LEU B 1 55 ? 25.256 -14.546 60.118 1.00 20.95 54 LEU B O 1
ATOM 2457 N N . ARG B 1 56 ? 25.383 -13.728 58.007 1.00 22.25 55 ARG B N 1
ATOM 2458 C CA . ARG B 1 56 ? 24.692 -12.464 58.331 1.00 22.69 55 ARG B CA 1
ATOM 2459 C C . ARG B 1 56 ? 23.237 -12.680 58.768 1.00 23.41 55 ARG B C 1
ATOM 2460 O O . ARG B 1 56 ? 22.735 -11.989 59.695 1.00 22.81 55 ARG B O 1
ATOM 2468 N N . LEU B 1 57 ? 22.564 -13.597 58.090 1.00 23.79 56 LEU B N 1
ATOM 2469 C CA . LEU B 1 57 ? 21.170 -13.926 58.395 1.00 23.15 56 LEU B CA 1
ATOM 2470 C C . LEU B 1 57 ? 21.079 -14.646 59.750 1.00 23.44 56 LEU B C 1
ATOM 2471 O O . LEU B 1 57 ? 20.214 -14.335 60.578 1.00 23.60 56 LEU B O 1
ATOM 2476 N N . SER B 1 58 ? 21.987 -15.597 59.973 1.00 24.82 57 SER B N 1
ATOM 2477 C CA . SER B 1 58 ? 21.984 -16.336 61.230 1.00 24.79 57 SER B CA 1
ATOM 2478 C C . SER B 1 58 ? 22.226 -15.407 62.415 1.00 24.06 57 SER B C 1
ATOM 2479 O O . SER B 1 58 ? 21.574 -15.555 63.449 1.00 24.23 57 SER B O 1
ATOM 2482 N N . ALA B 1 59 ? 23.184 -14.479 62.293 1.00 22.90 58 ALA B N 1
ATOM 2483 C CA . ALA B 1 59 ? 23.489 -13.539 63.378 1.00 23.86 58 ALA B CA 1
ATOM 2484 C C . ALA B 1 59 ? 22.310 -12.584 63.639 1.00 23.94 58 ALA B C 1
ATOM 2485 O O . ALA B 1 59 ? 21.972 -12.303 64.806 1.00 24.17 58 ALA B O 1
ATOM 2487 N N . PHE B 1 60 ? 21.678 -12.099 62.565 1.00 24.22 59 PHE B N 1
ATOM 2488 C CA . PHE B 1 60 ? 20.498 -11.243 62.734 1.00 22.20 59 PHE B CA 1
ATOM 2489 C C . PHE B 1 60 ? 19.413 -11.955 63.524 1.00 22.79 59 PHE B C 1
ATOM 2490 O O . PHE B 1 60 ? 18.894 -11.409 64.517 1.00 22.89 59 PHE B O 1
ATOM 2498 N N . LEU B 1 61 ? 19.096 -13.181 63.132 1.00 22.83 60 LEU B N 1
ATOM 2499 C CA . LEU B 1 61 ? 18.058 -13.987 63.794 1.00 23.36 60 LEU B CA 1
ATOM 2500 C C . LEU B 1 61 ? 18.452 -14.357 65.222 1.00 23.76 60 LEU B C 1
ATOM 2501 O O . LEU B 1 61 ? 17.621 -14.372 66.083 1.00 24.40 60 LEU B O 1
ATOM 2506 N N . GLU B 1 62 ? 19.715 -14.669 65.471 1.00 25.08 61 GLU B N 1
ATOM 2507 C CA . GLU B 1 62 ? 20.197 -14.889 66.842 1.00 25.77 61 GLU B CA 1
ATOM 2508 C C . GLU B 1 62 ? 19.959 -13.703 67.755 1.00 24.22 61 GLU B C 1
ATOM 2509 O O . GLU B 1 62 ? 19.564 -13.887 68.900 1.00 25.55 61 GLU B O 1
ATOM 2515 N N . CYS B 1 63 ? 20.162 -12.486 67.245 1.00 23.81 62 CYS B N 1
ATOM 2516 C CA . CYS B 1 63 ? 19.894 -11.278 67.979 1.00 25.20 62 CYS B CA 1
ATOM 2517 C C . CYS B 1 63 ? 18.392 -11.067 68.161 1.00 25.45 62 CYS B C 1
ATOM 2518 O O . CYS B 1 63 ? 17.908 -10.929 69.280 1.00 25.75 62 CYS B O 1
ATOM 2521 N N . ALA B 1 64 ? 17.655 -11.114 67.050 1.00 24.95 63 ALA B N 1
ATOM 2522 C CA . ALA B 1 64 ? 16.243 -10.782 67.047 1.00 23.67 63 ALA B CA 1
ATOM 2523 C C . ALA B 1 64 ? 15.425 -11.746 67.894 1.00 23.14 63 ALA B C 1
ATOM 2524 O O . ALA B 1 64 ? 14.472 -11.324 68.551 1.00 21.52 63 ALA B O 1
ATOM 2526 N N . ASN B 1 65 ? 15.825 -13.015 67.904 1.00 22.49 64 ASN B N 1
ATOM 2527 C CA . ASN B 1 65 ? 15.073 -14.068 68.536 1.00 23.79 64 ASN B CA 1
ATOM 2528 C C . ASN B 1 65 ? 15.502 -14.278 69.994 1.00 24.67 64 ASN B C 1
ATOM 2529 O O . ASN B 1 65 ? 14.921 -15.072 70.684 1.00 22.47 64 ASN B O 1
ATOM 2534 N N . ASP B 1 66 ? 16.513 -13.554 70.454 1.00 24.55 65 ASP B N 1
ATOM 2535 C CA . ASP B 1 66 ? 17.031 -13.726 71.822 1.00 26.46 65 ASP B CA 1
ATOM 2536 C C . ASP B 1 66 ? 16.247 -12.856 72.803 1.00 25.67 65 ASP B C 1
ATOM 2537 O O . ASP B 1 66 ? 16.226 -11.667 72.661 1.00 26.82 65 ASP B O 1
ATOM 2542 N N . ASP B 1 67 ? 15.596 -13.461 73.785 1.00 27.42 66 ASP B N 1
ATOM 2543 C CA . ASP B 1 67 ? 14.840 -12.727 74.833 1.00 28.04 66 ASP B CA 1
ATOM 2544 C C . ASP B 1 67 ? 15.670 -11.745 75.681 1.00 28.77 66 ASP B C 1
ATOM 2545 O O . ASP B 1 67 ? 15.102 -10.839 76.329 1.00 28.45 66 ASP B O 1
ATOM 2550 N N . ALA B 1 68 ? 16.980 -11.977 75.744 1.00 28.89 67 ALA B N 1
ATOM 2551 C CA . ALA B 1 68 ? 17.868 -11.180 76.571 1.00 29.22 67 ALA B CA 1
ATOM 2552 C C . ALA B 1 68 ? 18.020 -9.748 76.088 1.00 30.07 67 ALA B C 1
ATOM 2553 O O . ALA B 1 68 ? 18.471 -8.902 76.845 1.00 33.00 67 ALA B O 1
ATOM 2555 N N . PHE B 1 69 ? 17.603 -9.438 74.863 1.00 28.62 68 PHE B N 1
ATOM 2556 C CA . PHE B 1 69 ? 17.755 -8.106 74.319 1.00 28.19 68 PHE B CA 1
ATOM 2557 C C . PHE B 1 69 ? 16.453 -7.361 74.089 1.00 28.24 68 PHE B C 1
ATOM 2558 O O . PHE B 1 69 ? 15.460 -7.953 73.678 1.00 27.77 68 PHE B O 1
ATOM 2566 N N . GLU B 1 70 ? 16.490 -6.048 74.315 1.00 27.57 69 GLU B N 1
ATOM 2567 C CA . GLU B 1 70 ? 15.336 -5.201 74.085 1.00 26.70 69 GLU B CA 1
ATOM 2568 C C . GLU B 1 70 ? 15.389 -4.593 72.698 1.00 26.84 69 GLU B C 1
ATOM 2569 O O . GLU B 1 70 ? 14.388 -4.059 72.219 1.00 25.79 69 GLU B O 1
ATOM 2571 N N . ALA B 1 71 ? 16.556 -4.644 72.050 1.00 25.46 70 ALA B N 1
ATOM 2572 C CA . ALA B 1 71 ? 16.716 -3.984 70.774 1.00 25.32 70 ALA B CA 1
ATOM 2573 C C . ALA B 1 71 ? 17.790 -4.637 69.950 1.00 24.88 70 ALA B C 1
ATOM 2574 O O . ALA B 1 71 ? 18.741 -5.193 70.501 1.00 25.77 70 ALA B O 1
ATOM 2576 N N . VAL B 1 72 ? 17.667 -4.506 68.633 1.00 25.00 71 VAL B N 1
ATOM 2577 C CA . VAL B 1 72 ? 18.757 -4.828 67.722 1.00 25.90 71 VAL B CA 1
ATOM 2578 C C . VAL B 1 72 ? 19.197 -3.560 66.985 1.00 26.25 71 VAL B C 1
ATOM 2579 O O . VAL B 1 72 ? 18.392 -2.908 66.334 1.00 26.14 71 VAL B O 1
ATOM 2583 N N . TRP B 1 73 ? 20.485 -3.225 67.107 1.00 24.36 72 TRP B N 1
ATOM 2584 C CA . TRP B 1 73 ? 21.034 -2.015 66.519 1.00 24.57 72 TRP B CA 1
ATOM 2585 C C . TRP B 1 73 ? 21.966 -2.444 65.384 1.00 26.50 72 TRP B C 1
ATOM 2586 O O . TRP B 1 73 ? 22.935 -3.132 65.613 1.00 26.74 72 TRP B O 1
ATOM 2597 N N . PHE B 1 74 ? 21.672 -2.023 64.155 1.00 26.93 73 PHE B N 1
ATOM 2598 C CA . PHE B 1 74 ? 22.489 -2.365 63.016 1.00 25.54 73 PHE B CA 1
ATOM 2599 C C . PHE B 1 74 ? 23.806 -1.579 63.021 1.00 26.21 73 PHE B C 1
ATOM 2600 O O . PHE B 1 74 ? 23.815 -0.348 63.161 1.00 25.68 73 PHE B O 1
ATOM 2608 N N . VAL B 1 75 ? 24.934 -2.294 62.893 1.00 25.60 74 VAL B N 1
ATOM 2609 C CA . VAL B 1 75 ? 26.251 -1.667 63.129 1.00 25.08 74 VAL B CA 1
ATOM 2610 C C . VAL B 1 75 ? 26.704 -0.677 62.018 1.00 25.45 74 VAL B C 1
ATOM 2611 O O . VAL B 1 75 ? 27.298 0.367 62.322 1.00 23.07 74 VAL B O 1
ATOM 2615 N N . ARG B 1 76 ? 26.376 -1.013 60.760 1.00 24.47 75 ARG B N 1
ATOM 2616 C CA . ARG B 1 76 ? 26.736 -0.237 59.605 1.00 25.71 75 ARG B CA 1
ATOM 2617 C C . ARG B 1 76 ? 25.721 -0.533 58.527 1.00 26.28 75 ARG B C 1
ATOM 2618 O O . ARG B 1 76 ? 25.117 -1.607 58.533 1.00 27.19 75 ARG B O 1
ATOM 2626 N N . GLY B 1 77 ? 25.629 0.359 57.543 1.00 27.29 76 GLY B N 1
ATOM 2627 C CA . GLY B 1 77 ? 24.562 0.303 56.505 1.00 26.46 76 GLY B CA 1
ATOM 2628 C C . GLY B 1 77 ? 24.975 0.412 55.039 1.00 27.44 76 GLY B C 1
ATOM 2629 O O . GLY B 1 77 ? 24.287 1.026 54.237 1.00 28.41 76 GLY B O 1
ATOM 2630 N N . GLY B 1 78 ? 26.111 -0.160 54.666 1.00 26.73 77 GLY B N 1
ATOM 2631 C CA . GLY B 1 78 ? 26.429 -0.360 53.260 1.00 26.67 77 GLY B CA 1
ATOM 2632 C C . GLY B 1 78 ? 25.532 -1.426 52.643 1.00 27.13 77 GLY B C 1
ATOM 2633 O O . GLY B 1 78 ? 24.758 -2.084 53.330 1.00 25.79 77 GLY B O 1
ATOM 2634 N N . TYR B 1 79 ? 25.643 -1.586 51.335 1.00 26.38 78 TYR B N 1
ATOM 2635 C CA . TYR B 1 79 ? 24.782 -2.487 50.595 1.00 25.11 78 TYR B CA 1
ATOM 2636 C C . TYR B 1 79 ? 24.888 -3.937 51.073 1.00 25.32 78 TYR B C 1
ATOM 2637 O O . TYR B 1 79 ? 25.983 -4.431 51.333 1.00 25.05 78 TYR B O 1
ATOM 2646 N N . GLY B 1 80 ? 23.738 -4.603 51.151 1.00 24.10 79 GLY B N 1
ATOM 2647 C CA . GLY B 1 80 ? 23.669 -6.047 51.331 1.00 25.98 79 GLY B CA 1
ATOM 2648 C C . GLY B 1 80 ? 22.545 -6.636 52.187 1.00 23.35 79 GLY B C 1
ATOM 2649 O O . GLY B 1 80 ? 22.383 -7.846 52.234 1.00 24.92 79 GLY B O 1
ATOM 2650 N N . ALA B 1 81 ? 21.784 -5.821 52.879 1.00 23.69 80 ALA B N 1
ATOM 2651 C CA . ALA B 1 81 ? 20.732 -6.375 53.720 1.00 24.70 80 ALA B CA 1
ATOM 2652 C C . ALA B 1 81 ? 19.613 -7.031 52.906 1.00 25.24 80 ALA B C 1
ATOM 2653 O O . ALA B 1 81 ? 18.840 -7.851 53.445 1.00 27.34 80 ALA B O 1
ATOM 2655 N N . ASN B 1 82 ? 19.476 -6.654 51.634 1.00 24.41 81 ASN B N 1
ATOM 2656 C CA . ASN B 1 82 ? 18.415 -7.239 50.780 1.00 25.08 81 ASN B CA 1
ATOM 2657 C C . ASN B 1 82 ? 18.578 -8.753 50.601 1.00 24.98 81 ASN B C 1
ATOM 2658 O O . ASN B 1 82 ? 17.641 -9.440 50.197 1.00 28.89 81 ASN B O 1
ATOM 2663 N N . ARG B 1 83 ? 19.766 -9.247 50.941 1.00 24.03 82 ARG B N 1
ATOM 2664 C CA . ARG B 1 83 ? 20.168 -10.632 50.752 1.00 24.62 82 ARG B CA 1
ATOM 2665 C C . ARG B 1 83 ? 19.890 -11.470 52.011 1.00 26.39 82 ARG B C 1
ATOM 2666 O O . ARG B 1 83 ? 20.010 -12.699 51.967 1.00 26.51 82 ARG B O 1
ATOM 2674 N N . ILE B 1 84 ? 19.429 -10.818 53.085 1.00 26.05 83 ILE B N 1
ATOM 2675 C CA . ILE B 1 84 ? 18.929 -11.518 54.284 1.00 25.91 83 ILE B CA 1
ATOM 2676 C C . ILE B 1 84 ? 17.453 -11.189 54.680 1.00 26.16 83 ILE B C 1
ATOM 2677 O O . ILE B 1 84 ? 16.833 -11.958 55.371 1.00 25.95 83 ILE B O 1
ATOM 2682 N N . ALA B 1 85 ? 16.901 -10.071 54.202 1.00 27.25 84 ALA B N 1
ATOM 2683 C CA . ALA B 1 85 ? 15.631 -9.517 54.727 1.00 26.59 84 ALA B CA 1
ATOM 2684 C C . ALA B 1 85 ? 14.451 -10.447 54.477 1.00 27.70 84 ALA B C 1
ATOM 2685 O O . ALA B 1 85 ? 13.690 -10.800 55.408 1.00 28.01 84 ALA B O 1
ATOM 2687 N N . GLU B 1 86 ? 14.307 -10.913 53.247 1.00 27.78 85 GLU B N 1
ATOM 2688 C CA . GLU B 1 86 ? 13.145 -11.735 52.950 1.00 29.03 85 GLU B CA 1
ATOM 2689 C C . GLU B 1 86 ? 13.188 -13.060 53.691 1.00 26.63 85 GLU B C 1
ATOM 2690 O O . GLU B 1 86 ? 12.172 -13.492 54.205 1.00 25.24 85 GLU B O 1
ATOM 2696 N N . ASP B 1 87 ? 14.359 -13.684 53.723 1.00 26.08 86 ASP B N 1
ATOM 2697 C CA . ASP B 1 87 ? 14.535 -14.967 54.397 1.00 25.54 86 ASP B CA 1
ATOM 2698 C C . ASP B 1 87 ? 14.360 -14.853 55.925 1.00 24.17 86 ASP B C 1
ATOM 2699 O O . ASP B 1 87 ? 13.889 -15.789 56.562 1.00 23.54 86 ASP B O 1
ATOM 2704 N N . ALA B 1 88 ? 14.759 -13.719 56.501 1.00 24.51 87 ALA B N 1
ATOM 2705 C CA . ALA B 1 88 ? 14.671 -13.484 57.953 1.00 24.89 87 ALA B CA 1
ATOM 2706 C C . ALA B 1 88 ? 13.183 -13.560 58.430 1.00 26.53 87 ALA B C 1
ATOM 2707 O O . ALA B 1 88 ? 12.854 -14.180 59.436 1.00 24.68 87 ALA B O 1
ATOM 2709 N N . LEU B 1 89 ? 12.298 -12.954 57.650 1.00 28.01 88 LEU B N 1
ATOM 2710 C CA . LEU B 1 89 ? 10.885 -12.801 58.004 1.00 26.89 88 LEU B CA 1
ATOM 2711 C C . LEU B 1 89 ? 10.220 -14.103 58.417 1.00 27.32 88 LEU B C 1
ATOM 2712 O O . LEU B 1 89 ? 9.551 -14.128 59.431 1.00 28.31 88 LEU B O 1
ATOM 2717 N N . ALA B 1 90 ? 10.460 -15.190 57.688 1.00 26.25 89 ALA B N 1
ATOM 2718 C CA . ALA B 1 90 ? 9.791 -16.465 57.965 1.00 27.30 89 ALA B CA 1
ATOM 2719 C C . ALA B 1 90 ? 10.395 -17.195 59.170 1.00 26.79 89 ALA B C 1
ATOM 2720 O O . ALA B 1 90 ? 9.838 -18.168 59.647 1.00 29.19 89 ALA B O 1
ATOM 2722 N N . ARG B 1 91 ? 11.523 -16.707 59.675 1.00 25.04 90 ARG B N 1
ATOM 2723 C CA . ARG B 1 91 ? 12.244 -17.353 60.757 1.00 25.20 90 ARG B CA 1
ATOM 2724 C C . ARG B 1 91 ? 12.267 -16.509 62.056 1.00 24.80 90 ARG B C 1
ATOM 2725 O O . ARG B 1 91 ? 12.948 -16.846 63.006 1.00 23.35 90 ARG B O 1
ATOM 2733 N N . LEU B 1 92 ? 11.520 -15.412 62.079 1.00 24.31 91 LEU B N 1
ATOM 2734 C CA . LEU B 1 92 ? 11.472 -14.549 63.251 1.00 25.64 91 LEU B CA 1
ATOM 2735 C C . LEU B 1 92 ? 10.541 -15.153 64.260 1.00 25.99 91 LEU B C 1
ATOM 2736 O O . LEU B 1 92 ? 9.435 -15.582 63.907 1.00 26.04 91 LEU B O 1
ATOM 2741 N N . GLY B 1 93 ? 11.010 -15.246 65.499 1.00 25.36 92 GLY B N 1
ATOM 2742 C CA . GLY B 1 93 ? 10.213 -15.860 66.570 1.00 25.29 92 GLY B CA 1
ATOM 2743 C C . GLY B 1 93 ? 9.454 -14.842 67.415 1.00 24.99 92 GLY B C 1
ATOM 2744 O O . GLY B 1 93 ? 9.397 -13.670 67.103 1.00 22.59 92 GLY B O 1
ATOM 2745 N N . ARG B 1 94 ? 8.856 -15.323 68.492 1.00 27.31 93 ARG B N 1
ATOM 2746 C CA . ARG B 1 94 ? 8.037 -14.492 69.372 1.00 28.70 93 ARG B CA 1
ATOM 2747 C C . ARG B 1 94 ? 8.807 -13.277 69.927 1.00 27.04 93 ARG B C 1
ATOM 2748 O O . ARG B 1 94 ? 8.276 -12.185 69.962 1.00 28.99 93 ARG B O 1
ATOM 2756 N N . ALA B 1 95 ? 10.070 -13.471 70.296 1.00 26.58 94 ALA B N 1
ATOM 2757 C CA . ALA B 1 95 ? 10.919 -12.427 70.897 1.00 25.52 94 ALA B CA 1
ATOM 2758 C C . ALA B 1 95 ? 11.231 -11.276 69.945 1.00 26.03 94 ALA B C 1
ATOM 2759 O O . ALA B 1 95 ? 11.421 -10.146 70.382 1.00 26.35 94 ALA B O 1
ATOM 2761 N N . ALA B 1 96 ? 11.278 -11.556 68.640 1.00 24.93 95 ALA B N 1
ATOM 2762 C CA . ALA B 1 96 ? 11.555 -10.537 67.654 1.00 23.52 95 ALA B CA 1
ATOM 2763 C C . ALA B 1 96 ? 10.558 -9.408 67.666 1.00 22.86 95 ALA B C 1
ATOM 2764 O O . ALA B 1 96 ? 10.917 -8.295 67.296 1.00 21.02 95 ALA B O 1
ATOM 2766 N N . SER B 1 97 ? 9.313 -9.699 68.033 1.00 21.69 96 SER B N 1
ATOM 2767 C CA . SER B 1 97 ? 8.259 -8.664 68.101 1.00 23.87 96 SER B CA 1
ATOM 2768 C C . SER B 1 97 ? 8.282 -7.768 69.344 1.00 23.42 96 SER B C 1
ATOM 2769 O O . SER B 1 97 ? 7.557 -6.776 69.390 1.00 23.86 96 SER B O 1
ATOM 2772 N N . ALA B 1 98 ? 9.086 -8.142 70.338 1.00 23.30 97 ALA B N 1
ATOM 2773 C CA . ALA B 1 98 ? 9.228 -7.403 71.589 1.00 23.18 97 ALA B CA 1
ATOM 2774 C C . ALA B 1 98 ? 10.457 -6.495 71.526 1.00 25.13 97 ALA B C 1
ATOM 2775 O O . ALA B 1 98 ? 10.953 -6.102 72.558 1.00 28.38 97 ALA B O 1
ATOM 2777 N N . LYS B 1 99 ? 10.930 -6.159 70.340 1.00 24.97 98 LYS B N 1
ATOM 2778 C CA . LYS B 1 99 ? 12.166 -5.388 70.172 1.00 24.88 98 LYS B CA 1
ATOM 2779 C C . LYS B 1 99 ? 11.961 -4.147 69.322 1.00 26.47 98 LYS B C 1
ATOM 2780 O O . LYS B 1 99 ? 10.995 -4.076 68.549 1.00 25.05 98 LYS B O 1
ATOM 2786 N N . GLN B 1 100 ? 12.905 -3.209 69.469 1.00 26.75 99 GLN B N 1
ATOM 2787 C CA . GLN B 1 100 ? 13.155 -2.103 68.527 1.00 27.63 99 GLN B CA 1
ATOM 2788 C C . GLN B 1 100 ? 14.328 -2.478 67.636 1.00 24.92 99 GLN B C 1
ATOM 2789 O O . GLN B 1 100 ? 15.259 -3.161 68.090 1.00 25.82 99 GLN B O 1
ATOM 2795 N N . TYR B 1 101 ? 14.262 -2.022 66.387 1.00 23.46 100 TYR B N 1
ATOM 2796 C CA . TYR B 1 101 ? 15.290 -2.218 65.356 1.00 23.82 100 TYR B CA 1
ATOM 2797 C C . TYR B 1 101 ? 15.674 -0.852 64.869 1.00 24.63 100 TYR B C 1
ATOM 2798 O O . TYR B 1 101 ? 14.784 -0.080 64.498 1.00 24.99 100 TYR B O 1
ATOM 2807 N N . LEU B 1 102 ? 16.980 -0.551 64.868 1.00 22.97 101 LEU B N 1
ATOM 2808 C CA . LEU B 1 102 ? 17.442 0.832 64.695 1.00 23.80 101 LEU B CA 1
ATOM 2809 C C . LEU B 1 102 ? 18.658 0.890 63.784 1.00 24.05 101 LEU B C 1
ATOM 2810 O O . LEU B 1 102 ? 19.569 0.123 63.939 1.00 24.97 101 LEU B O 1
ATOM 2815 N N . GLY B 1 103 ? 18.622 1.781 62.805 1.00 25.11 102 GLY B N 1
ATOM 2816 C CA . GLY B 1 103 ? 19.700 1.956 61.880 1.00 24.54 102 GLY B CA 1
ATOM 2817 C C . GLY B 1 103 ? 19.279 2.941 60.820 1.00 24.91 102 GLY B C 1
ATOM 2818 O O . GLY B 1 103 ? 18.219 3.521 60.929 1.00 26.06 102 GLY B O 1
ATOM 2819 N N . TYR B 1 104 ? 20.114 3.138 59.800 1.00 26.65 103 TYR B N 1
ATOM 2820 C CA . TYR B 1 104 ? 19.757 3.965 58.643 1.00 26.72 103 TYR B CA 1
ATOM 2821 C C . TYR B 1 104 ? 20.498 3.444 57.409 1.00 27.91 103 TYR B C 1
ATOM 2822 O O . TYR B 1 104 ? 21.055 2.337 57.439 1.00 25.12 103 TYR B O 1
ATOM 2831 N N . SER B 1 105 ? 20.392 4.162 56.294 1.00 26.90 104 SER B N 1
ATOM 2832 C CA . SER B 1 105 ? 20.997 3.732 55.042 1.00 27.02 104 SER B CA 1
ATOM 2833 C C . SER B 1 105 ? 20.482 2.352 54.590 1.00 25.52 104 SER B C 1
ATOM 2834 O O . SER B 1 105 ? 19.271 2.109 54.643 1.00 26.23 104 SER B O 1
ATOM 2837 N N . ASP B 1 106 ? 21.374 1.447 54.163 1.00 27.88 105 ASP B N 1
ATOM 2838 C CA . ASP B 1 106 ? 20.916 0.132 53.691 1.00 27.56 105 ASP B CA 1
ATOM 2839 C C . ASP B 1 106 ? 20.165 -0.660 54.755 1.00 28.32 105 ASP B C 1
ATOM 2840 O O . ASP B 1 106 ? 19.325 -1.475 54.395 1.00 28.31 105 ASP B O 1
ATOM 2845 N N . ALA B 1 107 ? 20.419 -0.408 56.046 1.00 27.27 106 ALA B N 1
ATOM 2846 C CA . ALA B 1 107 ? 19.693 -1.115 57.104 1.00 27.20 106 ALA B CA 1
ATOM 2847 C C . ALA B 1 107 ? 18.194 -0.783 57.038 1.00 26.65 106 ALA B C 1
ATOM 2848 O O . ALA B 1 107 ? 17.369 -1.539 57.551 1.00 28.27 106 ALA B O 1
ATOM 2850 N N . GLY B 1 108 ? 17.854 0.315 56.369 1.00 25.66 107 GLY B N 1
ATOM 2851 C CA . GLY B 1 108 ? 16.455 0.642 56.050 1.00 24.66 107 GLY B CA 1
ATOM 2852 C C . GLY B 1 108 ? 15.685 -0.438 55.343 1.00 24.95 107 GLY B C 1
ATOM 2853 O O . GLY B 1 108 ? 14.433 -0.509 55.429 1.00 26.18 107 GLY B O 1
ATOM 2854 N N . THR B 1 109 ? 16.407 -1.282 54.612 1.00 26.70 108 THR B N 1
ATOM 2855 C CA . THR B 1 109 ? 15.821 -2.487 54.019 1.00 27.28 108 THR B CA 1
ATOM 2856 C C . THR B 1 109 ? 15.107 -3.325 55.102 1.00 27.34 108 THR B C 1
ATOM 2857 O O . THR B 1 109 ? 13.937 -3.715 54.929 1.00 28.00 108 THR B O 1
ATOM 2861 N N . LEU B 1 110 ? 15.811 -3.582 56.217 1.00 26.56 109 LEU B N 1
ATOM 2862 C CA . LEU B 1 110 ? 15.230 -4.319 57.353 1.00 27.06 109 LEU B CA 1
ATOM 2863 C C . LEU B 1 110 ? 14.166 -3.519 58.111 1.00 27.13 109 LEU B C 1
ATOM 2864 O O . LEU B 1 110 ? 13.109 -4.070 58.450 1.00 27.31 109 LEU B O 1
ATOM 2869 N N . LEU B 1 111 ? 14.391 -2.207 58.298 1.00 26.18 110 LEU B N 1
ATOM 2870 C CA . LEU B 1 111 ? 13.397 -1.355 58.916 1.00 24.59 110 LEU B CA 1
ATOM 2871 C C . LEU B 1 111 ? 12.077 -1.419 58.146 1.00 23.76 110 LEU B C 1
ATOM 2872 O O . LEU B 1 111 ? 11.022 -1.479 58.760 1.00 24.60 110 LEU B O 1
ATOM 2877 N N . ALA B 1 112 ? 12.156 -1.416 56.805 1.00 22.16 111 ALA B N 1
ATOM 2878 C CA . ALA B 1 112 ? 10.994 -1.509 55.936 1.00 22.82 111 ALA B CA 1
ATOM 2879 C C . ALA B 1 112 ? 10.282 -2.838 56.098 1.00 22.37 111 ALA B C 1
ATOM 2880 O O . ALA B 1 112 ? 9.061 -2.907 56.300 1.00 22.81 111 ALA B O 1
ATOM 2882 N N . ALA B 1 113 ? 11.048 -3.903 55.955 1.00 22.74 112 ALA B N 1
ATOM 2883 C CA . ALA B 1 113 ? 10.543 -5.286 55.971 1.00 24.33 112 ALA B CA 1
ATOM 2884 C C . ALA B 1 113 ? 9.797 -5.574 57.281 1.00 23.10 112 ALA B C 1
ATOM 2885 O O . ALA B 1 113 ? 8.725 -6.091 57.276 1.00 24.20 112 ALA B O 1
ATOM 2887 N N . LEU B 1 114 ? 10.409 -5.218 58.404 1.00 24.82 113 LEU B N 1
ATOM 2888 C CA . LEU B 1 114 ? 9.820 -5.469 59.736 1.00 22.44 113 LEU B CA 1
ATOM 2889 C C . LEU B 1 114 ? 8.564 -4.641 59.930 1.00 22.33 113 LEU B C 1
ATOM 2890 O O . LEU B 1 114 ? 7.565 -5.143 60.407 1.00 23.33 113 LEU B O 1
ATOM 2895 N N . TYR B 1 115 ? 8.602 -3.387 59.491 1.00 23.02 114 TYR B N 1
ATOM 2896 C CA . TYR B 1 115 ? 7.461 -2.481 59.596 1.00 22.86 114 TYR B CA 1
ATOM 2897 C C . TYR B 1 115 ? 6.300 -2.927 58.683 1.00 22.69 114 TYR B C 1
ATOM 2898 O O . TYR B 1 115 ? 5.124 -2.940 59.094 1.00 23.74 114 TYR B O 1
ATOM 2907 N N . ALA B 1 116 ? 6.633 -3.386 57.479 1.00 22.74 115 ALA B N 1
ATOM 2908 C CA . ALA B 1 116 ? 5.617 -3.978 56.557 1.00 24.54 115 ALA B CA 1
ATOM 2909 C C . ALA B 1 116 ? 4.834 -5.121 57.212 1.00 24.31 115 ALA B C 1
ATOM 2910 O O . ALA B 1 116 ? 3.630 -5.310 56.956 1.00 25.13 115 ALA B O 1
ATOM 2912 N N . HIS B 1 117 ? 5.500 -5.865 58.093 1.00 25.21 116 HIS B N 1
ATOM 2913 C CA . HIS B 1 117 ? 4.893 -6.979 58.826 1.00 27.04 116 HIS B CA 1
ATOM 2914 C C . HIS B 1 117 ? 4.549 -6.703 60.303 1.00 26.84 116 HIS B C 1
ATOM 2915 O O . HIS B 1 117 ? 4.145 -7.608 61.012 1.00 24.79 116 HIS B O 1
ATOM 2922 N N . ARG B 1 118 ? 4.654 -5.439 60.712 1.00 26.30 117 ARG B N 1
ATOM 2923 C CA . ARG B 1 118 ? 4.423 -5.005 62.096 1.00 26.69 117 ARG B CA 1
ATOM 2924 C C . ARG B 1 118 ? 5.178 -5.847 63.115 1.00 25.75 117 ARG B C 1
ATOM 2925 O O . ARG B 1 118 ? 4.635 -6.224 64.133 1.00 26.81 117 ARG B O 1
ATOM 2929 N N . ILE B 1 119 ? 6.446 -6.125 62.839 1.00 25.00 118 ILE B N 1
ATOM 2930 C CA . ILE B 1 119 ? 7.286 -6.825 63.803 1.00 24.37 118 ILE B CA 1
ATOM 2931 C C . ILE B 1 119 ? 8.100 -5.857 64.662 1.00 25.15 118 ILE B C 1
ATOM 2932 O O . ILE B 1 119 ? 9.115 -5.292 64.213 1.00 22.83 118 ILE B O 1
ATOM 2937 N N . GLY B 1 120 ? 7.663 -5.707 65.916 1.00 24.92 119 GLY B N 1
ATOM 2938 C CA . GLY B 1 120 ? 8.384 -4.829 66.859 1.00 25.68 119 GLY B CA 1
ATOM 2939 C C . GLY B 1 120 ? 8.227 -3.363 66.460 1.00 25.62 119 GLY B C 1
ATOM 2940 O O . GLY B 1 120 ? 7.140 -2.957 66.065 1.00 23.82 119 GLY B O 1
ATOM 2941 N N . ARG B 1 121 ? 9.316 -2.601 66.523 1.00 25.82 120 ARG B N 1
ATOM 2942 C CA . ARG B 1 121 ? 9.315 -1.197 66.145 1.00 27.69 120 ARG B CA 1
ATOM 2943 C C . ARG B 1 121 ? 10.555 -0.915 65.355 1.00 26.62 120 ARG B C 1
ATOM 2944 O O . ARG B 1 121 ? 11.656 -1.315 65.773 1.00 28.42 120 ARG B O 1
ATOM 2952 N N . SER B 1 122 ? 10.377 -0.220 64.227 1.00 25.23 121 SER B N 1
ATOM 2953 C CA . SER B 1 122 ? 11.469 0.155 63.336 1.00 24.43 121 SER B CA 1
ATOM 2954 C C . SER B 1 122 ? 11.781 1.617 63.537 1.00 23.75 121 SER B C 1
ATOM 2955 O O . SER B 1 122 ? 10.878 2.433 63.590 1.00 23.64 121 SER B O 1
ATOM 2958 N N . VAL B 1 123 ? 13.066 1.928 63.683 1.00 23.44 122 VAL B N 1
ATOM 2959 C CA . VAL B 1 123 ? 13.500 3.276 64.029 1.00 23.97 122 VAL B CA 1
ATOM 2960 C C . VAL B 1 123 ? 14.709 3.690 63.188 1.00 24.94 122 VAL B C 1
ATOM 2961 O O . VAL B 1 123 ? 15.783 3.071 63.254 1.00 25.67 122 VAL B O 1
ATOM 2965 N N . HIS B 1 124 ? 14.537 4.730 62.373 1.00 25.75 123 HIS B N 1
ATOM 2966 C CA . HIS B 1 124 ? 15.691 5.384 61.721 1.00 26.24 123 HIS B CA 1
ATOM 2967 C C . HIS B 1 124 ? 16.530 6.132 62.788 1.00 24.80 123 HIS B C 1
ATOM 2968 O O . HIS B 1 124 ? 16.003 6.975 63.517 1.00 25.75 123 HIS B O 1
ATOM 2975 N N . ALA B 1 125 ? 17.829 5.857 62.868 1.00 25.42 124 ALA B N 1
ATOM 2976 C CA . ALA B 1 125 ? 18.635 6.404 63.957 1.00 23.62 124 ALA B CA 1
ATOM 2977 C C . ALA B 1 125 ? 20.081 6.207 63.612 1.00 24.03 124 ALA B C 1
ATOM 2978 O O . ALA B 1 125 ? 20.413 5.298 62.887 1.00 24.87 124 ALA B O 1
ATOM 2980 N N . PRO B 1 126 ? 20.943 7.075 64.108 1.00 23.32 125 PRO B N 1
ATOM 2981 C CA . PRO B 1 126 ? 22.423 6.881 63.985 1.00 24.21 125 PRO B CA 1
ATOM 2982 C C . PRO B 1 126 ? 22.885 5.483 64.357 1.00 24.89 125 PRO B C 1
ATOM 2983 O O . PRO B 1 126 ? 22.248 4.842 65.191 1.00 24.38 125 PRO B O 1
ATOM 2995 N N . PRO B 1 128 ? 26.342 2.632 65.189 1.00 22.31 127 PRO B N 1
ATOM 2996 C CA . PRO B 1 128 ? 27.674 2.641 65.762 1.00 23.94 127 PRO B CA 1
ATOM 2997 C C . PRO B 1 128 ? 28.742 3.143 64.807 1.00 23.79 127 PRO B C 1
ATOM 2998 O O . PRO B 1 128 ? 29.705 3.751 65.275 1.00 23.96 127 PRO B O 1
ATOM 3002 N N . VAL B 1 129 ? 28.602 2.862 63.498 1.00 24.13 128 VAL B N 1
ATOM 3003 C CA . VAL B 1 129 ? 29.620 3.309 62.522 1.00 23.61 128 VAL B CA 1
ATOM 3004 C C . VAL B 1 129 ? 29.771 4.841 62.529 1.00 24.51 128 VAL B C 1
ATOM 3005 O O . VAL B 1 129 ? 30.808 5.354 62.178 1.00 25.37 128 VAL B O 1
ATOM 3009 N N . ASP B 1 130 ? 28.744 5.566 62.951 1.00 25.06 129 ASP B N 1
ATOM 3010 C CA . ASP B 1 130 ? 28.831 7.043 63.045 1.00 24.97 129 ASP B CA 1
ATOM 3011 C C . ASP B 1 130 ? 29.961 7.574 63.969 1.00 25.00 129 ASP B C 1
ATOM 3012 O O . ASP B 1 130 ? 30.371 8.723 63.833 1.00 24.91 129 ASP B O 1
ATOM 3017 N N . ILE B 1 131 ? 30.478 6.722 64.875 1.00 25.01 130 ILE B N 1
ATOM 3018 C CA . ILE B 1 131 ? 31.594 7.057 65.774 1.00 25.43 130 ILE B CA 1
ATOM 3019 C C . ILE B 1 131 ? 32.859 7.442 65.002 1.00 25.71 130 ILE B C 1
ATOM 3020 O O . ILE B 1 131 ? 33.730 8.155 65.518 1.00 25.22 130 ILE B O 1
ATOM 3025 N N . ARG B 1 132 ? 32.951 6.990 63.751 1.00 25.59 131 ARG B N 1
ATOM 3026 C CA . ARG B 1 132 ? 34.107 7.296 62.901 1.00 25.65 131 ARG B CA 1
ATOM 3027 C C . ARG B 1 132 ? 34.044 8.701 62.347 1.00 25.63 131 ARG B C 1
ATOM 3028 O O . ARG B 1 132 ? 35.049 9.191 61.873 1.00 27.56 131 ARG B O 1
ATOM 3036 N N . ARG B 1 133 ? 32.883 9.346 62.381 1.00 25.42 132 ARG B N 1
ATOM 3037 C CA . ARG B 1 133 ? 32.767 10.730 61.907 1.00 25.89 132 ARG B CA 1
ATOM 3038 C C . ARG B 1 133 ? 33.447 11.730 62.846 1.00 26.40 132 ARG B C 1
ATOM 3039 O O . ARG B 1 133 ? 33.591 11.482 64.045 1.00 26.90 132 ARG B O 1
ATOM 3047 N N . PRO B 1 134 ? 33.873 12.881 62.310 1.00 27.55 133 PRO B N 1
ATOM 3048 C CA . PRO B 1 134 ? 34.235 13.940 63.236 1.00 28.60 133 PRO B CA 1
ATOM 3049 C C . PRO B 1 134 ? 32.994 14.308 64.072 1.00 28.65 133 PRO B C 1
ATOM 3050 O O . PRO B 1 134 ? 31.895 14.369 63.530 1.00 28.09 133 PRO B O 1
ATOM 3054 N N . GLU B 1 135 ? 33.184 14.506 65.369 1.00 29.06 134 GLU B N 1
ATOM 3055 C CA . GLU B 1 135 ? 32.099 14.751 66.312 1.00 30.17 134 GLU B CA 1
ATOM 3056 C C . GLU B 1 135 ? 31.126 13.597 66.340 1.00 27.87 134 GLU B C 1
ATOM 3057 O O . GLU B 1 135 ? 29.952 13.786 66.693 1.00 25.98 134 GLU B O 1
ATOM 3063 N N . GLY B 1 136 ? 31.606 12.406 65.988 1.00 26.39 135 GLY B N 1
ATOM 3064 C CA . GLY B 1 136 ? 30.755 11.236 65.847 1.00 26.75 135 GLY B CA 1
ATOM 3065 C C . GLY B 1 136 ? 30.081 10.807 67.138 1.00 26.92 135 GLY B C 1
ATOM 3066 O O . GLY B 1 136 ? 29.018 10.228 67.102 1.00 25.19 135 GLY B O 1
ATOM 3067 N N . GLU B 1 137 ? 30.704 11.081 68.279 1.00 27.26 136 GLU B N 1
ATOM 3068 C CA . GLU B 1 137 ? 30.050 10.803 69.570 1.00 29.64 136 GLU B CA 1
ATOM 3069 C C . GLU B 1 137 ? 28.665 11.445 69.664 1.00 27.29 136 GLU B C 1
ATOM 3070 O O . GLU B 1 137 ? 27.773 10.877 70.295 1.00 27.14 136 GLU B O 1
ATOM 3076 N N . SER B 1 138 ? 28.455 12.597 69.030 1.00 26.73 137 SER B N 1
ATOM 3077 C CA . SER B 1 138 ? 27.148 13.279 69.132 1.00 26.61 137 SER B CA 1
ATOM 3078 C C . SER B 1 138 ? 26.024 12.543 68.432 1.00 25.35 137 SER B C 1
ATOM 3079 O O . SER B 1 138 ? 24.866 12.549 68.905 1.00 25.34 137 SER B O 1
ATOM 3082 N N . ALA B 1 139 ? 26.364 11.858 67.348 1.00 22.87 138 ALA B N 1
ATOM 3083 C CA . ALA B 1 139 ? 25.417 10.977 66.663 1.00 22.43 138 ALA B CA 1
ATOM 3084 C C . ALA B 1 139 ? 25.073 9.766 67.482 1.00 22.83 138 ALA B C 1
ATOM 3085 O O . ALA B 1 139 ? 23.896 9.398 67.655 1.00 22.56 138 ALA B O 1
ATOM 3087 N N . VAL B 1 140 ? 26.124 9.081 67.920 1.00 24.44 139 VAL B N 1
ATOM 3088 C CA . VAL B 1 140 ? 25.969 7.820 68.616 1.00 24.42 139 VAL B CA 1
ATOM 3089 C C . VAL B 1 140 ? 25.273 8.040 69.977 1.00 25.52 139 VAL B C 1
ATOM 3090 O O . VAL B 1 140 ? 24.396 7.296 70.388 1.00 25.18 139 VAL B O 1
ATOM 3094 N N . ARG B 1 141 ? 25.682 9.093 70.666 1.00 25.95 140 ARG B N 1
ATOM 3095 C CA . ARG B 1 141 ? 25.002 9.537 71.878 1.00 26.28 140 ARG B CA 1
ATOM 3096 C C . ARG B 1 141 ? 23.501 9.802 71.721 1.00 24.94 140 ARG B C 1
ATOM 3097 O O . ARG B 1 141 ? 22.745 9.620 72.676 1.00 22.31 140 ARG B O 1
ATOM 3105 N N . ARG B 1 142 ? 23.070 10.268 70.548 1.00 24.87 141 ARG B N 1
ATOM 3106 C CA . ARG B 1 142 ? 21.613 10.483 70.280 1.00 25.53 141 ARG B CA 1
ATOM 3107 C C . ARG B 1 142 ? 20.866 9.177 70.343 1.00 24.07 141 ARG B C 1
ATOM 3108 O O . ARG B 1 142 ? 19.799 9.088 70.987 1.00 24.60 141 ARG B O 1
ATOM 3116 N N . THR B 1 143 ? 21.406 8.142 69.687 1.00 23.86 142 THR B N 1
ATOM 3117 C CA . THR B 1 143 ? 20.737 6.848 69.693 1.00 23.78 142 THR B CA 1
ATOM 3118 C C . THR B 1 143 ? 20.760 6.202 71.081 1.00 23.79 142 THR B C 1
ATOM 3119 O O . THR B 1 143 ? 19.744 5.651 71.532 1.00 23.31 142 THR B O 1
ATOM 3123 N N . LEU B 1 144 ? 21.924 6.230 71.727 1.00 22.80 143 LEU B N 1
ATOM 3124 C CA . LEU B 1 144 ? 22.052 5.717 73.084 1.00 23.31 143 LEU B CA 1
ATOM 3125 C C . LEU B 1 144 ? 21.057 6.383 74.014 1.00 21.19 143 LEU B C 1
ATOM 3126 O O . LEU B 1 144 ? 20.458 5.726 74.820 1.00 23.96 143 LEU B O 1
ATOM 3131 N N . GLY B 1 145 ? 20.895 7.694 73.911 1.00 22.45 144 GLY B N 1
ATOM 3132 C CA . GLY B 1 145 ? 19.937 8.417 74.719 1.00 22.36 144 GLY B CA 1
ATOM 3133 C C . GLY B 1 145 ? 18.528 7.946 74.446 1.00 23.73 144 GLY B C 1
ATOM 3134 O O . GLY B 1 145 ? 17.752 7.776 75.363 1.00 22.75 144 GLY B O 1
ATOM 3135 N N . TRP B 1 146 ? 18.186 7.776 73.172 1.00 24.18 145 TRP B N 1
ATOM 3136 C CA . TRP B 1 146 ? 16.872 7.232 72.799 1.00 26.08 145 TRP B CA 1
ATOM 3137 C C . TRP B 1 146 ? 16.584 5.844 73.418 1.00 25.59 145 TRP B C 1
ATOM 3138 O O . TRP B 1 146 ? 15.495 5.582 73.932 1.00 28.99 145 TRP B O 1
ATOM 3149 N N . LEU B 1 147 ? 17.570 4.969 73.355 1.00 26.47 146 LEU B N 1
ATOM 3150 C CA . LEU B 1 147 ? 17.518 3.652 73.980 1.00 26.69 146 LEU B CA 1
ATOM 3151 C C . LEU B 1 147 ? 17.419 3.730 75.496 1.00 27.46 146 LEU B C 1
ATOM 3152 O O . LEU B 1 147 ? 16.791 2.883 76.119 1.00 27.30 146 LEU B O 1
ATOM 3157 N N . ALA B 1 148 ? 18.056 4.737 76.093 1.00 27.68 147 ALA B N 1
ATOM 3158 C CA . ALA B 1 148 ? 17.964 4.971 77.528 1.00 27.43 147 ALA B CA 1
ATOM 3159 C C . ALA B 1 148 ? 16.608 5.602 77.914 1.00 28.34 147 ALA B C 1
ATOM 3160 O O . ALA B 1 148 ? 16.304 5.732 79.080 1.00 29.18 147 ALA B O 1
ATOM 3162 N N . GLY B 1 149 ? 15.801 6.003 76.936 1.00 28.44 148 GLY B N 1
ATOM 3163 C CA . GLY B 1 149 ? 14.518 6.628 77.199 1.00 28.26 148 GLY B CA 1
ATOM 3164 C C . GLY B 1 149 ? 14.332 8.101 76.873 1.00 29.60 148 GLY B C 1
ATOM 3165 O O . GLY B 1 149 ? 13.258 8.618 77.094 1.00 29.54 148 GLY B O 1
ATOM 3166 N N . ALA B 1 150 ? 15.347 8.795 76.363 1.00 29.18 149 ALA B N 1
ATOM 3167 C CA . ALA B 1 150 ? 15.183 10.208 75.991 1.00 29.44 149 ALA B CA 1
ATOM 3168 C C . ALA B 1 150 ? 14.490 10.357 74.633 1.00 29.87 149 ALA B C 1
ATOM 3169 O O . ALA B 1 150 ? 14.645 9.522 73.747 1.00 29.48 149 ALA B O 1
ATOM 3171 N N . ARG B 1 151 ? 13.771 11.455 74.472 1.00 30.38 150 ARG B N 1
ATOM 3172 C CA . ARG B 1 151 ? 13.054 11.732 73.241 1.00 31.82 150 ARG B CA 1
ATOM 3173 C C . ARG B 1 151 ? 13.485 12.999 72.525 1.00 29.90 150 ARG B C 1
ATOM 3174 O O . ARG B 1 151 ? 13.009 13.284 71.437 1.00 30.04 150 ARG B O 1
ATOM 3182 N N . GLU B 1 152 ? 14.438 13.729 73.088 1.00 29.48 151 GLU B N 1
ATOM 3183 C CA . GLU B 1 152 ? 14.934 14.949 72.446 1.00 28.75 151 GLU B CA 1
ATOM 3184 C C . GLU B 1 152 ? 15.553 14.701 71.070 1.00 27.79 151 GLU B C 1
ATOM 3185 O O . GLU B 1 152 ? 15.663 15.618 70.275 1.00 27.38 151 GLU B O 1
ATOM 3188 N N . GLY B 1 153 ? 15.991 13.479 70.801 1.00 26.85 152 GLY B N 1
ATOM 3189 C CA . GLY B 1 153 ? 16.577 13.148 69.504 1.00 26.48 152 GLY B CA 1
ATOM 3190 C C . GLY B 1 153 ? 15.587 12.993 68.347 1.00 26.16 152 GLY B C 1
ATOM 3191 O O . GLY B 1 153 ? 15.987 12.889 67.198 1.00 26.78 152 GLY B O 1
ATOM 3192 N N . LEU B 1 154 ? 14.299 12.994 68.654 1.00 26.58 153 LEU B N 1
ATOM 3193 C CA . LEU B 1 154 ? 13.260 12.917 67.640 1.00 26.22 153 LEU B CA 1
ATOM 3194 C C . LEU B 1 154 ? 13.358 14.037 66.598 1.00 26.28 153 LEU B C 1
ATOM 3195 O O . LEU B 1 154 ? 13.576 15.217 66.925 1.00 25.05 153 LEU B O 1
ATOM 3200 N N . GLU B 1 155 ? 13.147 13.660 65.345 1.00 25.98 154 GLU B N 1
ATOM 3201 C CA . GLU B 1 155 ? 13.098 14.625 64.265 1.00 26.49 154 GLU B CA 1
ATOM 3202 C C . GLU B 1 155 ? 12.018 15.646 64.588 1.00 26.34 154 GLU B C 1
ATOM 3203 O O . GLU B 1 155 ? 10.897 15.277 64.964 1.00 26.21 154 GLU B O 1
ATOM 3209 N N . PRO B 1 156 ? 12.366 16.945 64.494 1.00 27.01 155 PRO B N 1
ATOM 3210 C CA . PRO B 1 156 ? 11.492 18.005 65.055 1.00 28.15 155 PRO B CA 1
ATOM 3211 C C . PRO B 1 156 ? 10.105 18.190 64.457 1.00 28.02 155 PRO B C 1
ATOM 3212 O O . PRO B 1 156 ? 9.265 18.819 65.085 1.00 27.63 155 PRO B O 1
ATOM 3216 N N . THR B 1 157 ? 9.850 17.642 63.277 1.00 28.23 156 THR B N 1
ATOM 3217 C CA . THR B 1 157 ? 8.514 17.717 62.689 1.00 29.47 156 THR B CA 1
ATOM 3218 C C . THR B 1 157 ? 7.586 16.581 63.126 1.00 30.57 156 THR B C 1
ATOM 3219 O O . THR B 1 157 ? 6.419 16.566 62.742 1.00 31.31 156 THR B O 1
ATOM 3223 N N . LEU B 1 158 ? 8.072 15.639 63.919 1.00 31.63 157 LEU B N 1
ATOM 3224 C CA . LEU B 1 158 ? 7.251 14.484 64.262 1.00 33.56 157 LEU B CA 1
ATOM 3225 C C . LEU B 1 158 ? 6.295 14.854 65.388 1.00 36.22 157 LEU B C 1
ATOM 3226 O O . LEU B 1 158 ? 6.664 15.588 66.310 1.00 36.60 157 LEU B O 1
ATOM 3231 N N . GLY B 1 159 ? 5.065 14.347 65.310 1.00 38.73 158 GLY B N 1
ATOM 3232 C CA . GLY B 1 159 ? 4.070 14.570 66.367 1.00 40.06 158 GLY B CA 1
ATOM 3233 C C . GLY B 1 159 ? 2.674 14.167 65.938 1.00 41.41 158 GLY B C 1
ATOM 3234 O O . GLY B 1 159 ? 1.720 14.934 66.112 1.00 44.22 158 GLY B O 1
ATOM 3235 N N . ALA B 1 162 ? 0.411 12.796 61.372 1.00 35.93 161 ALA B N 1
ATOM 3236 C CA . ALA B 1 162 ? 0.768 11.808 60.321 1.00 34.62 161 ALA B CA 1
ATOM 3237 C C . ALA B 1 162 ? 1.928 10.884 60.733 1.00 34.76 161 ALA B C 1
ATOM 3238 O O . ALA B 1 162 ? 2.941 11.373 61.246 1.00 36.89 161 ALA B O 1
ATOM 3240 N N . PRO B 1 163 ? 1.799 9.553 60.481 1.00 32.07 162 PRO B N 1
ATOM 3241 C CA . PRO B 1 163 ? 2.916 8.630 60.681 1.00 31.01 162 PRO B CA 1
ATOM 3242 C C . PRO B 1 163 ? 4.017 8.952 59.690 1.00 28.45 162 PRO B C 1
ATOM 3243 O O . PRO B 1 163 ? 3.744 9.503 58.632 1.00 27.31 162 PRO B O 1
ATOM 3247 N N . ALA B 1 164 ? 5.248 8.630 60.047 1.00 27.86 163 ALA B N 1
ATOM 3248 C CA . ALA B 1 164 ? 6.397 8.904 59.204 1.00 26.73 163 ALA B CA 1
ATOM 3249 C C . ALA B 1 164 ? 7.277 7.672 58.961 1.00 27.47 163 ALA B C 1
ATOM 3250 O O . ALA B 1 164 ? 7.262 6.682 59.727 1.00 26.98 163 ALA B O 1
ATOM 3252 N N . VAL B 1 165 ? 8.015 7.729 57.857 1.00 25.95 164 VAL B N 1
ATOM 3253 C CA . VAL B 1 165 ? 9.159 6.840 57.610 1.00 25.62 164 VAL B CA 1
ATOM 3254 C C . VAL B 1 165 ? 10.308 7.707 57.183 1.00 25.27 164 VAL B C 1
ATOM 3255 O O . VAL B 1 165 ? 10.096 8.851 56.778 1.00 25.99 164 VAL B O 1
ATOM 3259 N N . ALA B 1 166 ? 11.526 7.169 57.263 1.00 25.40 165 ALA B N 1
ATOM 3260 C CA . ALA B 1 166 ? 12.708 7.877 56.827 1.00 25.82 165 ALA B CA 1
ATOM 3261 C C . ALA B 1 166 ? 13.567 6.816 56.139 1.00 26.54 165 ALA B C 1
ATOM 3262 O O . ALA B 1 166 ? 13.701 5.698 56.664 1.00 27.35 165 ALA B O 1
ATOM 3264 N N . PHE B 1 167 ? 14.040 7.147 54.940 1.00 25.60 166 PHE B N 1
ATOM 3265 C CA . PHE B 1 167 ? 14.799 6.249 54.076 1.00 25.42 166 PHE B CA 1
ATOM 3266 C C . PHE B 1 167 ? 15.959 6.935 53.391 1.00 25.43 166 PHE B C 1
ATOM 3267 O O . PHE B 1 167 ? 15.878 8.104 52.988 1.00 27.21 166 PHE B O 1
ATOM 3275 N N . ASN B 1 168 ? 17.054 6.212 53.217 1.00 26.16 167 ASN B N 1
ATOM 3276 C CA . ASN B 1 168 ? 18.014 6.592 52.192 1.00 25.39 167 ASN B CA 1
ATOM 3277 C C . ASN B 1 168 ? 17.279 6.471 50.840 1.00 26.38 167 ASN B C 1
ATOM 3278 O O . ASN B 1 168 ? 16.458 5.580 50.639 1.00 25.15 167 ASN B O 1
ATOM 3283 N N . LEU B 1 169 ? 17.507 7.427 49.945 1.00 26.37 168 LEU B N 1
ATOM 3284 C CA . LEU B 1 169 ? 16.758 7.516 48.704 1.00 25.62 168 LEU B CA 1
ATOM 3285 C C . LEU B 1 169 ? 17.001 6.313 47.793 1.00 25.74 168 LEU B C 1
ATOM 3286 O O . LEU B 1 169 ? 16.049 5.787 47.167 1.00 27.01 168 LEU B O 1
ATOM 3304 N N . THR B 1 171 ? 18.032 3.319 48.739 1.00 25.56 170 THR B N 1
ATOM 3305 C CA . THR B 1 171 ? 17.392 2.194 49.430 1.00 24.55 170 THR B CA 1
ATOM 3306 C C . THR B 1 171 ? 15.904 2.155 49.130 1.00 24.19 170 THR B C 1
ATOM 3307 O O . THR B 1 171 ? 15.384 1.122 48.785 1.00 23.91 170 THR B O 1
ATOM 3311 N N . LEU B 1 172 ? 15.237 3.286 49.274 1.00 24.51 171 LEU B N 1
ATOM 3312 C CA . LEU B 1 172 ? 13.820 3.394 48.919 1.00 25.49 171 LEU B CA 1
ATOM 3313 C C . LEU B 1 172 ? 13.507 3.069 47.463 1.00 24.46 171 LEU B C 1
ATOM 3314 O O . LEU B 1 172 ? 12.540 2.349 47.210 1.00 23.43 171 LEU B O 1
ATOM 3319 N N . ALA B 1 173 ? 14.283 3.633 46.529 1.00 24.58 172 ALA B N 1
ATOM 3320 C CA . ALA B 1 173 ? 14.154 3.333 45.093 1.00 25.16 172 ALA B CA 1
ATOM 3321 C C . ALA B 1 173 ? 14.256 1.805 44.885 1.00 25.80 172 ALA B C 1
ATOM 3322 O O . ALA B 1 173 ? 13.439 1.241 44.187 1.00 25.59 172 ALA B O 1
ATOM 3332 N N . LEU B 1 175 ? 13.660 -0.638 47.044 1.00 26.06 174 LEU B N 1
ATOM 3333 C CA . LEU B 1 175 ? 12.483 -1.279 47.677 1.00 26.15 174 LEU B CA 1
ATOM 3334 C C . LEU B 1 175 ? 11.153 -1.101 46.945 1.00 27.24 174 LEU B C 1
ATOM 3335 O O . LEU B 1 175 ? 10.268 -1.926 47.132 1.00 24.47 174 LEU B O 1
ATOM 3340 N N . CYS B 1 176 ? 10.992 0.002 46.195 1.00 26.88 175 CYS B N 1
ATOM 3341 C CA . CYS B 1 176 ? 9.812 0.244 45.332 1.00 27.50 175 CYS B CA 1
ATOM 3342 C C . CYS B 1 176 ? 9.557 -0.911 44.401 1.00 27.36 175 CYS B C 1
ATOM 3343 O O . CYS B 1 176 ? 10.456 -1.364 43.726 1.00 30.54 175 CYS B O 1
ATOM 3346 N N . GLY B 1 177 ? 8.334 -1.420 44.427 1.00 29.36 176 GLY B N 1
ATOM 3347 C CA . GLY B 1 177 ? 7.921 -2.539 43.594 1.00 29.38 176 GLY B CA 1
ATOM 3348 C C . GLY B 1 177 ? 8.211 -3.892 44.188 1.00 29.69 176 GLY B C 1
ATOM 3349 O O . GLY B 1 177 ? 7.891 -4.900 43.572 1.00 31.44 176 GLY B O 1
ATOM 3350 N N . THR B 1 178 ? 8.820 -3.930 45.378 1.00 28.96 177 THR B N 1
ATOM 3351 C CA . THR B 1 178 ? 9.148 -5.173 46.045 1.00 27.87 177 THR B CA 1
ATOM 3352 C C . THR B 1 178 ? 8.228 -5.401 47.210 1.00 28.12 177 THR B C 1
ATOM 3353 O O . THR B 1 178 ? 7.692 -4.461 47.758 1.00 30.60 177 THR B O 1
ATOM 3357 N N . ARG B 1 179 ? 8.116 -6.653 47.635 1.00 26.87 178 ARG B N 1
ATOM 3358 C CA . ARG B 1 179 ? 7.245 -7.033 48.726 1.00 26.74 178 ARG B CA 1
ATOM 3359 C C . ARG B 1 179 ? 7.716 -6.578 50.096 1.00 26.80 178 ARG B C 1
ATOM 3360 O O . ARG B 1 179 ? 7.000 -6.760 51.051 1.00 28.02 178 ARG B O 1
ATOM 3363 N N . LEU B 1 180 ? 8.909 -5.989 50.180 1.00 26.57 179 LEU B N 1
ATOM 3364 C CA . LEU B 1 180 ? 9.524 -5.497 51.423 1.00 26.21 179 LEU B CA 1
ATOM 3365 C C . LEU B 1 180 ? 9.091 -4.106 51.881 1.00 27.21 179 LEU B C 1
ATOM 3366 O O . LEU B 1 180 ? 9.306 -3.751 53.042 1.00 27.96 179 LEU B O 1
ATOM 3371 N N . LEU B 1 181 ? 8.481 -3.339 50.983 1.00 28.91 180 LEU B N 1
ATOM 3372 C CA . LEU B 1 181 ? 8.077 -1.957 51.228 1.00 28.32 180 LEU B CA 1
ATOM 3373 C C . LEU B 1 181 ? 6.750 -1.959 51.967 1.00 27.81 180 LEU B C 1
ATOM 3374 O O . LEU B 1 181 ? 5.834 -2.653 51.562 1.00 26.41 180 LEU B O 1
ATOM 3379 N N . PRO B 1 182 ? 6.630 -1.171 53.046 1.00 25.66 181 PRO B N 1
ATOM 3380 C CA . PRO B 1 182 ? 5.364 -1.062 53.723 1.00 25.46 181 PRO B CA 1
ATOM 3381 C C . PRO B 1 182 ? 4.331 -0.299 52.898 1.00 25.18 181 PRO B C 1
ATOM 3382 O O . PRO B 1 182 ? 4.673 0.394 51.930 1.00 25.14 181 PRO B O 1
ATOM 3386 N N . ASP B 1 183 ? 3.074 -0.440 53.271 1.00 22.88 182 ASP B N 1
ATOM 3387 C CA . ASP B 1 183 ? 2.045 0.454 52.769 1.00 24.93 182 ASP B CA 1
ATOM 3388 C C . ASP B 1 183 ? 2.310 1.847 53.365 1.00 24.30 182 ASP B C 1
ATOM 3389 O O . ASP B 1 183 ? 2.284 2.047 54.581 1.00 25.68 182 ASP B O 1
ATOM 3394 N N . LEU B 1 184 ? 2.583 2.807 52.498 1.00 25.68 183 LEU B N 1
ATOM 3395 C CA . LEU B 1 184 ? 3.028 4.132 52.920 1.00 24.68 183 LEU B CA 1
ATOM 3396 C C . LEU B 1 184 ? 1.865 5.105 52.777 1.00 24.52 183 LEU B C 1
ATOM 3397 O O . LEU B 1 184 ? 2.026 6.325 52.877 1.00 25.54 183 LEU B O 1
ATOM 3402 N N . SER B 1 185 ? 0.676 4.565 52.571 1.00 24.76 184 SER B N 1
ATOM 3403 C CA . SER B 1 185 ? -0.508 5.383 52.506 1.00 24.30 184 SER B CA 1
ATOM 3404 C C . SER B 1 185 ? -0.635 6.229 53.769 1.00 24.84 184 SER B C 1
ATOM 3405 O O . SER B 1 185 ? -0.396 5.738 54.858 1.00 26.11 184 SER B O 1
ATOM 3408 N N . GLY B 1 186 ? -0.962 7.510 53.615 1.00 24.92 185 GLY B N 1
ATOM 3409 C CA . GLY B 1 186 ? -1.039 8.442 54.733 1.00 24.42 185 GLY B CA 1
ATOM 3410 C C . GLY B 1 186 ? 0.232 8.726 55.523 1.00 23.13 185 GLY B C 1
ATOM 3411 O O . GLY B 1 186 ? 0.163 9.371 56.570 1.00 23.85 185 GLY B O 1
ATOM 3412 N N . HIS B 1 187 ? 1.389 8.309 55.026 1.00 24.79 186 HIS B N 1
ATOM 3413 C CA . HIS B 1 187 ? 2.660 8.608 55.689 1.00 24.53 186 HIS B CA 1
ATOM 3414 C C . HIS B 1 187 ? 3.385 9.821 55.087 1.00 26.25 186 HIS B C 1
ATOM 3415 O O . HIS B 1 187 ? 3.357 10.057 53.856 1.00 26.33 186 HIS B O 1
ATOM 3422 N N . VAL B 1 188 ? 4.107 10.537 55.949 1.00 25.90 187 VAL B N 1
ATOM 3423 C CA . VAL B 1 188 ? 5.173 11.422 55.498 1.00 25.44 187 VAL B CA 1
ATOM 3424 C C . VAL B 1 188 ? 6.424 10.578 55.185 1.00 26.09 187 VAL B C 1
ATOM 3425 O O . VAL B 1 188 ? 6.886 9.816 56.027 1.00 24.36 187 VAL B O 1
ATOM 3429 N N . VAL B 1 189 ? 6.978 10.723 53.987 1.00 25.61 188 VAL B N 1
ATOM 3430 C CA . VAL B 1 189 ? 8.196 9.990 53.615 1.00 24.85 188 VAL B CA 1
ATOM 3431 C C . VAL B 1 189 ? 9.385 10.937 53.572 1.00 25.80 188 VAL B C 1
ATOM 3432 O O . VAL B 1 189 ? 9.452 11.861 52.718 1.00 27.07 188 VAL B O 1
ATOM 3444 N N . ILE B 1 191 ? 13.428 11.620 53.028 1.00 23.26 190 ILE B N 1
ATOM 3445 C CA . ILE B 1 191 ? 14.559 11.017 52.288 1.00 23.77 190 ILE B CA 1
ATOM 3446 C C . ILE B 1 191 ? 15.885 11.743 52.524 1.00 23.74 190 ILE B C 1
ATOM 3447 O O . ILE B 1 191 ? 15.886 12.925 52.830 1.00 25.50 190 ILE B O 1
ATOM 3452 N N . GLU B 1 192 ? 16.999 11.026 52.345 1.00 24.13 191 GLU B N 1
ATOM 3453 C CA . GLU B 1 192 ? 18.367 11.597 52.363 1.00 24.81 191 GLU B CA 1
ATOM 3454 C C . GLU B 1 192 ? 19.233 10.806 51.400 1.00 24.96 191 GLU B C 1
ATOM 3455 O O . GLU B 1 192 ? 18.844 9.715 50.967 1.00 25.89 191 GLU B O 1
ATOM 3461 N N . GLU B 1 193 ? 20.395 11.344 51.032 1.00 26.11 192 GLU B N 1
ATOM 3462 C CA . GLU B 1 193 ? 21.281 10.625 50.146 1.00 25.13 192 GLU B CA 1
ATOM 3463 C C . GLU B 1 193 ? 22.719 11.054 50.366 1.00 24.76 192 GLU B C 1
ATOM 3464 O O . GLU B 1 193 ? 23.007 12.168 50.836 1.00 24.91 192 GLU B O 1
ATOM 3470 N N . VAL B 1 194 ? 23.619 10.166 49.996 1.00 24.29 193 VAL B N 1
ATOM 3471 C CA . VAL B 1 194 ? 25.039 10.382 50.151 1.00 23.90 193 VAL B CA 1
ATOM 3472 C C . VAL B 1 194 ? 25.796 9.857 48.919 1.00 23.95 193 VAL B C 1
ATOM 3473 O O . VAL B 1 194 ? 25.432 8.829 48.353 1.00 25.34 193 VAL B O 1
ATOM 3477 N N . ALA B 1 195 ? 26.780 10.619 48.453 1.00 24.73 194 ALA B N 1
ATOM 3478 C CA . ALA B 1 195 ? 27.792 10.106 47.483 1.00 25.45 194 ALA B CA 1
ATOM 3479 C C . ALA B 1 195 ? 27.210 9.758 46.099 1.00 26.81 194 ALA B C 1
ATOM 3480 O O . ALA B 1 195 ? 27.770 8.945 45.368 1.00 26.49 194 ALA B O 1
ATOM 3482 N N . GLU B 1 196 ? 26.083 10.372 45.747 1.00 25.85 195 GLU B N 1
ATOM 3483 C CA . GLU B 1 196 ? 25.471 10.189 44.431 1.00 26.73 195 GLU B CA 1
ATOM 3484 C C . GLU B 1 196 ? 25.593 11.453 43.604 1.00 24.69 195 GLU B C 1
ATOM 3485 O O . GLU B 1 196 ? 25.431 12.570 44.119 1.00 25.22 195 GLU B O 1
ATOM 3491 N N . HIS B 1 197 ? 25.812 11.267 42.307 1.00 25.09 196 HIS B N 1
ATOM 3492 C CA . HIS B 1 197 ? 25.842 12.377 41.344 1.00 24.13 196 HIS B CA 1
ATOM 3493 C C . HIS B 1 197 ? 24.495 13.052 41.357 1.00 23.58 196 HIS B C 1
ATOM 3494 O O . HIS B 1 197 ? 23.493 12.401 41.571 1.00 22.14 196 HIS B O 1
ATOM 3501 N N . HIS B 1 198 ? 24.473 14.342 41.050 1.00 23.56 197 HIS B N 1
ATOM 3502 C CA . HIS B 1 198 ? 23.188 15.058 40.885 1.00 24.82 197 HIS B CA 1
ATOM 3503 C C . HIS B 1 198 ? 22.246 14.362 39.877 1.00 24.55 197 HIS B C 1
ATOM 3504 O O . HIS B 1 198 ? 21.055 14.213 40.156 1.00 23.51 197 HIS B O 1
ATOM 3511 N N . TYR B 1 199 ? 22.779 13.865 38.765 1.00 23.95 198 TYR B N 1
ATOM 3512 C CA . TYR B 1 199 ? 21.922 13.172 37.788 1.00 24.90 198 TYR B CA 1
ATOM 3513 C C . TYR B 1 199 ? 21.339 11.899 38.348 1.00 24.71 198 TYR B C 1
ATOM 3514 O O . TYR B 1 199 ? 20.190 11.520 38.021 1.00 25.43 198 TYR B O 1
ATOM 3523 N N . ALA B 1 200 ? 22.108 11.251 39.216 1.00 24.18 199 ALA B N 1
ATOM 3524 C CA . ALA B 1 200 ? 21.682 10.036 39.933 1.00 24.18 199 ALA B CA 1
ATOM 3525 C C . ALA B 1 200 ? 20.558 10.316 40.927 1.00 25.13 199 ALA B C 1
ATOM 3526 O O . ALA B 1 200 ? 19.553 9.582 40.949 1.00 24.91 199 ALA B O 1
ATOM 3528 N N . VAL B 1 201 ? 20.665 11.423 41.687 1.00 25.02 200 VAL B N 1
ATOM 3529 C CA . VAL B 1 201 ? 19.626 11.849 42.594 1.00 23.78 200 VAL B CA 1
ATOM 3530 C C . VAL B 1 201 ? 18.370 12.138 41.817 1.00 23.84 200 VAL B C 1
ATOM 3531 O O . VAL B 1 201 ? 17.308 11.704 42.228 1.00 23.26 200 VAL B O 1
ATOM 3535 N N . ASP B 1 202 ? 18.480 12.841 40.675 1.00 23.69 201 ASP B N 1
ATOM 3536 C CA . ASP B 1 202 ? 17.318 13.059 39.817 1.00 24.44 201 ASP B CA 1
ATOM 3537 C C . ASP B 1 202 ? 16.653 11.749 39.377 1.00 24.17 201 ASP B C 1
ATOM 3538 O O . ASP B 1 202 ? 15.425 11.622 39.442 1.00 23.07 201 ASP B O 1
ATOM 3543 N N . ARG B 1 203 ? 17.447 10.772 38.990 1.00 25.25 202 ARG B N 1
ATOM 3544 C CA . ARG B 1 203 ? 16.936 9.463 38.501 1.00 26.89 202 ARG B CA 1
ATOM 3545 C C . ARG B 1 203 ? 16.131 8.751 39.587 1.00 26.23 202 ARG B C 1
ATOM 3546 O O . ARG B 1 203 ? 15.005 8.265 39.371 1.00 25.69 202 ARG B O 1
ATOM 3554 N N . LEU B 1 204 ? 16.677 8.776 40.785 1.00 25.55 203 LEU B N 1
ATOM 3555 C CA . LEU B 1 204 ? 16.058 8.123 41.926 1.00 25.62 203 LEU B CA 1
ATOM 3556 C C . LEU B 1 204 ? 14.762 8.802 42.321 1.00 24.71 203 LEU B C 1
ATOM 3557 O O . LEU B 1 204 ? 13.740 8.122 42.571 1.00 23.47 203 LEU B O 1
ATOM 3562 N N . LEU B 1 205 ? 14.783 10.133 42.327 1.00 23.66 204 LEU B N 1
ATOM 3563 C CA . LEU B 1 205 ? 13.577 10.923 42.631 1.00 23.17 204 LEU B CA 1
ATOM 3564 C C . LEU B 1 205 ? 12.481 10.704 41.594 1.00 23.54 204 LEU B C 1
ATOM 3565 O O . LEU B 1 205 ? 11.289 10.593 41.949 1.00 23.34 204 LEU B O 1
ATOM 3570 N N . PHE B 1 206 ? 12.833 10.678 40.312 1.00 23.92 205 PHE B N 1
ATOM 3571 C CA . PHE B 1 206 ? 11.852 10.282 39.265 1.00 23.68 205 PHE B CA 1
ATOM 3572 C C . PHE B 1 206 ? 11.217 8.925 39.545 1.00 23.77 205 PHE B C 1
ATOM 3573 O O . PHE B 1 206 ? 9.990 8.756 39.496 1.00 24.57 205 PHE B O 1
ATOM 3581 N N . HIS B 1 207 ? 12.043 7.940 39.844 1.00 22.64 206 HIS B N 1
ATOM 3582 C CA . HIS B 1 207 ? 11.567 6.594 40.101 1.00 22.71 206 HIS B CA 1
ATOM 3583 C C . HIS B 1 207 ? 10.693 6.542 41.345 1.00 24.74 206 HIS B C 1
ATOM 3584 O O . HIS B 1 207 ? 9.552 6.040 41.303 1.00 24.40 206 HIS B O 1
ATOM 3591 N N . VAL B 1 208 ? 11.189 7.077 42.462 1.00 25.05 207 VAL B N 1
ATOM 3592 C CA . VAL B 1 208 ? 10.418 6.957 43.713 1.00 24.66 207 VAL B CA 1
ATOM 3593 C C . VAL B 1 208 ? 9.061 7.674 43.633 1.00 24.78 207 VAL B C 1
ATOM 3594 O O . VAL B 1 208 ? 8.045 7.092 43.984 1.00 26.11 207 VAL B O 1
ATOM 3598 N N . THR B 1 209 ? 9.040 8.922 43.133 1.00 23.49 208 THR B N 1
ATOM 3599 C CA . THR B 1 209 ? 7.808 9.678 43.022 1.00 23.11 208 THR B CA 1
ATOM 3600 C C . THR B 1 209 ? 6.827 9.012 42.037 1.00 24.04 208 THR B C 1
ATOM 3601 O O . THR B 1 209 ? 5.609 9.005 42.275 1.00 20.48 208 THR B O 1
ATOM 3605 N N . SER B 1 210 ? 7.356 8.442 40.947 1.00 23.15 209 SER B N 1
ATOM 3606 C CA . SER B 1 210 ? 6.555 7.743 39.966 1.00 23.79 209 SER B CA 1
ATOM 3607 C C . SER B 1 210 ? 5.939 6.520 40.632 1.00 25.34 209 SER B C 1
ATOM 3608 O O . SER B 1 210 ? 4.756 6.256 40.447 1.00 23.50 209 SER B O 1
ATOM 3611 N N . CYS B 1 211 ? 6.736 5.792 41.411 1.00 26.83 210 CYS B N 1
ATOM 3612 C CA . CYS B 1 211 ? 6.226 4.584 42.089 1.00 28.43 210 CYS B CA 1
ATOM 3613 C C . CYS B 1 211 ? 5.263 4.875 43.213 1.00 28.50 210 CYS B C 1
ATOM 3614 O O . CYS B 1 211 ? 4.268 4.175 43.338 1.00 28.01 210 CYS B O 1
ATOM 3617 N N . LEU B 1 212 ? 5.517 5.929 43.986 1.00 28.48 211 LEU B N 1
ATOM 3618 C CA . LEU B 1 212 ? 4.579 6.378 45.048 1.00 28.17 211 LEU B CA 1
ATOM 3619 C C . LEU B 1 212 ? 3.392 7.254 44.624 1.00 29.44 211 LEU B C 1
ATOM 3620 O O . LEU B 1 212 ? 2.521 7.536 45.460 1.00 28.37 211 LEU B O 1
ATOM 3625 N N . ALA B 1 213 ? 3.288 7.612 43.338 1.00 29.22 212 ALA B N 1
ATOM 3626 C CA . ALA B 1 213 ? 2.241 8.505 42.866 1.00 29.10 212 ALA B CA 1
ATOM 3627 C C . ALA B 1 213 ? 0.855 8.025 43.255 1.00 29.75 212 ALA B C 1
ATOM 3628 O O . ALA B 1 213 ? 0.006 8.810 43.656 1.00 27.06 212 ALA B O 1
ATOM 3630 N N . ASP B 1 214 ? 0.629 6.723 43.147 1.00 30.64 213 ASP B N 1
ATOM 3631 C CA . ASP B 1 214 ? -0.694 6.150 43.415 1.00 31.04 213 ASP B CA 1
ATOM 3632 C C . ASP B 1 214 ? -0.857 5.548 44.817 1.00 28.58 213 ASP B C 1
ATOM 3633 O O . ASP B 1 214 ? -1.886 4.963 45.125 1.00 28.04 213 ASP B O 1
ATOM 3638 N N . ALA B 1 215 ? 0.139 5.771 45.664 1.00 26.81 214 ALA B N 1
ATOM 3639 C CA . ALA B 1 215 ? 0.216 5.188 47.009 1.00 27.22 214 ALA B CA 1
ATOM 3640 C C . ALA B 1 215 ? -0.537 5.998 48.081 1.00 27.86 214 ALA B C 1
ATOM 3641 O O . ALA B 1 215 ? -0.724 5.520 49.199 1.00 31.07 214 ALA B O 1
ATOM 3643 N N . GLY B 1 216 ? -0.983 7.207 47.746 1.00 27.20 215 GLY B N 1
ATOM 3644 C CA . GLY B 1 216 ? -1.694 8.053 48.690 1.00 26.90 215 GLY B CA 1
ATOM 3645 C C . GLY B 1 216 ? -0.862 8.504 49.881 1.00 24.93 215 GLY B C 1
ATOM 3646 O O . GLY B 1 216 ? -1.363 8.550 50.986 1.00 24.12 215 GLY B O 1
ATOM 3647 N N . ILE B 1 217 ? 0.403 8.835 49.665 1.00 23.95 216 ILE B N 1
ATOM 3648 C CA . ILE B 1 217 ? 1.248 9.233 50.777 1.00 23.75 216 ILE B CA 1
ATOM 3649 C C . ILE B 1 217 ? 0.828 10.631 51.239 1.00 23.30 216 ILE B C 1
ATOM 3650 O O . ILE B 1 217 ? 0.196 11.377 50.490 1.00 22.83 216 ILE B O 1
ATOM 3655 N N . ALA B 1 218 ? 1.118 10.975 52.495 1.00 22.96 217 ALA B N 1
ATOM 3656 C CA . ALA B 1 218 ? 0.759 12.313 52.997 1.00 22.24 217 ALA B CA 1
ATOM 3657 C C . ALA B 1 218 ? 1.683 13.346 52.311 1.00 21.80 217 ALA B C 1
ATOM 3658 O O . ALA B 1 218 ? 1.296 14.463 52.046 1.00 20.77 217 ALA B O 1
ATOM 3660 N N . GLY B 1 219 ? 2.925 12.966 52.010 1.00 20.77 218 GLY B N 1
ATOM 3661 C CA . GLY B 1 219 ? 3.809 13.905 51.349 1.00 20.58 218 GLY B CA 1
ATOM 3662 C C . GLY B 1 219 ? 5.222 13.450 51.534 1.00 22.71 218 GLY B C 1
ATOM 3663 O O . GLY B 1 219 ? 5.438 12.469 52.234 1.00 22.24 218 GLY B O 1
ATOM 3664 N N . LEU B 1 220 ? 6.143 14.160 50.873 1.00 24.64 219 LEU B N 1
ATOM 3665 C CA . LEU B 1 220 ? 7.568 13.942 50.938 1.00 25.26 219 LEU B CA 1
ATOM 3666 C C . LEU B 1 220 ? 8.279 15.042 51.725 1.00 24.98 219 LEU B C 1
ATOM 3667 O O . LEU B 1 220 ? 7.922 16.204 51.605 1.00 23.71 219 LEU B O 1
ATOM 3672 N N . ARG B 1 221 ? 9.319 14.672 52.487 1.00 25.27 220 ARG B N 1
ATOM 3673 C CA . ARG B 1 221 ? 10.262 15.634 53.107 1.00 25.32 220 ARG B CA 1
ATOM 3674 C C . ARG B 1 221 ? 11.701 15.350 52.685 1.00 25.63 220 ARG B C 1
ATOM 3675 O O . ARG B 1 221 ? 12.144 14.212 52.666 1.00 27.07 220 ARG B O 1
ATOM 3683 N N . LEU B 1 222 ? 12.404 16.417 52.346 1.00 25.31 221 LEU B N 1
ATOM 3684 C CA . LEU B 1 222 ? 13.726 16.357 51.802 1.00 24.37 221 LEU B CA 1
ATOM 3685 C C . LEU B 1 222 ? 14.754 16.603 52.896 1.00 23.67 221 LEU B C 1
ATOM 3686 O O . LEU B 1 222 ? 14.879 17.710 53.418 1.00 24.38 221 LEU B O 1
ATOM 3691 N N . GLY B 1 223 ? 15.473 15.548 53.236 1.00 22.79 222 GLY B N 1
ATOM 3692 C CA . GLY B 1 223 ? 16.651 15.597 54.087 1.00 23.51 222 GLY B CA 1
ATOM 3693 C C . GLY B 1 223 ? 17.897 15.944 53.315 1.00 25.31 222 GLY B C 1
ATOM 3694 O O . GLY B 1 223 ? 17.828 16.499 52.221 1.00 26.49 222 GLY B O 1
ATOM 3695 N N . ARG B 1 224 ? 19.051 15.635 53.894 1.00 25.63 223 ARG B N 1
ATOM 3696 C CA . ARG B 1 224 ? 20.298 16.142 53.375 1.00 25.45 223 ARG B CA 1
ATOM 3697 C C . ARG B 1 224 ? 20.823 15.217 52.287 1.00 25.56 223 ARG B C 1
ATOM 3698 O O . ARG B 1 224 ? 20.772 13.999 52.413 1.00 26.07 223 ARG B O 1
ATOM 3706 N N . VAL B 1 225 ? 21.289 15.825 51.193 1.00 25.02 224 VAL B N 1
ATOM 3707 C CA . VAL B 1 225 ? 21.906 15.087 50.091 1.00 25.27 224 VAL B CA 1
ATOM 3708 C C . VAL B 1 225 ? 23.344 15.574 50.065 1.00 25.14 224 VAL B C 1
ATOM 3709 O O . VAL B 1 225 ? 23.612 16.781 49.856 1.00 26.89 224 VAL B O 1
ATOM 3713 N N . SER B 1 226 ? 24.284 14.667 50.304 1.00 24.89 225 SER B N 1
ATOM 3714 C CA . SER B 1 226 ? 25.635 15.042 50.686 1.00 24.66 225 SER B CA 1
ATOM 3715 C C . SER B 1 226 ? 26.706 14.260 49.931 1.00 26.05 225 SER B C 1
ATOM 3716 O O . SER B 1 226 ? 26.402 13.327 49.207 1.00 26.17 225 SER B O 1
ATOM 3719 N N . ASP B 1 227 ? 27.965 14.634 50.143 1.00 28.03 226 ASP B N 1
ATOM 3720 C CA A ASP B 1 227 ? 29.111 14.055 49.423 0.50 28.45 226 ASP B CA 1
ATOM 3721 C CA B ASP B 1 227 ? 29.100 14.026 49.438 0.50 28.81 226 ASP B CA 1
ATOM 3722 C C . ASP B 1 227 ? 28.869 13.887 47.908 1.00 29.24 226 ASP B C 1
ATOM 3723 O O . ASP B 1 227 ? 29.194 12.852 47.294 1.00 28.90 226 ASP B O 1
ATOM 3732 N N . VAL B 1 228 ? 28.317 14.924 47.283 1.00 29.11 227 VAL B N 1
ATOM 3733 C CA . VAL B 1 228 ? 28.006 14.895 45.849 1.00 27.49 227 VAL B CA 1
ATOM 3734 C C . VAL B 1 228 ? 29.315 15.048 45.096 1.00 28.19 227 VAL B C 1
ATOM 3735 O O . VAL B 1 228 ? 30.059 15.963 45.380 1.00 25.54 227 VAL B O 1
ATOM 3739 N N . PRO B 1 229 ? 29.597 14.152 44.131 1.00 27.76 228 PRO B N 1
ATOM 3740 C CA . PRO B 1 229 ? 30.747 14.301 43.230 1.00 28.90 228 PRO B CA 1
ATOM 3741 C C . PRO B 1 229 ? 30.889 15.737 42.740 1.00 28.97 228 PRO B C 1
ATOM 3742 O O . PRO B 1 229 ? 29.890 16.371 42.361 1.00 27.52 228 PRO B O 1
ATOM 3746 N N . GLU B 1 230 ? 32.122 16.244 42.781 1.00 29.42 229 GLU B N 1
ATOM 3747 C CA . GLU B 1 230 ? 32.399 17.659 42.554 1.00 29.62 229 GLU B CA 1
ATOM 3748 C C . GLU B 1 230 ? 32.790 17.971 41.106 1.00 30.12 229 GLU B C 1
ATOM 3749 O O . GLU B 1 230 ? 32.775 19.133 40.702 1.00 29.93 229 GLU B O 1
ATOM 3752 N N . ASN B 1 231 ? 33.149 16.959 40.323 1.00 29.82 230 ASN B N 1
ATOM 3753 C CA . ASN B 1 231 ? 33.694 17.218 39.001 1.00 28.87 230 ASN B CA 1
ATOM 3754 C C . ASN B 1 231 ? 32.790 16.913 37.794 1.00 27.94 230 ASN B C 1
ATOM 3755 O O . ASN B 1 231 ? 33.293 16.703 36.684 1.00 26.72 230 ASN B O 1
ATOM 3760 N N . ASP B 1 232 ? 31.478 16.943 38.016 1.00 23.93 231 ASP B N 1
ATOM 3761 C CA . ASP B 1 232 ? 30.503 16.801 36.950 1.00 24.36 231 ASP B CA 1
ATOM 3762 C C . ASP B 1 232 ? 30.203 18.119 36.295 1.00 24.68 231 ASP B C 1
ATOM 3763 O O . ASP B 1 232 ? 30.419 19.188 36.880 1.00 26.42 231 ASP B O 1
ATOM 3768 N N . ARG B 1 233 ? 29.708 18.056 35.063 1.00 24.20 232 ARG B N 1
ATOM 3769 C CA . ARG B 1 233 ? 29.217 19.250 34.381 1.00 23.75 232 ARG B CA 1
ATOM 3770 C C . ARG B 1 233 ? 27.972 19.763 35.116 1.00 23.15 232 ARG B C 1
ATOM 3771 O O . ARG B 1 233 ? 27.317 18.984 35.810 1.00 23.63 232 ARG B O 1
ATOM 3779 N N . PRO B 1 234 ? 27.663 21.077 34.982 1.00 22.38 233 PRO B N 1
ATOM 3780 C CA . PRO B 1 234 ? 26.472 21.621 35.618 1.00 21.73 233 PRO B CA 1
ATOM 3781 C C . PRO B 1 234 ? 25.238 20.787 35.269 1.00 21.90 233 PRO B C 1
ATOM 3782 O O . PRO B 1 234 ? 24.985 20.569 34.105 1.00 21.00 233 PRO B O 1
ATOM 3786 N N . PHE B 1 235 ? 24.498 20.336 36.273 1.00 22.99 234 PHE B N 1
ATOM 3787 C CA . PHE B 1 235 ? 23.315 19.532 36.063 1.00 23.38 234 PHE B CA 1
ATOM 3788 C C . PHE B 1 235 ? 22.170 20.400 35.567 1.00 23.64 234 PHE B C 1
ATOM 3789 O O . PHE B 1 235 ? 21.513 20.038 34.599 1.00 23.91 234 PHE B O 1
ATOM 3797 N N . GLY B 1 236 ? 21.915 21.530 36.221 1.00 24.65 235 GLY B N 1
ATOM 3798 C CA . GLY B 1 236 ? 20.930 22.494 35.729 1.00 24.05 235 GLY B CA 1
ATOM 3799 C C . GLY B 1 236 ? 19.789 22.823 36.680 1.00 24.74 235 GLY B C 1
ATOM 3800 O O . GLY B 1 236 ? 18.994 23.746 36.407 1.00 24.77 235 GLY B O 1
ATOM 3801 N N . CYS B 1 237 ? 19.695 22.072 37.767 1.00 24.68 236 CYS B N 1
ATOM 3802 C CA . CYS B 1 237 ? 18.859 22.445 38.888 1.00 27.58 236 CYS B CA 1
ATOM 3803 C C . CYS B 1 237 ? 19.287 21.815 40.223 1.00 25.49 236 CYS B C 1
ATOM 3804 O O . CYS B 1 237 ? 20.053 20.850 40.266 1.00 22.82 236 CYS B O 1
ATOM 3807 N N . SER B 1 238 ? 18.825 22.431 41.315 1.00 24.13 237 SER B N 1
ATOM 3808 C CA . SER B 1 238 ? 19.205 22.019 42.664 1.00 23.31 237 SER B CA 1
ATOM 3809 C C . SER B 1 238 ? 18.436 20.792 43.046 1.00 24.03 237 SER B C 1
ATOM 3810 O O . SER B 1 238 ? 17.393 20.523 42.433 1.00 23.80 237 SER B O 1
ATOM 3813 N N . VAL B 1 239 ? 18.906 20.068 44.059 1.00 23.66 238 VAL B N 1
ATOM 3814 C CA . VAL B 1 239 ? 18.167 18.890 44.570 1.00 24.03 238 VAL B CA 1
ATOM 3815 C C . VAL B 1 239 ? 16.753 19.265 45.029 1.00 24.61 238 VAL B C 1
ATOM 3816 O O . VAL B 1 239 ? 15.797 18.519 44.764 1.00 25.34 238 VAL B O 1
ATOM 3820 N N . GLU B 1 240 ? 16.596 20.406 45.696 1.00 26.26 239 GLU B N 1
ATOM 3821 C CA . GLU B 1 240 ? 15.240 20.832 46.064 1.00 27.40 239 GLU B CA 1
ATOM 3822 C C . GLU B 1 240 ? 14.342 21.074 44.845 1.00 26.72 239 GLU B C 1
ATOM 3823 O O . GLU B 1 240 ? 13.139 20.766 44.894 1.00 26.85 239 GLU B O 1
ATOM 3829 N N . GLU B 1 241 ? 14.895 21.668 43.783 1.00 25.86 240 GLU B N 1
ATOM 3830 C CA . GLU B 1 241 ? 14.136 21.875 42.537 1.00 25.17 240 GLU B CA 1
ATOM 3831 C C . GLU B 1 241 ? 13.781 20.533 41.897 1.00 24.99 240 GLU B C 1
ATOM 3832 O O . GLU B 1 241 ? 12.653 20.340 41.434 1.00 24.46 240 GLU B O 1
ATOM 3846 N N . ALA B 1 243 ? 13.246 17.728 43.550 1.00 24.05 242 ALA B N 1
ATOM 3847 C CA . ALA B 1 243 ? 12.243 17.067 44.389 1.00 24.11 242 ALA B CA 1
ATOM 3848 C C . ALA B 1 243 ? 10.884 17.697 44.193 1.00 24.27 242 ALA B C 1
ATOM 3849 O O . ALA B 1 243 ? 9.877 16.998 44.111 1.00 23.36 242 ALA B O 1
ATOM 3851 N N . ARG B 1 244 ? 10.862 19.016 44.121 1.00 23.85 243 ARG B N 1
ATOM 3852 C CA . ARG B 1 244 ? 9.633 19.736 43.913 1.00 24.58 243 ARG B CA 1
ATOM 3853 C C . ARG B 1 244 ? 9.052 19.461 42.542 1.00 23.35 243 ARG B C 1
ATOM 3854 O O . ARG B 1 244 ? 7.833 19.356 42.384 1.00 22.41 243 ARG B O 1
ATOM 3862 N N . HIS B 1 245 ? 9.918 19.395 41.535 1.00 23.84 244 HIS B N 1
ATOM 3863 C CA . HIS B 1 245 ? 9.499 19.053 40.152 1.00 22.88 244 HIS B CA 1
ATOM 3864 C C . HIS B 1 245 ? 8.768 17.686 40.059 1.00 22.40 244 HIS B C 1
ATOM 3865 O O . HIS B 1 245 ? 7.637 17.614 39.563 1.00 20.89 244 HIS B O 1
ATOM 3872 N N . TRP B 1 246 ? 9.419 16.646 40.561 1.00 22.65 245 TRP B N 1
ATOM 3873 C CA . TRP B 1 246 ? 8.910 15.265 40.473 1.00 22.21 245 TRP B CA 1
ATOM 3874 C C . TRP B 1 246 ? 7.664 15.061 41.364 1.00 23.35 245 TRP B C 1
ATOM 3875 O O . TRP B 1 246 ? 6.692 14.392 40.951 1.00 24.35 245 TRP B O 1
ATOM 3886 N N . CYS B 1 247 ? 7.659 15.691 42.546 1.00 23.72 246 CYS B N 1
ATOM 3887 C CA . CYS B 1 247 ? 6.475 15.701 43.387 1.00 24.19 246 CYS B CA 1
ATOM 3888 C C . CYS B 1 247 ? 5.312 16.326 42.663 1.00 25.26 246 CYS B C 1
ATOM 3889 O O . CYS B 1 247 ? 4.185 15.801 42.712 1.00 25.07 246 CYS B O 1
ATOM 3892 N N . HIS B 1 248 ? 5.540 17.475 42.017 1.00 25.41 247 HIS B N 1
ATOM 3893 C CA . HIS B 1 248 ? 4.468 18.129 41.272 1.00 26.54 247 HIS B CA 1
ATOM 3894 C C . HIS B 1 248 ? 3.973 17.221 40.141 1.00 26.12 247 HIS B C 1
ATOM 3895 O O . HIS B 1 248 ? 2.780 17.048 39.960 1.00 25.11 247 HIS B O 1
ATOM 3902 N N . ARG B 1 249 ? 4.890 16.610 39.400 1.00 26.45 248 ARG B N 1
ATOM 3903 C CA . ARG B 1 249 ? 4.485 15.698 38.322 1.00 27.47 248 ARG B CA 1
ATOM 3904 C C . ARG B 1 249 ? 3.641 14.545 38.854 1.00 26.82 248 ARG B C 1
ATOM 3905 O O . ARG B 1 249 ? 2.665 14.176 38.214 1.00 27.50 248 ARG B O 1
ATOM 3913 N N . ALA B 1 250 ? 3.962 14.036 40.043 1.00 25.27 249 ALA B N 1
ATOM 3914 C CA . ALA B 1 250 ? 3.317 12.845 40.604 1.00 23.43 249 ALA B CA 1
ATOM 3915 C C . ALA B 1 250 ? 2.085 13.175 41.452 1.00 24.72 249 ALA B C 1
ATOM 3916 O O . ALA B 1 250 ? 1.407 12.282 41.864 1.00 26.99 249 ALA B O 1
ATOM 3918 N N . GLY B 1 251 ? 1.792 14.453 41.674 1.00 21.98 250 GLY B N 1
ATOM 3919 C CA . GLY B 1 251 ? 0.732 14.882 42.570 1.00 22.70 250 GLY B CA 1
ATOM 3920 C C . GLY B 1 251 ? 0.997 14.586 44.023 1.00 22.51 250 GLY B C 1
ATOM 3921 O O . GLY B 1 251 ? 0.064 14.452 44.780 1.00 24.63 250 GLY B O 1
ATOM 3922 N N . ILE B 1 252 ? 2.258 14.515 44.417 1.00 22.26 251 ILE B N 1
ATOM 3923 C CA . ILE B 1 252 ? 2.685 14.267 45.798 1.00 24.51 251 ILE B CA 1
ATOM 3924 C C . ILE B 1 252 ? 2.970 15.643 46.446 1.00 25.77 251 ILE B C 1
ATOM 3925 O O . ILE B 1 252 ? 3.588 16.503 45.831 1.00 24.90 251 ILE B O 1
ATOM 3930 N N . ALA B 1 253 ? 2.477 15.847 47.669 1.00 25.90 252 ALA B N 1
ATOM 3931 C CA . ALA B 1 253 ? 2.741 17.059 48.443 1.00 24.72 252 ALA B CA 1
ATOM 3932 C C . ALA B 1 253 ? 4.218 17.117 48.829 1.00 24.72 252 ALA B C 1
ATOM 3933 O O . ALA B 1 253 ? 4.786 16.136 49.340 1.00 23.68 252 ALA B O 1
ATOM 3935 N N . PHE B 1 254 ? 4.860 18.236 48.510 1.00 24.66 253 PHE B N 1
ATOM 3936 C CA . PHE B 1 254 ? 6.210 18.521 49.006 1.00 25.51 253 PHE B CA 1
ATOM 3937 C C . PHE B 1 254 ? 6.020 19.266 50.313 1.00 23.62 253 PHE B C 1
ATOM 3938 O O . PHE B 1 254 ? 5.515 20.389 50.325 1.00 22.42 253 PHE B O 1
ATOM 3946 N N . LEU B 1 255 ? 6.394 18.621 51.414 1.00 24.53 254 LEU B N 1
ATOM 3947 C CA . LEU B 1 255 ? 6.066 19.131 52.757 1.00 26.05 254 LEU B CA 1
ATOM 3948 C C . LEU B 1 255 ? 7.133 20.031 53.377 1.00 26.08 254 LEU B C 1
ATOM 3949 O O . LEU B 1 255 ? 6.836 20.796 54.308 1.00 27.00 254 LEU B O 1
ATOM 3954 N N . GLY B 1 256 ? 8.357 19.942 52.888 1.00 25.71 255 GLY B N 1
ATOM 3955 C CA . GLY B 1 256 ? 9.437 20.762 53.398 1.00 25.13 255 GLY B CA 1
ATOM 3956 C C . GLY B 1 256 ? 10.640 19.889 53.582 1.00 24.52 255 GLY B C 1
ATOM 3957 O O . GLY B 1 256 ? 10.802 18.910 52.862 1.00 24.01 255 GLY B O 1
ATOM 3958 N N . THR B 1 257 ? 11.487 20.254 54.541 1.00 23.99 256 THR B N 1
ATOM 3959 C CA . THR B 1 257 ? 12.748 19.549 54.774 1.00 24.87 256 THR B CA 1
ATOM 3960 C C . THR B 1 257 ? 12.656 18.566 55.955 1.00 24.11 256 THR B C 1
ATOM 3961 O O . THR B 1 257 ? 11.705 18.574 56.706 1.00 24.37 256 THR B O 1
ATOM 3965 N N . ALA B 1 258 ? 13.668 17.731 56.106 1.00 22.68 257 ALA B N 1
ATOM 3966 C CA . ALA B 1 258 ? 13.756 16.838 57.238 1.00 24.39 257 ALA B CA 1
ATOM 3967 C C . ALA B 1 258 ? 15.177 16.873 57.764 1.00 24.12 257 ALA B C 1
ATOM 3968 O O . ALA B 1 258 ? 16.129 17.011 57.007 1.00 24.21 257 ALA B O 1
ATOM 3970 N N . ASP B 1 259 ? 15.303 16.719 59.071 1.00 26.14 258 ASP B N 1
ATOM 3971 C CA . ASP B 1 259 ? 16.620 16.791 59.781 1.00 25.86 258 ASP B CA 1
ATOM 3972 C C . ASP B 1 259 ? 17.183 15.377 59.860 1.00 24.80 258 ASP B C 1
ATOM 3973 O O . ASP B 1 259 ? 17.336 14.787 60.952 1.00 23.57 258 ASP B O 1
ATOM 3978 N N . ILE B 1 260 ? 17.446 14.835 58.663 1.00 24.85 259 ILE B N 1
ATOM 3979 C CA . ILE B 1 260 ? 18.070 13.522 58.470 1.00 24.43 259 ILE B CA 1
ATOM 3980 C C . ILE B 1 260 ? 19.160 13.590 57.398 1.00 24.32 259 ILE B C 1
ATOM 3981 O O . ILE B 1 260 ? 19.166 14.443 56.505 1.00 26.46 259 ILE B O 1
ATOM 3986 N N . GLY B 1 261 ? 20.105 12.686 57.500 1.00 24.15 260 GLY B N 1
ATOM 3987 C CA . GLY B 1 261 ? 21.206 12.670 56.566 1.00 26.09 260 GLY B CA 1
ATOM 3988 C C . GLY B 1 261 ? 22.349 11.819 57.056 1.00 26.91 260 GLY B C 1
ATOM 3989 O O . GLY B 1 261 ? 22.371 11.392 58.221 1.00 27.67 260 GLY B O 1
ATOM 3990 N N . HIS B 1 262 ? 23.314 11.618 56.160 1.00 27.63 261 HIS B N 1
ATOM 3991 C CA . HIS B 1 262 ? 24.558 10.920 56.459 1.00 26.89 261 HIS B CA 1
ATOM 3992 C C . HIS B 1 262 ? 25.532 11.850 57.177 1.00 27.67 261 HIS B C 1
ATOM 3993 O O . HIS B 1 262 ? 26.555 12.308 56.608 1.00 26.84 261 HIS B O 1
ATOM 4000 N N . ASP B 1 263 ? 25.190 12.156 58.434 1.00 27.78 262 ASP B N 1
ATOM 4001 C CA . ASP B 1 263 ? 25.946 13.134 59.221 1.00 27.37 262 ASP B CA 1
ATOM 4002 C C . ASP B 1 263 ? 25.652 12.980 60.706 1.00 25.93 262 ASP B C 1
ATOM 4003 O O . ASP B 1 263 ? 24.779 12.200 61.098 1.00 25.08 262 ASP B O 1
ATOM 4008 N N . VAL B 1 264 ? 26.388 13.709 61.536 1.00 24.79 263 VAL B N 1
ATOM 4009 C CA . VAL B 1 264 ? 26.199 13.633 62.992 1.00 24.97 263 VAL B CA 1
ATOM 4010 C C . VAL B 1 264 ? 24.917 14.297 63.517 1.00 24.67 263 VAL B C 1
ATOM 4011 O O . VAL B 1 264 ? 24.568 14.089 64.662 1.00 26.07 263 VAL B O 1
ATOM 4015 N N . ASP B 1 265 ? 24.218 15.071 62.691 1.00 24.97 264 ASP B N 1
ATOM 4016 C CA . ASP B 1 265 ? 22.985 15.753 63.112 1.00 25.24 264 ASP B CA 1
ATOM 4017 C C . ASP B 1 265 ? 21.716 14.967 62.814 1.00 24.37 264 ASP B C 1
ATOM 4018 O O . ASP B 1 265 ? 20.587 15.430 63.060 1.00 24.44 264 ASP B O 1
ATOM 4023 N N . ASN B 1 266 ? 21.918 13.785 62.274 1.00 23.48 265 ASN B N 1
ATOM 4024 C CA . ASN B 1 266 ? 20.857 12.861 61.855 1.00 23.65 265 ASN B CA 1
ATOM 4025 C C . ASN B 1 266 ? 19.900 12.530 63.004 1.00 24.67 265 ASN B C 1
ATOM 4026 O O . ASN B 1 266 ? 20.306 11.976 64.014 1.00 24.35 265 ASN B O 1
ATOM 4031 N N . ARG B 1 267 ? 18.640 12.925 62.865 1.00 23.40 266 ARG B N 1
ATOM 4032 C CA . ARG B 1 267 ? 17.661 12.763 63.930 1.00 23.24 266 ARG B CA 1
ATOM 4033 C C . ARG B 1 267 ? 16.911 11.425 63.863 1.00 23.99 266 ARG B C 1
ATOM 4034 O O . ARG B 1 267 ? 16.991 10.710 62.877 1.00 23.49 266 ARG B O 1
ATOM 4042 N N . ILE B 1 268 ? 16.180 11.117 64.933 1.00 23.82 267 ILE B N 1
ATOM 4043 C CA . ILE B 1 268 ? 15.505 9.833 65.081 1.00 24.31 267 ILE B CA 1
ATOM 4044 C C . ILE B 1 268 ? 14.089 9.908 64.526 1.00 23.72 267 ILE B C 1
ATOM 4045 O O . ILE B 1 268 ? 13.321 10.836 64.855 1.00 22.86 267 ILE B O 1
ATOM 4050 N N . VAL B 1 269 ? 13.753 8.917 63.696 1.00 25.32 268 VAL B N 1
ATOM 4051 C CA . VAL B 1 269 ? 12.408 8.794 63.097 1.00 24.89 268 VAL B CA 1
ATOM 4052 C C . VAL B 1 269 ? 11.864 7.381 63.292 1.00 25.96 268 VAL B C 1
ATOM 4053 O O . VAL B 1 269 ? 12.180 6.468 62.507 1.00 26.37 268 VAL B O 1
ATOM 4057 N N . PRO B 1 270 ? 11.032 7.187 64.324 1.00 27.64 269 PRO B N 1
ATOM 4058 C CA . PRO B 1 270 ? 10.346 5.910 64.439 1.00 27.87 269 PRO B CA 1
ATOM 4059 C C . PRO B 1 270 ? 9.338 5.736 63.295 1.00 28.39 269 PRO B C 1
ATOM 4060 O O . PRO B 1 270 ? 8.647 6.697 62.938 1.00 29.43 269 PRO B O 1
ATOM 4064 N N . PHE B 1 271 ? 9.295 4.543 62.701 1.00 26.60 270 PHE B N 1
ATOM 4065 C CA . PHE B 1 271 ? 8.404 4.263 61.595 1.00 24.81 270 PHE B CA 1
ATOM 4066 C C . PHE B 1 271 ? 7.025 4.099 62.184 1.00 24.18 270 PHE B C 1
ATOM 4067 O O . PHE B 1 271 ? 6.832 3.304 63.126 1.00 23.40 270 PHE B O 1
ATOM 4075 N N . GLY B 1 272 ? 6.092 4.851 61.604 1.00 23.55 271 GLY B N 1
ATOM 4076 C CA . GLY B 1 272 ? 4.748 4.994 62.095 1.00 26.13 271 GLY B CA 1
ATOM 4077 C C . GLY B 1 272 ? 4.643 6.251 62.936 1.00 25.63 271 GLY B C 1
ATOM 4078 O O . GLY B 1 272 ? 3.904 6.220 63.926 1.00 31.12 271 GLY B O 1
#

Organism: Novosphingobium aromaticivorans (strain ATCC 700278 / DSM 12444 / CCUG 56034 / CIP 105152 / NBRC 16084 / F199) (NCBI:txid279238)

Foldseek 3Di:
DAAEEEEAALFAADDDVLVVVLQVLCCVPVVRYHYDYDPLNHADPDRGSDDLVSSLVSVQVRLQDLSHQEYEYQDADDDNVSRQVVNVVRHDPSNQNHEYEEAHNCVLNLQQCVQVNRHWYKYAHSVLSPDDVSSLRSVQVSVVSSPDDPQAWVVPVQFEDEHALNLLCQPPPSGHQQASYEYYEYEAEALVRLVVSLLSNLQRCLVSNHQAYAAEYYYPHDDPDDDPDDDSVVNVVNCVVSVGDYPYHIQAYPHSRHGMHIGD/DAAEEEEAALFAADDVVLVVVLQVLCVVPPVRYHYHYDPLNHADDDRGSDDLVSSLVSVQVRLQDLVHQEYEYQDADDHNVSRQVVNVVSHDPSNQNHEYEEAHNCVLNLQQCVQVNRHWYKYAYSVLSPDVVSSLRSVLVSVVSSPDDPLAWVVPPQFEDEHALNLLCQPPSSGHLQASYEYYEYEQEAPVRLVVSLLSNLQSCLVSNHQAYAAEYYYNHDDPDDDPDDDSVVNVVNCVVSVGHYDYHIQAYPHSSHGMHIGD

Nearest PDB structures (foldseek):
  3g23-assembly1_B  TM=1.002E+00  e=9.024E-53  Novosphingobium aromaticivorans DSM 12444
  2aum-assembly1_A  TM=8.301E-01  e=6.601E-17  Pseudomonas aeruginosa
  1zrs-assembly1_A  TM=8.305E-01  e=8.780E-17  Pseudomonas aeruginosa
  2aun-assembly1_A  TM=8.304E-01  e=1.103E-16  Pseudomonas aeruginosa
  3sr3-assembly1_A  TM=8.081E-01  e=2.183E-13  Bacillus anthracis str. Ames

Solvent-accessible surface area: 20265 Å² total

Secondary structure (DSSP, 8-state):
--EEEEEE-SSS---HHHHHHHHHHHHHH-TTEEEEE-GGGG--SSSSSS-HHHHHHHHHHHHT-TT-SEEEES--SS-THHHHHHHHTT--GGGGG-EEEE-GGGHHHHHHHHHTT-SEEEE---GGGGSTTTHHHHHHHHHHHTT--TTB-TT----B---B-----TTSTTS---TT-B--BEES--HHHHHHHHHHHHHHHTTTT-SBEEE--EE---SSSPP-SS-S---HHHHHHHT--EEEE-S-SSSTTPPBEE--/--EEEEEE-SSS---HHHHHHHHHHHHHH-TTEEEEE-GGGG--BTTBSS-HHHHHHHHHHHHT-TT-SEEEES--SS-GGGTHHHHHTT--GGGGG-EEEE-GGGHHHHHHHHHTT-SEEEE---GGGGSTTHHHHHHHHHHHHTT--TTB-TT----B---B-----TTSTTSPP-TT-B--BEES--HHHHHHHHHHHHHHHTTTT-SBEEE--EES--SSSPP-SS-S---HHHHHHHT--EEEE-S-SSSTT--BEE--